Protein AF-A0A1V4XDL4-F1 (afdb_monomer_lite)

Structure (mmCIF, N/CA/C/O backbone):
data_AF-A0A1V4XDL4-F1
#
_entry.id   AF-A0A1V4XDL4-F1
#
loop_
_atom_site.group_PDB
_atom_site.id
_atom_site.type_symbol
_atom_site.label_atom_id
_atom_site.label_alt_id
_atom_site.label_comp_id
_atom_site.label_asym_id
_atom_site.label_entity_id
_atom_site.label_seq_id
_atom_site.pdbx_PDB_ins_code
_atom_site.Cartn_x
_atom_site.Cartn_y
_atom_site.Cartn_z
_atom_site.occupancy
_atom_site.B_iso_or_equiv
_atom_site.auth_seq_id
_atom_site.auth_comp_id
_atom_site.auth_asym_id
_atom_site.auth_atom_id
_atom_site.pdbx_PDB_model_num
ATOM 1 N N . MET A 1 1 ? 11.531 -84.860 -44.698 1.00 33.31 1 MET A N 1
ATOM 2 C CA . MET A 1 1 ? 12.242 -84.828 -43.404 1.00 33.31 1 MET A CA 1
ATOM 3 C C . MET A 1 1 ? 13.537 -84.057 -43.594 1.00 33.31 1 MET A C 1
ATOM 5 O O . MET A 1 1 ? 14.287 -84.420 -44.482 1.00 33.31 1 MET A O 1
ATOM 9 N N . VAL A 1 2 ? 13.725 -83.021 -42.770 1.00 31.23 2 VAL A N 1
ATOM 10 C CA . VAL A 1 2 ? 15.000 -82.432 -42.309 1.00 31.23 2 VAL A CA 1
ATOM 11 C C . VAL A 1 2 ? 15.976 -81.858 -43.359 1.00 31.23 2 VAL A C 1
ATOM 13 O O . VAL A 1 2 ? 16.592 -82.572 -44.140 1.00 31.23 2 VAL A O 1
ATOM 16 N N . SER A 1 3 ? 16.135 -80.530 -43.284 1.00 32.66 3 SER A N 1
ATOM 17 C CA . SER A 1 3 ? 17.204 -79.698 -43.859 1.00 32.66 3 SER A CA 1
ATOM 18 C C . SER A 1 3 ? 18.615 -80.163 -43.499 1.00 32.66 3 SER A C 1
ATOM 20 O O . SER A 1 3 ? 18.816 -80.630 -42.383 1.00 32.66 3 SER A O 1
ATOM 22 N N . LEU A 1 4 ? 19.603 -79.851 -44.353 1.00 27.89 4 LEU A N 1
ATOM 23 C CA . LEU A 1 4 ? 20.768 -79.003 -44.016 1.00 27.89 4 LEU A CA 1
ATOM 24 C C . LEU A 1 4 ? 21.809 -78.940 -45.159 1.00 27.89 4 LEU A C 1
ATOM 26 O O . LEU A 1 4 ? 22.032 -79.922 -45.858 1.00 27.89 4 LEU A O 1
ATOM 30 N N . ASN A 1 5 ? 22.500 -77.790 -45.206 1.00 27.03 5 ASN A N 1
ATOM 31 C CA . ASN A 1 5 ? 23.826 -77.496 -45.789 1.00 27.03 5 ASN A CA 1
ATOM 32 C C . ASN A 1 5 ? 23.939 -76.946 -47.237 1.00 27.03 5 ASN A C 1
ATOM 34 O O . ASN A 1 5 ? 23.921 -77.685 -48.212 1.00 27.03 5 ASN A O 1
ATOM 38 N N . LEU A 1 6 ? 24.094 -75.605 -47.311 1.00 32.69 6 LEU A N 1
ATOM 39 C CA . LEU A 1 6 ? 25.212 -74.785 -47.870 1.00 32.69 6 LEU A CA 1
ATOM 40 C C . LEU A 1 6 ? 26.323 -75.494 -48.701 1.00 32.69 6 LEU A C 1
ATOM 42 O O . LEU A 1 6 ? 26.555 -76.678 -48.479 1.00 32.69 6 LEU A O 1
ATOM 46 N N . PRO A 1 7 ? 27.248 -74.784 -49.408 1.00 57.12 7 PRO A N 1
ATOM 47 C CA . PRO A 1 7 ? 27.273 -73.467 -50.094 1.00 57.12 7 PRO A CA 1
ATOM 48 C C . PRO A 1 7 ? 28.009 -73.551 -51.482 1.00 57.12 7 PRO A C 1
ATOM 50 O O . PRO A 1 7 ? 28.159 -74.650 -52.007 1.00 57.12 7 PRO A O 1
ATOM 53 N N . LYS A 1 8 ? 28.559 -72.415 -51.986 1.00 36.19 8 LYS A N 1
ATOM 54 C CA . LYS A 1 8 ? 29.616 -72.190 -53.035 1.00 36.19 8 LYS A CA 1
ATOM 55 C C . LYS A 1 8 ? 29.071 -71.502 -54.305 1.00 36.19 8 LYS A C 1
ATOM 57 O O . LYS A 1 8 ? 28.004 -71.866 -54.767 1.00 36.19 8 LYS A O 1
ATOM 62 N N . THR A 1 9 ? 29.692 -70.511 -54.956 1.00 37.84 9 THR A N 1
ATOM 63 C CA . THR A 1 9 ? 31.011 -69.828 -54.891 1.00 37.84 9 THR A CA 1
ATOM 64 C C . THR A 1 9 ? 30.872 -68.562 -55.769 1.00 37.84 9 THR A C 1
ATOM 66 O O . THR A 1 9 ? 30.202 -68.621 -56.792 1.00 37.84 9 THR A O 1
ATOM 69 N N . VAL A 1 10 ? 31.290 -67.364 -55.347 1.00 35.09 10 VAL A N 1
ATOM 70 C CA . VAL A 1 10 ? 32.602 -66.722 -55.610 1.00 35.09 10 VAL A CA 1
ATOM 71 C C . VAL A 1 10 ? 33.059 -66.763 -57.075 1.00 35.09 10 VAL A C 1
ATOM 73 O O . VAL A 1 10 ? 33.589 -67.782 -57.495 1.00 35.09 10 VAL A O 1
ATOM 76 N N . ILE A 1 11 ? 33.003 -65.615 -57.767 1.00 37.56 11 ILE A N 1
ATOM 77 C CA . ILE A 1 11 ? 34.144 -65.063 -58.524 1.00 37.56 11 ILE A CA 1
ATOM 78 C C . ILE A 1 11 ? 34.195 -63.548 -58.265 1.00 37.56 11 ILE A C 1
ATOM 80 O O . ILE A 1 11 ? 33.290 -62.802 -58.630 1.00 37.56 11 ILE A O 1
ATOM 84 N N . MET A 1 12 ? 35.269 -63.122 -57.599 1.00 30.83 12 MET A N 1
ATOM 85 C CA . MET A 1 12 ? 35.726 -61.736 -57.506 1.00 30.83 12 MET A CA 1
ATOM 86 C C . MET A 1 12 ? 36.348 -61.319 -58.842 1.00 30.83 12 MET A C 1
ATOM 88 O O . MET A 1 12 ? 37.096 -62.096 -59.431 1.00 30.83 12 MET A O 1
ATOM 92 N N . ASN A 1 13 ? 36.165 -60.063 -59.248 1.00 34.91 13 ASN A N 1
ATOM 93 C CA . ASN A 1 13 ? 37.232 -59.364 -59.953 1.00 34.91 13 ASN A CA 1
ATOM 94 C C . ASN A 1 13 ? 37.398 -57.952 -59.387 1.00 34.91 13 ASN A C 1
ATOM 96 O O . ASN A 1 13 ? 36.445 -57.203 -59.184 1.00 34.91 13 ASN A O 1
ATOM 100 N N . THR A 1 14 ? 38.644 -57.666 -59.053 1.00 40.19 14 THR A N 1
ATOM 101 C CA . THR A 1 14 ? 39.163 -56.532 -58.300 1.00 40.19 14 THR A CA 1
ATOM 102 C C . THR A 1 14 ? 39.630 -55.438 -59.249 1.00 40.19 14 THR A C 1
ATOM 104 O O . THR A 1 14 ? 40.398 -55.737 -60.157 1.00 40.19 14 THR A O 1
ATOM 107 N N . ASN A 1 15 ? 39.277 -54.176 -58.984 1.00 38.12 15 ASN A N 1
ATOM 108 C CA . ASN A 1 15 ? 40.262 -53.095 -58.839 1.00 38.12 15 ASN A CA 1
ATOM 109 C C . ASN A 1 15 ? 39.618 -51.755 -58.429 1.00 38.12 15 ASN A C 1
ATOM 111 O O . ASN A 1 15 ? 38.888 -51.140 -59.192 1.00 38.12 15 ASN A O 1
ATOM 115 N N . LYS A 1 16 ? 39.992 -51.318 -57.217 1.00 36.84 16 LYS A N 1
ATOM 116 C CA . LYS A 1 16 ? 40.425 -49.957 -56.843 1.00 36.84 16 LYS A CA 1
ATOM 117 C C . LYS A 1 16 ? 39.535 -48.770 -57.257 1.00 36.84 16 LYS A C 1
ATOM 119 O O . LYS A 1 16 ? 39.666 -48.259 -58.357 1.00 36.84 16 LYS A O 1
ATOM 124 N N . LEU A 1 17 ? 38.832 -48.166 -56.298 1.00 39.69 17 LEU A N 1
ATOM 125 C CA . LEU A 1 17 ? 39.356 -47.052 -55.489 1.00 39.69 17 LEU A CA 1
ATOM 126 C C . LEU A 1 17 ? 38.284 -46.550 -54.515 1.00 39.69 17 LEU A C 1
ATOM 128 O O . LEU A 1 17 ? 37.101 -46.459 -54.817 1.00 39.69 17 LEU A O 1
ATOM 132 N N . ILE A 1 18 ? 38.760 -46.281 -53.310 1.00 47.50 18 ILE A N 1
ATOM 133 C CA . ILE A 1 18 ? 38.035 -45.868 -52.118 1.00 47.50 18 ILE A CA 1
ATOM 134 C C . ILE A 1 18 ? 37.453 -44.470 -52.335 1.00 47.50 18 ILE A C 1
ATOM 136 O O . ILE A 1 18 ? 38.203 -43.541 -52.616 1.00 47.50 18 ILE A O 1
ATOM 140 N N . SER A 1 19 ? 36.147 -44.304 -52.133 1.00 40.00 19 SER A N 1
ATOM 141 C CA . SER A 1 19 ? 35.595 -43.012 -51.725 1.00 40.00 19 SER A CA 1
ATOM 142 C C . SER A 1 19 ? 34.327 -43.237 -50.906 1.00 40.00 19 SER A C 1
ATOM 144 O O . SER A 1 19 ? 33.230 -43.464 -51.413 1.00 40.00 19 SER A O 1
ATOM 146 N N . LEU A 1 20 ? 34.550 -43.279 -49.596 1.00 39.25 20 LEU A N 1
ATOM 147 C CA . LEU A 1 20 ? 33.575 -43.458 -48.535 1.00 39.25 20 LEU A CA 1
ATOM 148 C C . LEU A 1 20 ? 32.815 -42.131 -48.354 1.00 39.25 20 LEU A C 1
ATOM 150 O O . LEU A 1 20 ? 33.232 -41.275 -47.578 1.00 39.25 20 LEU A O 1
ATOM 154 N N . ALA A 1 21 ? 31.719 -41.927 -49.086 1.00 41.03 21 ALA A N 1
ATOM 155 C CA . ALA A 1 21 ? 30.802 -40.825 -48.806 1.00 41.03 21 ALA A CA 1
ATOM 156 C C . ALA A 1 21 ? 29.902 -41.223 -47.627 1.00 41.03 21 ALA A C 1
ATOM 158 O O . ALA A 1 21 ? 28.907 -41.931 -47.779 1.00 41.03 21 ALA A O 1
ATOM 159 N N . PHE A 1 22 ? 30.316 -40.790 -46.436 1.00 42.81 22 PHE A N 1
ATOM 160 C CA . PHE A 1 22 ? 29.545 -40.798 -45.197 1.00 42.81 22 PHE A CA 1
ATOM 161 C C . PHE A 1 22 ? 28.177 -40.136 -45.430 1.00 42.81 22 PHE A C 1
ATOM 163 O O . PHE A 1 22 ? 28.062 -38.913 -45.507 1.00 42.81 22 PHE A O 1
ATOM 170 N N . VAL A 1 23 ? 27.124 -40.946 -45.523 1.00 39.72 23 VAL A N 1
ATOM 171 C CA . VAL A 1 23 ? 25.739 -40.483 -45.409 1.00 39.72 23 VAL A CA 1
ATOM 172 C C . VAL A 1 23 ? 25.494 -40.180 -43.928 1.00 39.72 23 VAL A C 1
ATOM 174 O O . VAL A 1 23 ? 25.114 -41.045 -43.142 1.00 39.72 23 VAL A O 1
ATOM 177 N N . LEU A 1 24 ? 25.795 -38.943 -43.530 1.00 40.78 24 LEU A N 1
ATOM 178 C CA . LEU A 1 24 ? 25.447 -38.381 -42.226 1.00 40.78 24 LEU A CA 1
ATOM 179 C C . LEU A 1 24 ? 23.951 -38.050 -42.234 1.00 40.78 24 LEU A C 1
ATOM 181 O O . LEU A 1 24 ? 23.519 -36.968 -42.627 1.00 40.78 24 LEU A O 1
ATOM 185 N N . ILE A 1 25 ? 23.154 -39.026 -41.810 1.00 41.09 25 ILE A N 1
ATOM 186 C CA . ILE A 1 25 ? 21.761 -38.831 -41.419 1.00 41.09 25 ILE A CA 1
ATOM 187 C C . ILE A 1 25 ? 21.772 -37.928 -40.176 1.00 41.09 25 ILE A C 1
ATOM 189 O O . ILE A 1 25 ? 22.016 -38.392 -39.064 1.00 41.09 25 ILE A O 1
ATOM 193 N N . PHE A 1 26 ? 21.522 -36.627 -40.353 1.00 40.66 26 PHE A N 1
ATOM 194 C CA . PHE A 1 26 ? 21.165 -35.726 -39.254 1.00 40.66 26 PHE A CA 1
ATOM 195 C C . PHE A 1 26 ? 19.740 -36.067 -38.792 1.00 40.66 26 PHE A C 1
ATOM 197 O O . PHE A 1 26 ? 18.762 -35.424 -39.166 1.00 40.66 26 PHE A O 1
ATOM 204 N N . LEU A 1 27 ? 19.625 -37.119 -37.980 1.00 35.03 27 LEU A N 1
ATOM 205 C CA . LEU A 1 27 ? 18.463 -37.342 -37.129 1.00 35.03 27 LEU A CA 1
ATOM 206 C C . LEU A 1 27 ? 18.519 -36.278 -36.020 1.00 35.03 27 LEU A C 1
ATOM 208 O O . LEU A 1 27 ? 19.210 -36.442 -35.014 1.00 35.03 27 LEU A O 1
ATOM 212 N N . SER A 1 28 ? 17.829 -35.154 -36.204 1.00 38.06 28 SER A N 1
ATOM 213 C CA . SER A 1 28 ? 17.546 -34.222 -35.114 1.00 38.06 28 SER A CA 1
ATOM 214 C C . SER A 1 28 ? 16.561 -34.892 -34.156 1.00 38.06 28 SER A C 1
ATOM 216 O O . SER A 1 28 ? 15.345 -34.816 -34.314 1.00 38.06 28 SER A O 1
ATOM 218 N N . ALA A 1 29 ? 17.092 -35.601 -33.159 1.00 38.88 29 ALA A N 1
ATOM 219 C CA . ALA A 1 29 ? 16.285 -36.094 -32.056 1.00 38.88 29 ALA A CA 1
ATOM 220 C C . ALA A 1 29 ? 15.593 -34.893 -31.381 1.00 38.88 29 ALA A C 1
ATOM 222 O O . ALA A 1 29 ? 16.283 -33.940 -30.999 1.00 38.88 29 ALA A O 1
ATOM 223 N N . PRO A 1 30 ? 14.258 -34.899 -31.212 1.00 41.09 30 PRO A N 1
ATOM 224 C CA . PRO A 1 30 ? 13.620 -33.924 -30.349 1.00 41.09 30 PRO A CA 1
ATOM 225 C C . PRO A 1 30 ? 14.167 -34.167 -28.944 1.00 41.09 30 PRO A C 1
ATOM 227 O O . PRO A 1 30 ? 14.003 -35.248 -28.376 1.00 41.09 30 PRO A O 1
ATOM 230 N N . ALA A 1 31 ? 14.890 -33.181 -28.412 1.00 42.78 31 ALA A N 1
ATOM 231 C CA . ALA A 1 31 ? 15.343 -33.212 -27.031 1.00 42.78 31 ALA A CA 1
ATOM 232 C C . ALA A 1 31 ? 14.129 -33.530 -26.148 1.00 42.78 31 ALA A C 1
ATOM 234 O O . ALA A 1 31 ? 13.087 -32.905 -26.302 1.00 42.78 31 ALA A O 1
ATOM 235 N N . ALA A 1 32 ? 14.227 -34.526 -25.272 1.00 44.53 32 ALA A N 1
ATOM 236 C CA . ALA A 1 32 ? 13.179 -34.801 -24.300 1.00 44.53 32 ALA A CA 1
ATOM 237 C C . ALA A 1 32 ? 13.262 -33.735 -23.193 1.00 44.53 32 ALA A C 1
ATOM 239 O O . ALA A 1 32 ? 14.214 -33.719 -22.405 1.00 44.53 32 ALA A O 1
ATOM 240 N N . TRP A 1 33 ? 12.292 -32.820 -23.167 1.00 43.47 33 TRP A N 1
ATOM 241 C CA . TRP A 1 33 ? 12.186 -31.744 -22.176 1.00 43.47 33 TRP A CA 1
ATOM 242 C C . TRP A 1 33 ? 11.747 -32.363 -20.840 1.00 43.47 33 TRP A C 1
ATOM 244 O O . TRP A 1 33 ? 10.904 -33.263 -20.809 1.00 43.47 33 TRP A O 1
ATOM 254 N N . GLY A 1 34 ? 12.442 -31.999 -19.762 1.00 43.72 34 GLY A N 1
ATOM 255 C CA . GLY A 1 34 ? 12.326 -32.595 -18.434 1.00 43.72 34 GLY A CA 1
ATOM 256 C C . GLY A 1 34 ? 11.681 -31.641 -17.434 1.00 43.72 34 GLY A C 1
ATOM 257 O O . GLY A 1 34 ? 11.886 -30.436 -17.510 1.00 43.72 34 GLY A O 1
ATOM 258 N N . ASP A 1 35 ? 10.950 -32.229 -16.486 1.00 47.84 35 ASP A N 1
ATOM 259 C CA . ASP A 1 35 ? 10.093 -31.608 -15.468 1.00 47.84 35 ASP A CA 1
ATOM 260 C C . ASP A 1 35 ? 8.951 -30.726 -15.993 1.00 47.84 35 ASP A C 1
ATOM 262 O O . ASP A 1 35 ? 9.140 -29.780 -16.754 1.00 47.84 35 ASP A O 1
ATOM 266 N N . SER A 1 36 ? 7.724 -31.021 -15.546 1.00 56.47 36 SER A N 1
ATOM 267 C CA . SER A 1 36 ? 6.475 -30.545 -16.164 1.00 56.47 36 SER A CA 1
ATOM 268 C C . SER A 1 36 ? 6.242 -29.028 -16.105 1.00 56.47 36 SER A C 1
ATOM 270 O O . SER A 1 36 ? 5.204 -28.561 -16.576 1.00 56.47 36 SER A O 1
ATOM 272 N N . ASN A 1 37 ? 7.158 -28.261 -15.513 1.00 81.12 37 ASN A N 1
ATOM 273 C CA . ASN A 1 37 ? 7.026 -26.827 -15.262 1.00 81.12 37 ASN A CA 1
ATOM 274 C C . ASN A 1 37 ? 8.205 -25.995 -15.799 1.00 81.12 37 ASN A C 1
ATOM 276 O O . ASN A 1 37 ? 8.260 -24.800 -15.519 1.00 81.12 37 ASN A O 1
ATOM 280 N N . SER A 1 38 ? 9.132 -26.583 -16.566 1.00 89.69 38 SER A N 1
ATOM 281 C CA . SER A 1 38 ? 10.281 -25.856 -17.120 1.00 89.69 38 SER A CA 1
ATOM 282 C C . SER A 1 38 ? 10.490 -26.118 -18.610 1.00 89.69 38 SER A C 1
ATOM 284 O O . SER A 1 38 ? 10.014 -27.102 -19.171 1.00 89.69 38 SER A O 1
ATOM 286 N N . LEU A 1 39 ? 11.242 -25.223 -19.245 1.00 92.69 39 LEU A N 1
ATOM 287 C CA . LEU A 1 39 ? 11.792 -25.391 -20.586 1.00 92.69 39 LEU A CA 1
ATOM 288 C C . LEU A 1 39 ? 13.223 -25.970 -20.544 1.00 92.69 39 LEU A C 1
ATOM 290 O O . LEU A 1 39 ? 13.990 -25.834 -21.497 1.00 92.69 39 LEU A O 1
ATOM 294 N N . CYS A 1 40 ? 13.634 -26.592 -19.442 1.00 92.12 40 CYS A N 1
ATOM 295 C CA . CYS A 1 40 ? 14.937 -27.239 -19.342 1.00 92.12 40 CYS A CA 1
ATOM 296 C C . CYS A 1 40 ? 14.851 -28.709 -19.775 1.00 92.12 40 CYS A C 1
ATOM 298 O O . CYS A 1 40 ? 13.826 -29.376 -19.661 1.00 92.12 40 CYS A O 1
ATOM 300 N N . SER A 1 41 ? 15.936 -29.231 -20.333 1.00 90.94 41 SER A N 1
ATOM 301 C CA . SER A 1 41 ? 16.064 -30.658 -20.625 1.00 90.94 41 SER A CA 1
ATOM 302 C C . SER A 1 41 ? 16.400 -31.434 -19.351 1.00 90.94 41 SER A C 1
ATOM 304 O O . SER A 1 41 ? 16.889 -30.871 -18.374 1.00 90.94 41 SER A O 1
ATOM 306 N N . LYS A 1 42 ? 16.209 -32.756 -19.372 1.00 89.00 42 LYS A N 1
ATOM 307 C CA . LYS A 1 42 ? 16.545 -33.6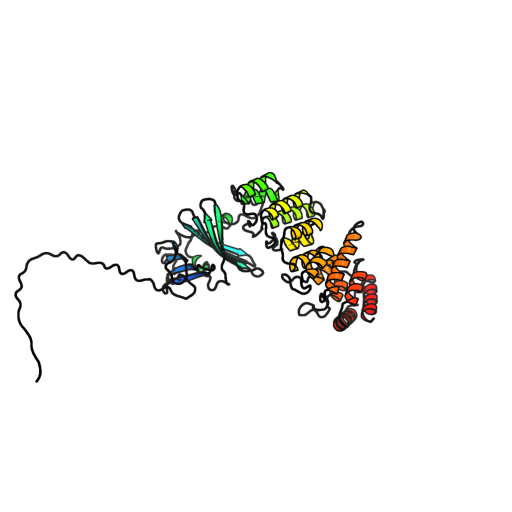45 -18.239 1.00 89.00 42 LYS A CA 1
ATOM 308 C C . LYS A 1 42 ? 18.036 -33.640 -17.854 1.00 89.00 42 LYS A C 1
ATOM 310 O O . LYS A 1 42 ? 18.407 -34.067 -16.759 1.00 89.00 42 LYS A O 1
ATOM 315 N N . GLU A 1 43 ? 18.898 -33.170 -18.754 1.00 89.31 43 GLU A N 1
ATOM 316 C CA . GLU A 1 43 ? 20.344 -33.049 -18.534 1.00 89.31 43 GLU A CA 1
ATOM 317 C C . GLU A 1 43 ? 20.779 -31.661 -18.048 1.00 89.31 43 GLU A C 1
ATOM 319 O O . GLU A 1 43 ? 21.973 -31.389 -17.897 1.00 89.31 43 GLU A O 1
ATOM 324 N N . GLU A 1 44 ? 19.817 -30.786 -17.774 1.00 93.69 44 GLU A N 1
ATOM 325 C CA . GLU A 1 44 ? 20.034 -29.431 -17.290 1.00 93.69 44 GLU A CA 1
ATOM 326 C C . GLU A 1 44 ? 19.493 -29.266 -15.868 1.00 93.69 44 GLU A C 1
ATOM 328 O O . GLU A 1 44 ? 18.612 -29.989 -15.407 1.00 93.69 44 GLU A O 1
ATOM 333 N N . ARG A 1 45 ? 20.054 -28.293 -15.159 1.00 92.50 45 ARG A N 1
ATOM 334 C CA . ARG A 1 45 ? 19.542 -27.773 -13.897 1.00 92.50 45 ARG A CA 1
ATOM 335 C C . ARG A 1 45 ? 18.660 -26.570 -14.199 1.00 92.50 45 ARG A C 1
ATOM 337 O O . ARG A 1 45 ? 19.057 -25.693 -14.967 1.00 92.50 45 ARG A O 1
ATOM 344 N N . VAL A 1 46 ? 17.500 -26.507 -13.560 1.00 92.25 46 VAL A N 1
ATOM 345 C CA . VAL A 1 46 ? 16.635 -25.326 -13.594 1.00 92.25 46 VAL A CA 1
ATOM 346 C C . VAL A 1 46 ? 17.204 -24.292 -12.622 1.00 92.25 46 VAL A C 1
ATOM 348 O O . VAL A 1 46 ? 17.356 -24.586 -11.439 1.00 92.25 46 VAL A O 1
ATOM 351 N N . LEU A 1 47 ? 17.554 -23.103 -13.114 1.00 91.75 47 LEU A N 1
ATOM 352 C CA . LEU A 1 47 ? 17.951 -21.960 -12.277 1.00 91.75 47 LEU A CA 1
ATOM 353 C C . LEU A 1 47 ? 16.795 -20.982 -12.054 1.00 91.75 47 LEU A C 1
ATOM 355 O O . LEU A 1 47 ? 16.736 -20.313 -11.030 1.00 91.75 47 LEU A O 1
ATOM 359 N N . PHE A 1 48 ? 15.880 -20.905 -13.016 1.00 91.38 48 PHE A N 1
ATOM 360 C CA . PHE A 1 48 ? 14.655 -20.118 -12.945 1.00 91.38 48 PHE A CA 1
ATOM 361 C C . PHE A 1 48 ? 13.603 -20.809 -13.805 1.00 91.38 48 PHE A C 1
ATOM 363 O O . PHE A 1 48 ? 13.923 -21.219 -14.925 1.00 91.38 48 PHE A O 1
ATOM 370 N N . ALA A 1 49 ? 12.363 -20.917 -13.331 1.00 91.25 49 ALA A N 1
ATOM 371 C CA . ALA A 1 49 ? 11.233 -21.321 -14.159 1.00 91.25 49 ALA A CA 1
ATOM 372 C C . ALA A 1 49 ? 9.934 -20.673 -13.679 1.00 91.25 49 ALA A C 1
ATOM 374 O O . ALA A 1 49 ? 9.605 -20.714 -12.498 1.00 91.25 49 ALA A O 1
ATOM 375 N N . CYS A 1 50 ? 9.169 -20.097 -14.605 1.00 88.31 50 CYS A N 1
ATOM 376 C CA . CYS A 1 50 ? 7.884 -19.500 -14.270 1.00 88.31 50 CYS A CA 1
ATOM 377 C C . CYS A 1 50 ? 6.922 -19.476 -15.463 1.00 88.31 50 CYS A C 1
ATOM 379 O O . CYS A 1 50 ? 7.330 -19.348 -16.620 1.00 88.31 50 CYS A O 1
ATOM 381 N N . SER A 1 51 ? 5.622 -19.577 -15.167 1.00 89.81 51 SER A N 1
ATOM 382 C CA . SER A 1 51 ? 4.550 -19.382 -16.145 1.00 89.81 51 SER A CA 1
ATOM 383 C C . SER A 1 51 ? 4.064 -17.935 -16.148 1.00 89.81 51 SER A C 1
ATOM 385 O O . SER A 1 51 ? 3.654 -17.408 -15.114 1.00 89.81 51 SER A O 1
ATOM 387 N N . THR A 1 52 ? 4.010 -17.334 -17.334 1.00 87.31 52 THR A N 1
ATOM 388 C CA . THR A 1 52 ? 3.439 -15.998 -17.584 1.00 87.31 52 THR A CA 1
ATOM 389 C C . THR A 1 52 ? 1.997 -16.091 -18.106 1.00 87.31 52 THR A C 1
ATOM 391 O O . THR A 1 52 ? 1.441 -15.163 -18.694 1.00 87.31 52 THR A O 1
ATOM 394 N N . GLY A 1 53 ? 1.354 -17.250 -17.916 1.00 85.75 53 GLY A N 1
ATOM 395 C CA . GLY A 1 53 ? 0.033 -17.584 -18.439 1.00 85.75 53 GLY A CA 1
ATOM 396 C C . GLY A 1 53 ? 0.124 -18.616 -19.557 1.00 85.75 53 GLY A C 1
ATOM 397 O O . GLY A 1 53 ? 0.072 -19.811 -19.293 1.00 85.75 53 GLY A O 1
ATOM 398 N N . LYS A 1 54 ? 0.237 -18.164 -20.813 1.00 84.88 54 LYS A N 1
ATOM 399 C CA . LYS A 1 54 ? 0.306 -19.061 -21.988 1.00 84.88 54 LYS A CA 1
ATOM 400 C C . LYS A 1 54 ? 1.726 -19.536 -22.319 1.00 84.88 54 LYS A C 1
ATOM 402 O O . LYS A 1 54 ? 1.887 -20.410 -23.169 1.00 84.88 54 LYS A O 1
ATOM 407 N N . LYS A 1 55 ? 2.742 -18.929 -21.705 1.00 92.06 55 LYS A N 1
ATOM 408 C CA . LYS A 1 55 ? 4.159 -19.176 -21.983 1.00 92.06 55 LYS A CA 1
ATOM 409 C C . LYS A 1 55 ? 4.890 -19.503 -20.688 1.00 92.06 55 LYS A C 1
ATOM 411 O O . LYS A 1 55 ? 4.459 -19.112 -19.604 1.00 92.06 55 LYS A O 1
ATOM 416 N N . ILE A 1 56 ? 5.989 -20.225 -20.833 1.00 92.06 56 ILE A N 1
ATOM 417 C CA . ILE A 1 56 ? 6.944 -20.540 -19.784 1.00 92.06 56 ILE A CA 1
ATOM 418 C C . ILE A 1 56 ? 8.241 -19.822 -20.113 1.00 92.06 56 ILE A C 1
ATOM 420 O O . ILE A 1 56 ? 8.648 -19.722 -21.273 1.00 92.06 56 ILE A O 1
ATOM 424 N N . VAL A 1 57 ? 8.877 -19.332 -19.062 1.00 93.06 57 VAL A N 1
ATOM 425 C CA . VAL A 1 57 ? 10.224 -18.784 -19.097 1.00 93.06 57 VAL A CA 1
ATOM 426 C C . VAL A 1 57 ? 11.103 -19.683 -18.265 1.00 93.06 57 VAL A C 1
ATOM 428 O O . VAL A 1 57 ? 10.694 -20.120 -17.189 1.00 93.06 57 VAL A O 1
ATOM 431 N N . SER A 1 58 ? 12.302 -19.986 -18.749 1.00 94.25 58 SER A N 1
ATOM 432 C CA . SER A 1 58 ? 13.273 -20.738 -17.967 1.00 94.25 58 SER A CA 1
ATOM 433 C C . SER A 1 58 ? 14.696 -20.261 -18.194 1.00 94.25 58 SER A C 1
ATOM 435 O O . SER A 1 58 ? 15.067 -19.893 -19.306 1.00 94.25 58 SER A O 1
ATOM 437 N N . VAL A 1 59 ? 15.499 -20.320 -17.137 1.00 95.44 59 VAL A N 1
ATOM 438 C CA . VAL A 1 59 ? 16.957 -20.226 -17.203 1.00 95.44 59 VAL A CA 1
ATOM 439 C C . VAL A 1 59 ? 17.505 -21.600 -16.847 1.00 95.44 59 VAL A C 1
ATOM 441 O O . VAL A 1 59 ? 17.283 -22.104 -15.747 1.00 95.44 59 VAL A O 1
ATOM 444 N N . CYS A 1 60 ? 18.189 -22.219 -17.801 1.00 94.69 60 CYS A N 1
ATOM 445 C CA . CYS A 1 60 ? 18.675 -23.589 -17.723 1.00 94.69 60 CYS A CA 1
ATOM 446 C C . CYS A 1 60 ? 20.197 -23.597 -17.711 1.00 94.69 60 CYS A C 1
ATOM 448 O O . CYS A 1 60 ? 20.818 -22.936 -18.540 1.00 94.69 60 CYS A O 1
ATOM 450 N N . ALA A 1 61 ? 20.795 -24.375 -16.818 1.00 95.44 61 ALA A N 1
ATOM 451 C CA . ALA A 1 61 ? 22.238 -24.555 -16.733 1.00 95.44 61 ALA A CA 1
ATOM 452 C C . ALA A 1 61 ? 22.647 -26.002 -17.001 1.00 95.44 61 ALA A C 1
ATOM 454 O O . ALA A 1 61 ? 21.920 -26.937 -16.674 1.00 95.44 61 ALA A O 1
ATOM 455 N N . SER A 1 62 ? 23.850 -26.224 -17.525 1.00 95.94 62 SER A N 1
ATOM 456 C CA . SER A 1 62 ? 24.449 -27.564 -17.534 1.00 95.94 62 SER A CA 1
ATOM 457 C C . SER A 1 62 ? 24.574 -28.137 -16.118 1.00 95.94 62 SER A C 1
ATOM 459 O O . SER A 1 62 ? 24.929 -27.410 -15.190 1.00 95.94 62 SER A O 1
ATOM 461 N N . LYS A 1 63 ? 24.401 -29.457 -15.948 1.00 92.19 63 LYS A N 1
ATOM 462 C CA . LYS A 1 63 ? 24.642 -30.145 -14.659 1.00 92.19 63 LYS A CA 1
ATOM 463 C C . LYS A 1 63 ? 26.012 -29.823 -14.046 1.00 92.19 63 LYS A C 1
ATOM 465 O O . LYS A 1 63 ? 26.099 -29.579 -12.845 1.00 92.19 63 LYS A O 1
ATOM 470 N N . LYS A 1 64 ? 27.058 -29.790 -14.879 1.00 90.12 64 LYS A N 1
ATOM 471 C CA . LYS A 1 64 ? 28.428 -29.409 -14.507 1.00 90.12 64 LYS A CA 1
ATOM 472 C C . LYS A 1 64 ? 28.703 -27.969 -14.948 1.00 90.12 64 LYS A C 1
ATOM 474 O O . LYS A 1 64 ? 29.235 -27.756 -16.030 1.00 90.12 64 LYS A O 1
ATOM 479 N N . LEU A 1 65 ? 28.274 -27.006 -14.138 1.00 90.38 65 LEU A N 1
ATOM 480 C CA . LEU A 1 65 ? 28.598 -25.589 -14.311 1.00 90.38 65 LEU A CA 1
ATOM 481 C C . LEU A 1 65 ? 29.703 -25.216 -13.315 1.00 90.38 65 LEU A C 1
ATOM 483 O O . LEU A 1 65 ? 29.536 -25.421 -12.114 1.00 90.38 65 LEU A O 1
ATOM 487 N N . THR A 1 66 ? 30.830 -24.722 -13.819 1.00 87.25 66 THR A N 1
ATOM 488 C CA . THR A 1 66 ? 32.002 -24.278 -13.049 1.00 87.25 66 THR A CA 1
ATOM 489 C C . THR A 1 66 ? 32.481 -22.931 -13.581 1.00 87.25 66 THR A C 1
ATOM 491 O O . THR A 1 66 ? 32.041 -22.504 -14.641 1.00 87.25 66 THR A O 1
ATOM 494 N N . THR A 1 67 ? 33.429 -22.288 -12.901 1.00 83.69 67 THR A N 1
ATOM 495 C CA . THR A 1 67 ? 34.032 -21.005 -13.320 1.00 83.69 67 THR A CA 1
ATOM 496 C C . THR A 1 67 ? 34.683 -21.020 -14.707 1.00 83.69 67 THR A C 1
ATOM 498 O O . THR A 1 67 ? 34.908 -19.962 -15.285 1.00 83.69 67 THR A O 1
ATOM 501 N N . ALA A 1 68 ? 35.010 -22.203 -15.237 1.00 82.44 68 ALA A N 1
ATOM 502 C CA . ALA A 1 68 ? 35.702 -22.368 -16.515 1.00 82.44 68 ALA A CA 1
ATOM 503 C C . ALA A 1 68 ? 34.895 -23.157 -17.560 1.00 82.44 68 ALA A C 1
ATOM 505 O O . ALA A 1 68 ? 35.316 -23.253 -18.712 1.00 82.44 68 ALA A O 1
ATOM 506 N N . SER A 1 69 ? 33.777 -23.786 -17.183 1.00 89.50 69 SER A N 1
ATOM 507 C CA . SER A 1 69 ? 33.080 -24.729 -18.064 1.00 89.50 69 SER A CA 1
ATOM 508 C C . SER A 1 69 ? 31.592 -24.852 -17.755 1.00 89.50 69 SER A C 1
ATOM 510 O O . SER A 1 69 ? 31.143 -24.596 -16.641 1.00 89.50 69 SER A O 1
ATOM 512 N N . GLY A 1 70 ? 30.827 -25.287 -18.752 1.00 93.50 70 GLY A N 1
ATOM 513 C CA . GLY A 1 70 ? 29.373 -25.377 -18.678 1.00 93.50 70 GLY A CA 1
ATOM 514 C C . GLY A 1 70 ? 28.692 -24.263 -19.464 1.00 93.50 70 GLY A C 1
ATOM 515 O O . GLY A 1 70 ? 29.344 -23.450 -20.119 1.00 93.50 70 GLY A O 1
ATOM 516 N N . TYR A 1 71 ? 27.363 -24.260 -19.438 1.00 95.75 71 TYR A N 1
ATOM 517 C CA . TYR A 1 71 ? 26.561 -23.275 -20.156 1.00 95.75 71 TYR A CA 1
ATOM 518 C C . TYR A 1 71 ? 25.315 -22.877 -19.381 1.00 95.75 71 TYR A C 1
ATOM 520 O O . TYR A 1 71 ? 24.826 -23.633 -18.538 1.00 95.75 71 TYR A O 1
ATOM 528 N N . VAL A 1 72 ? 24.790 -21.703 -19.729 1.00 96.56 72 VAL A N 1
ATOM 529 C CA . VAL A 1 72 ? 23.489 -21.198 -19.283 1.00 96.56 72 VAL A CA 1
ATOM 530 C C . VAL A 1 72 ? 22.701 -20.740 -20.505 1.00 96.56 72 VAL A C 1
ATOM 532 O O . VAL A 1 72 ? 23.263 -20.113 -21.401 1.00 96.56 72 VAL A O 1
ATOM 535 N N . GLN A 1 73 ? 21.408 -21.056 -20.552 1.00 97.56 73 GLN A N 1
ATOM 536 C CA . GLN A 1 73 ? 20.493 -20.602 -21.595 1.00 97.56 73 GLN A CA 1
ATOM 537 C C . GLN A 1 73 ? 19.179 -20.098 -20.997 1.00 97.56 73 GLN A C 1
ATOM 539 O O . GLN A 1 73 ? 18.528 -20.789 -20.217 1.00 97.56 73 GLN A O 1
ATOM 544 N N . TYR A 1 74 ? 18.763 -18.918 -21.433 1.00 97.00 74 TYR A N 1
ATOM 545 C CA . TYR A 1 74 ? 17.403 -18.422 -21.342 1.00 97.00 74 TYR A CA 1
ATOM 546 C C . TYR A 1 74 ? 16.531 -19.072 -22.423 1.00 97.00 74 TYR A C 1
ATOM 548 O O . TYR A 1 74 ? 16.943 -19.188 -23.582 1.00 97.00 74 TYR A O 1
ATOM 556 N N . ARG A 1 75 ? 15.313 -19.474 -22.057 1.00 96.69 75 ARG A N 1
ATOM 557 C CA . ARG A 1 75 ? 14.314 -20.055 -22.959 1.00 96.69 75 ARG A CA 1
ATOM 558 C C . ARG A 1 75 ? 12.935 -19.472 -22.689 1.00 96.69 75 ARG A C 1
ATOM 560 O O . ARG A 1 75 ? 12.520 -19.359 -21.538 1.00 96.69 75 ARG A O 1
ATOM 567 N N . PHE A 1 76 ? 12.214 -19.158 -23.758 1.00 95.69 76 PHE A N 1
ATOM 568 C CA . PHE A 1 76 ? 10.842 -18.658 -23.720 1.00 95.69 76 PHE A CA 1
ATOM 569 C C . PHE A 1 76 ? 9.983 -19.389 -24.747 1.00 95.69 76 PHE A C 1
ATOM 571 O O . PHE A 1 76 ? 10.383 -19.517 -25.903 1.00 95.69 76 PHE A O 1
ATOM 578 N N . GLY A 1 77 ? 8.796 -19.846 -24.358 1.00 95.12 77 GLY A N 1
ATOM 579 C CA . GLY A 1 77 ? 7.880 -20.503 -25.288 1.00 95.12 77 GLY A CA 1
ATOM 580 C C . GLY A 1 77 ? 6.698 -21.183 -24.615 1.00 95.12 77 GLY A C 1
ATOM 581 O O . GLY A 1 77 ? 6.517 -21.107 -23.402 1.00 95.12 77 GLY A O 1
ATOM 582 N N . ALA A 1 78 ? 5.858 -21.840 -25.409 1.00 91.19 78 ALA A N 1
ATOM 583 C CA . ALA A 1 78 ? 4.793 -22.687 -24.881 1.00 91.19 78 ALA A CA 1
ATOM 584 C C . ALA A 1 78 ? 5.348 -23.965 -24.223 1.00 91.19 78 ALA A C 1
ATOM 586 O O . ALA A 1 78 ? 6.377 -24.498 -24.635 1.00 91.19 78 ALA A O 1
ATOM 587 N N . LYS A 1 79 ? 4.624 -24.475 -23.222 1.00 83.75 79 LYS A N 1
ATOM 588 C CA . LYS A 1 79 ? 4.937 -25.743 -22.555 1.00 83.75 79 LYS A CA 1
ATOM 589 C C . LYS A 1 79 ? 4.982 -26.902 -23.562 1.00 83.75 79 LYS A C 1
ATOM 591 O O . LYS A 1 79 ? 4.160 -26.940 -24.477 1.00 83.75 79 LYS A O 1
ATOM 596 N N . ASP A 1 80 ? 5.923 -27.826 -23.367 1.00 80.62 80 ASP A N 1
ATOM 597 C CA . ASP A 1 80 ? 6.103 -29.049 -24.168 1.00 80.62 80 ASP A CA 1
ATOM 598 C C . ASP A 1 80 ? 6.268 -28.799 -25.682 1.00 80.62 80 ASP A C 1
ATOM 600 O O . ASP A 1 80 ? 6.013 -29.675 -26.509 1.00 80.62 80 ASP A O 1
ATOM 604 N N . ARG A 1 81 ? 6.699 -27.591 -26.066 1.00 82.81 81 ARG A N 1
ATOM 605 C CA . ARG A 1 81 ? 7.025 -27.218 -27.445 1.00 82.81 81 ARG A CA 1
ATOM 606 C C . ARG A 1 81 ? 8.456 -26.713 -27.534 1.00 82.81 81 ARG A C 1
ATOM 608 O O . ARG A 1 81 ? 9.044 -26.283 -26.544 1.00 82.81 81 ARG A O 1
ATOM 615 N N . THR A 1 82 ? 8.995 -26.720 -28.750 1.00 87.75 82 THR A N 1
ATOM 616 C CA . THR A 1 82 ? 10.247 -26.023 -29.053 1.00 87.75 82 THR A CA 1
ATOM 617 C C . THR A 1 82 ? 10.121 -24.553 -28.630 1.00 87.75 82 THR A C 1
ATOM 619 O O . THR A 1 82 ? 9.122 -23.922 -28.991 1.00 87.75 82 THR A O 1
ATOM 622 N N . PRO A 1 83 ? 11.085 -23.994 -27.875 1.00 94.38 83 PRO A N 1
ATOM 623 C CA . PRO A 1 83 ? 11.026 -22.604 -27.465 1.00 94.38 83 PRO A CA 1
ATOM 624 C C . PRO A 1 83 ? 10.999 -21.672 -28.663 1.00 94.38 83 PRO A C 1
ATOM 626 O O . PRO A 1 83 ? 11.659 -21.900 -29.674 1.00 94.38 83 PRO A O 1
ATOM 629 N N . GLU A 1 84 ? 10.264 -20.586 -28.493 1.00 94.81 84 GLU A N 1
ATOM 630 C CA . GLU A 1 84 ? 10.167 -19.493 -29.454 1.00 94.81 84 GLU A CA 1
ATOM 631 C C . GLU A 1 84 ? 11.413 -18.608 -29.412 1.00 94.81 84 GLU A C 1
ATOM 633 O O . GLU A 1 84 ? 11.780 -18.006 -30.417 1.00 94.81 84 GLU A O 1
ATOM 638 N N . LEU A 1 85 ? 12.084 -18.553 -28.259 1.00 95.31 85 LEU A N 1
ATOM 639 C CA . LEU A 1 85 ? 13.351 -17.858 -28.089 1.00 95.31 85 LEU A CA 1
ATOM 640 C C . LEU A 1 85 ? 14.286 -18.693 -27.214 1.00 95.31 85 LEU A C 1
ATOM 642 O O . LEU A 1 85 ? 13.905 -19.143 -26.132 1.00 95.31 85 LEU A O 1
ATOM 646 N N . VAL A 1 86 ? 15.519 -18.863 -27.686 1.00 97.38 86 VAL A N 1
ATOM 647 C CA . VAL A 1 86 ? 16.631 -19.477 -26.954 1.00 97.38 86 VAL A CA 1
ATOM 648 C C . VAL A 1 86 ? 17.813 -18.521 -27.020 1.00 97.38 86 VAL A C 1
ATOM 650 O O . VAL A 1 86 ? 18.208 -18.108 -28.110 1.00 97.38 86 VAL A O 1
ATOM 653 N N . TYR A 1 87 ? 18.381 -18.173 -25.868 1.00 97.12 87 TYR A N 1
ATOM 654 C CA . TYR A 1 87 ? 19.557 -17.314 -25.800 1.00 97.12 87 TYR A CA 1
ATOM 655 C C . TYR A 1 87 ? 20.556 -17.787 -24.735 1.00 97.12 87 TYR A C 1
ATOM 657 O O . TYR A 1 87 ? 20.148 -18.041 -23.607 1.00 97.12 87 TYR A O 1
ATOM 665 N N . PRO A 1 88 ? 21.862 -17.837 -25.043 1.00 96.44 88 PRO A N 1
ATOM 666 C CA . PRO A 1 88 ? 22.430 -17.805 -26.388 1.00 96.44 88 PRO A CA 1
ATOM 667 C C . PRO A 1 88 ? 21.965 -19.032 -27.179 1.00 96.44 88 PRO A C 1
ATOM 669 O O . PRO A 1 88 ? 21.628 -20.057 -26.587 1.00 96.44 88 PRO A O 1
ATOM 672 N N . ALA A 1 89 ? 21.938 -18.952 -28.510 1.00 93.44 89 ALA A N 1
ATOM 673 C CA . ALA A 1 89 ? 21.610 -20.117 -29.337 1.00 93.44 89 ALA A CA 1
ATOM 674 C C . ALA A 1 89 ? 22.629 -21.256 -29.129 1.00 93.44 89 ALA A C 1
ATOM 676 O O . ALA A 1 89 ? 22.268 -22.430 -29.052 1.00 93.44 89 ALA A O 1
ATOM 677 N N . GLU A 1 90 ? 23.900 -20.892 -28.967 1.00 93.00 90 GLU A N 1
ATOM 678 C CA . GLU A 1 90 ? 24.995 -21.806 -28.660 1.00 93.00 90 GLU A CA 1
ATOM 679 C C . GLU A 1 90 ? 25.071 -22.116 -27.159 1.00 93.00 90 GLU A C 1
ATOM 681 O O . GLU A 1 90 ? 24.798 -21.271 -26.304 1.00 93.00 90 GLU A O 1
ATOM 686 N N . LYS A 1 91 ? 25.505 -23.333 -26.821 1.00 94.31 91 LYS A N 1
ATOM 687 C CA . LYS A 1 91 ? 25.741 -23.749 -25.434 1.00 94.31 91 LYS A CA 1
ATOM 688 C C . LYS A 1 91 ? 27.115 -23.271 -24.970 1.00 94.31 91 LYS A C 1
ATOM 690 O O . LYS A 1 91 ? 28.091 -24.011 -25.042 1.00 94.31 91 LYS A O 1
ATOM 695 N N . VAL A 1 92 ? 27.172 -22.024 -24.513 1.00 92.75 92 VAL A N 1
ATOM 696 C CA . VAL A 1 92 ? 28.408 -21.338 -24.105 1.00 92.75 92 VAL A CA 1
ATOM 697 C C . VAL A 1 92 ? 28.383 -20.916 -22.639 1.00 92.75 92 VAL A C 1
ATOM 699 O O . VAL A 1 92 ? 27.318 -20.778 -22.033 1.00 92.75 92 VAL A O 1
ATOM 702 N N . HIS A 1 93 ? 29.573 -20.681 -22.083 1.00 92.62 93 HIS A N 1
ATOM 703 C CA . HIS A 1 93 ? 29.741 -20.177 -20.723 1.00 92.62 93 HIS A CA 1
ATOM 704 C C . HIS A 1 93 ? 29.051 -18.804 -20.546 1.00 92.62 93 HIS A C 1
ATOM 706 O O . HIS A 1 93 ? 29.146 -17.960 -21.443 1.00 92.62 93 HIS A O 1
ATOM 712 N N . PRO A 1 94 ? 28.366 -18.542 -19.412 1.00 91.44 94 PRO A N 1
ATOM 713 C CA . PRO A 1 94 ? 27.531 -17.349 -19.242 1.00 91.44 94 PRO A CA 1
ATOM 714 C C . PRO A 1 94 ? 28.286 -16.017 -19.177 1.00 91.44 94 PRO A C 1
ATOM 716 O O . PRO A 1 94 ? 27.703 -14.994 -19.529 1.00 91.44 94 PRO A O 1
ATOM 719 N N . ALA A 1 95 ? 29.552 -16.014 -18.747 1.00 83.44 95 ALA A N 1
ATOM 720 C CA . ALA A 1 95 ? 30.290 -14.794 -18.394 1.00 83.44 95 ALA A CA 1
ATOM 721 C C . ALA A 1 95 ? 30.341 -13.715 -19.497 1.00 83.44 95 ALA A C 1
ATOM 723 O O . ALA A 1 95 ? 30.357 -12.527 -19.192 1.00 83.44 95 ALA A O 1
ATOM 724 N N . SER A 1 96 ? 30.335 -14.110 -20.775 1.00 80.25 96 SER A N 1
ATOM 725 C CA . SER A 1 96 ? 30.365 -13.181 -21.917 1.00 80.25 96 SER A CA 1
ATOM 726 C C . SER A 1 96 ? 28.989 -12.863 -22.507 1.00 80.25 96 SER A C 1
ATOM 728 O O . SER A 1 96 ? 28.889 -12.103 -23.470 1.00 80.25 96 SER A O 1
ATOM 730 N N . ARG A 1 97 ? 27.924 -13.479 -21.987 1.00 87.81 97 ARG A N 1
ATOM 731 C CA . ARG A 1 97 ? 26.583 -13.453 -22.592 1.00 87.81 97 ARG A CA 1
ATOM 732 C C . ARG A 1 97 ? 25.511 -12.894 -21.679 1.00 87.81 97 ARG A C 1
ATOM 734 O O . ARG A 1 97 ? 24.504 -12.405 -22.192 1.00 87.81 97 ARG A O 1
ATOM 741 N N . PHE A 1 98 ? 25.733 -12.978 -20.374 1.00 89.94 98 PHE A N 1
ATOM 742 C CA . PHE A 1 98 ? 24.825 -12.503 -19.350 1.00 89.94 98 PHE A CA 1
ATOM 743 C C . PHE A 1 98 ? 25.545 -11.595 -18.365 1.00 89.94 98 PHE A C 1
ATOM 745 O O . PHE A 1 98 ? 26.731 -11.762 -18.078 1.00 89.94 98 PHE A O 1
ATOM 752 N N . SER A 1 99 ? 24.768 -10.687 -17.800 1.00 83.81 99 SER A N 1
ATOM 753 C CA . SER A 1 99 ? 25.123 -9.917 -16.623 1.00 83.81 99 SER A CA 1
ATOM 754 C C . SER A 1 99 ? 24.228 -10.325 -15.467 1.00 83.81 99 SER A C 1
ATOM 756 O O . SER A 1 99 ? 23.038 -10.558 -15.669 1.00 83.81 99 SER A O 1
ATOM 758 N N . LEU A 1 100 ? 24.799 -10.414 -14.272 1.00 82.25 100 LEU A N 1
ATOM 759 C CA . LEU A 1 100 ? 24.063 -10.711 -13.049 1.00 82.25 100 LEU A CA 1
ATOM 760 C C . LEU A 1 100 ? 24.047 -9.457 -12.175 1.00 82.25 100 LEU A C 1
ATOM 762 O O . LEU A 1 100 ? 25.065 -8.773 -12.064 1.00 82.25 100 LEU A O 1
ATOM 766 N N . GLY A 1 101 ? 22.896 -9.164 -11.582 1.00 76.50 101 GLY A N 1
ATOM 767 C CA . GLY A 1 101 ? 22.741 -8.147 -10.551 1.00 76.50 101 GLY A CA 1
ATOM 768 C C . GLY A 1 101 ? 22.120 -8.766 -9.306 1.00 76.50 101 GLY A C 1
ATOM 769 O O . GLY A 1 101 ? 21.198 -9.581 -9.404 1.00 76.50 101 GLY A O 1
ATOM 770 N N . PHE A 1 102 ? 22.639 -8.383 -8.148 1.00 70.31 102 PHE A N 1
ATOM 771 C CA . PHE A 1 102 ? 22.114 -8.771 -6.848 1.00 70.31 102 PHE A CA 1
ATOM 772 C C . PHE A 1 102 ? 22.144 -7.546 -5.943 1.00 70.31 102 PHE A C 1
ATOM 774 O O . PHE A 1 102 ? 23.174 -6.879 -5.855 1.00 70.31 102 PHE A O 1
ATOM 781 N N . THR A 1 103 ? 21.019 -7.261 -5.304 1.00 65.06 103 THR A N 1
ATOM 782 C CA . THR A 1 103 ? 20.883 -6.180 -4.334 1.00 65.06 103 THR A CA 1
ATOM 783 C C . THR A 1 103 ? 20.049 -6.703 -3.185 1.00 65.06 103 THR A C 1
ATOM 785 O O . THR A 1 103 ? 18.959 -7.228 -3.398 1.00 65.06 103 THR A O 1
ATOM 788 N N . ASP A 1 104 ? 20.554 -6.591 -1.971 1.00 61.59 104 ASP A N 1
ATOM 789 C CA . ASP A 1 104 ? 19.855 -6.986 -0.764 1.00 61.59 104 ASP A CA 1
ATOM 790 C C . ASP A 1 104 ? 19.798 -5.832 0.236 1.00 61.59 104 ASP A C 1
ATOM 792 O O . ASP A 1 104 ? 20.668 -4.971 0.324 1.00 61.59 104 ASP A O 1
ATOM 796 N N . GLY A 1 105 ? 18.710 -5.809 0.993 1.00 62.34 105 GLY A N 1
ATOM 797 C CA . GLY A 1 105 ? 18.536 -4.954 2.152 1.00 62.34 105 GLY A CA 1
ATOM 798 C C . GLY A 1 105 ? 18.187 -5.803 3.366 1.00 62.34 105 GLY A C 1
ATOM 799 O O . GLY A 1 105 ? 17.927 -7.000 3.264 1.00 62.34 105 GLY A O 1
ATOM 800 N N . ALA A 1 106 ? 18.083 -5.172 4.536 1.00 63.19 106 ALA A N 1
ATOM 801 C CA . ALA A 1 106 ? 17.772 -5.872 5.788 1.00 63.19 106 ALA A CA 1
ATOM 802 C C . ALA A 1 106 ? 16.462 -6.696 5.756 1.00 63.19 106 ALA A C 1
ATOM 804 O O . ALA A 1 106 ? 16.238 -7.525 6.636 1.00 63.19 106 ALA A O 1
ATOM 805 N N . LYS A 1 107 ? 15.569 -6.432 4.790 1.00 63.50 107 LYS A N 1
ATOM 806 C CA . LYS A 1 107 ? 14.223 -7.017 4.695 1.00 63.50 107 LYS A CA 1
ATOM 807 C C . LYS A 1 107 ? 13.794 -7.387 3.271 1.00 63.50 107 LYS A C 1
ATOM 809 O O . LYS A 1 107 ? 12.646 -7.778 3.092 1.00 63.50 107 LYS A O 1
ATOM 814 N N . TRP A 1 108 ? 14.664 -7.247 2.273 1.00 69.81 108 TRP A N 1
ATOM 815 C CA . TRP A 1 108 ? 14.324 -7.535 0.880 1.00 69.81 108 TRP A CA 1
ATOM 816 C C . TRP A 1 108 ? 15.550 -7.981 0.086 1.00 69.81 108 TRP A C 1
ATOM 818 O O . TRP A 1 108 ? 16.690 -7.757 0.486 1.00 69.81 108 TRP A O 1
ATOM 828 N N . THR A 1 109 ? 15.315 -8.631 -1.043 1.00 68.62 109 THR A N 1
ATOM 829 C CA . THR A 1 109 ? 16.348 -9.098 -1.961 1.00 68.62 109 THR A CA 1
ATOM 830 C C . THR A 1 109 ? 15.843 -8.978 -3.388 1.00 68.62 109 THR A C 1
ATOM 832 O O . THR A 1 109 ? 14.721 -9.367 -3.700 1.00 68.62 109 THR A O 1
ATOM 835 N N . PHE A 1 110 ? 16.689 -8.468 -4.269 1.00 75.31 110 PHE A N 1
ATOM 836 C CA . PHE A 1 110 ? 16.462 -8.372 -5.695 1.00 75.31 110 PHE A CA 1
ATOM 837 C C . PHE A 1 110 ? 17.600 -9.060 -6.439 1.00 75.31 110 PHE A C 1
ATOM 839 O O . PHE A 1 110 ? 18.774 -8.760 -6.235 1.00 75.31 110 PHE A O 1
ATOM 846 N N . CYS A 1 111 ? 17.262 -9.974 -7.338 1.00 79.81 111 CYS A N 1
ATOM 847 C CA . CYS A 1 111 ? 18.234 -10.649 -8.182 1.00 79.81 111 CYS A CA 1
ATOM 848 C C . CYS A 1 111 ? 17.766 -10.620 -9.630 1.00 79.81 111 CYS A C 1
ATOM 850 O O . CYS A 1 111 ? 16.596 -10.869 -9.931 1.00 79.81 111 CYS A O 1
ATOM 852 N N . ASN A 1 112 ? 18.682 -10.309 -10.543 1.00 85.50 112 ASN A N 1
ATOM 853 C CA . ASN A 1 112 ? 18.369 -10.213 -11.954 1.00 85.50 112 ASN A CA 1
ATOM 854 C C . ASN A 1 112 ? 19.466 -10.780 -12.855 1.00 85.50 112 ASN A C 1
ATOM 856 O O . ASN A 1 112 ? 20.655 -10.681 -12.565 1.00 85.50 112 ASN A O 1
ATOM 860 N N . LEU A 1 113 ? 19.038 -11.360 -13.975 1.00 89.50 113 LEU A N 1
ATOM 861 C CA . LEU A 1 113 ? 19.892 -11.833 -15.056 1.00 89.50 113 LEU A CA 1
ATOM 862 C C . LEU A 1 113 ? 19.548 -11.057 -16.327 1.00 89.50 113 LEU A C 1
ATOM 864 O O . LEU A 1 113 ? 18.436 -11.160 -16.856 1.00 89.50 113 LEU A O 1
ATOM 868 N N . HIS A 1 114 ? 20.514 -10.294 -16.821 1.00 89.94 114 HIS A N 1
ATOM 869 C CA . HIS A 1 114 ? 20.366 -9.390 -17.949 1.00 89.94 114 HIS A CA 1
ATOM 870 C C . HIS A 1 114 ? 21.117 -9.884 -19.191 1.00 89.94 114 HIS A C 1
ATOM 872 O O . HIS A 1 114 ? 22.221 -10.421 -19.098 1.00 89.94 114 HIS A O 1
ATOM 878 N N . PHE A 1 115 ? 20.526 -9.682 -20.368 1.00 90.31 115 PHE A N 1
ATOM 879 C CA . PHE A 1 115 ? 21.156 -9.928 -21.665 1.00 90.31 115 PHE A CA 1
ATOM 880 C C . PHE A 1 115 ? 20.467 -9.136 -22.782 1.00 90.31 115 PHE A C 1
ATOM 882 O O . PHE A 1 115 ? 19.394 -8.560 -22.594 1.00 90.31 115 PHE A O 1
ATOM 889 N N . THR A 1 116 ? 21.068 -9.125 -23.974 1.00 86.94 116 THR A N 1
ATOM 890 C CA . THR A 1 116 ? 20.502 -8.456 -25.151 1.00 86.94 116 THR A CA 1
ATOM 891 C C . THR A 1 116 ? 20.390 -9.398 -26.345 1.00 86.94 116 THR A C 1
ATOM 893 O O . THR A 1 116 ? 21.251 -10.246 -26.576 1.00 86.94 116 THR A O 1
ATOM 896 N N . VAL A 1 117 ? 19.314 -9.249 -27.119 1.00 90.31 117 VAL A N 1
ATOM 897 C CA . VAL A 1 117 ? 19.082 -9.988 -28.368 1.00 90.31 117 VAL A CA 1
ATOM 898 C C . VAL A 1 117 ? 18.544 -9.018 -29.407 1.00 90.31 117 VAL A C 1
ATOM 900 O O . VAL A 1 117 ? 17.486 -8.428 -29.205 1.00 90.31 117 VAL A O 1
ATOM 903 N N . SER A 1 118 ? 19.258 -8.840 -30.520 1.00 89.00 118 SER A N 1
ATOM 904 C CA . SER A 1 118 ? 18.826 -7.989 -31.644 1.00 89.00 118 SER A CA 1
ATOM 905 C C . SER A 1 118 ? 18.383 -6.574 -31.225 1.00 89.00 118 SER A C 1
ATOM 907 O O . SER A 1 118 ? 17.373 -6.063 -31.702 1.00 89.00 118 SER A O 1
ATOM 909 N N . GLY A 1 119 ? 19.109 -5.959 -30.284 1.00 79.88 119 GLY A N 1
ATOM 910 C CA . GLY A 1 119 ? 18.811 -4.624 -29.744 1.00 79.88 119 GLY A CA 1
ATOM 911 C C . GLY A 1 119 ? 17.721 -4.577 -28.664 1.00 79.88 119 GLY A C 1
ATOM 912 O O . GLY A 1 119 ? 17.523 -3.530 -28.055 1.00 79.88 119 GLY A O 1
ATOM 913 N N . TYR A 1 120 ? 17.036 -5.687 -28.387 1.00 86.88 120 TYR A N 1
ATOM 914 C CA . TYR A 1 120 ? 16.131 -5.804 -27.247 1.00 86.88 120 TYR A CA 1
ATOM 915 C C . TYR A 1 120 ? 16.924 -6.174 -25.997 1.00 86.88 120 TYR A C 1
ATOM 917 O O . TYR A 1 120 ? 17.781 -7.058 -26.038 1.00 86.88 120 TYR A O 1
ATOM 925 N N . SER A 1 121 ? 16.615 -5.520 -24.886 1.00 84.62 121 SER A N 1
ATOM 926 C CA . SER A 1 121 ? 17.174 -5.802 -23.567 1.00 84.62 121 SER A CA 1
ATOM 927 C C . SER A 1 121 ? 16.194 -6.668 -22.780 1.00 84.62 121 SER A C 1
ATOM 929 O O . SER A 1 121 ? 15.008 -6.359 -22.700 1.00 84.62 121 SER A O 1
ATOM 931 N N . TYR A 1 122 ? 16.681 -7.779 -22.239 1.00 90.75 122 TYR A N 1
ATOM 932 C CA . TYR A 1 122 ? 15.903 -8.727 -21.452 1.00 90.75 122 TYR A CA 1
ATOM 933 C C . TYR A 1 122 ? 16.471 -8.769 -20.043 1.00 90.75 122 TYR A C 1
ATOM 935 O O . TYR A 1 122 ? 17.681 -8.900 -19.864 1.00 90.75 122 TYR A O 1
ATOM 943 N N . THR A 1 123 ? 15.593 -8.701 -19.053 1.00 89.75 123 THR A N 1
ATOM 944 C CA . THR A 1 123 ? 15.956 -8.833 -17.645 1.00 89.75 123 THR A CA 1
ATOM 945 C C . THR A 1 123 ? 15.004 -9.822 -17.001 1.00 89.75 123 THR A C 1
ATOM 947 O O . THR A 1 123 ? 13.825 -9.521 -16.821 1.00 89.75 123 THR A O 1
ATOM 950 N N . VAL A 1 124 ? 15.513 -11.008 -16.675 1.00 91.88 124 VAL A N 1
ATOM 951 C CA . VAL A 1 124 ? 14.824 -11.945 -15.782 1.00 91.88 124 VAL A CA 1
ATOM 952 C C . VAL A 1 124 ? 15.059 -11.446 -14.370 1.00 91.88 124 VAL A C 1
ATOM 954 O O . VAL A 1 124 ? 16.212 -11.229 -14.012 1.00 91.88 124 VAL A O 1
ATOM 957 N N . TYR A 1 125 ? 14.003 -11.235 -13.595 1.00 86.44 125 TYR A N 1
ATOM 958 C CA . TYR A 1 125 ? 14.112 -10.656 -12.263 1.00 86.44 125 TYR A CA 1
ATOM 959 C C . TYR A 1 125 ? 13.324 -11.452 -11.228 1.00 86.44 125 TYR A C 1
ATOM 961 O O . TYR A 1 125 ? 12.321 -12.104 -11.541 1.00 86.44 125 TYR A O 1
ATOM 969 N N . GLN A 1 126 ? 13.784 -11.353 -9.989 1.00 80.19 126 GLN A N 1
ATOM 970 C CA . GLN A 1 126 ? 13.054 -11.743 -8.800 1.00 80.19 126 GLN A CA 1
ATOM 971 C C . GLN A 1 126 ? 13.261 -10.690 -7.720 1.00 80.19 126 GLN A C 1
ATOM 973 O O . GLN A 1 126 ? 14.376 -10.215 -7.511 1.00 80.19 126 GLN A O 1
ATOM 978 N N . TYR A 1 127 ? 12.174 -10.384 -7.034 1.00 77.31 127 TYR A N 1
ATOM 979 C CA . TYR A 1 127 ? 12.097 -9.569 -5.846 1.00 77.31 127 TYR A CA 1
ATOM 980 C C . TYR A 1 127 ? 11.457 -10.399 -4.731 1.00 77.31 127 TYR A C 1
ATOM 982 O O . TYR A 1 127 ? 10.390 -10.983 -4.924 1.00 77.31 127 TYR A O 1
ATOM 990 N N . ALA A 1 128 ? 12.119 -10.463 -3.584 1.00 72.44 128 ALA A N 1
ATOM 991 C CA . ALA A 1 128 ? 11.613 -11.084 -2.372 1.00 72.44 128 ALA A CA 1
ATOM 992 C C . ALA A 1 128 ? 11.662 -10.063 -1.236 1.00 72.44 128 ALA A C 1
ATOM 994 O O . ALA A 1 128 ? 12.644 -9.334 -1.106 1.00 72.44 128 ALA A O 1
ATOM 995 N N . ALA A 1 129 ? 10.629 -10.020 -0.402 1.00 69.38 129 ALA A N 1
ATOM 996 C CA . ALA A 1 129 ? 10.535 -9.083 0.708 1.00 69.38 129 ALA A CA 1
ATOM 997 C C . ALA A 1 129 ? 9.863 -9.737 1.916 1.00 69.38 129 ALA A C 1
ATOM 999 O O . ALA A 1 129 ? 8.980 -10.575 1.778 1.00 69.38 129 ALA A O 1
ATOM 1000 N N . ALA A 1 130 ? 10.288 -9.349 3.117 1.00 57.94 130 ALA A N 1
ATOM 1001 C CA . ALA A 1 130 ? 9.774 -9.905 4.367 1.00 57.94 130 ALA A CA 1
ATOM 1002 C C . ALA A 1 130 ? 8.351 -9.427 4.710 1.00 57.94 130 ALA A C 1
ATOM 1004 O O . ALA A 1 130 ? 7.683 -10.058 5.526 1.00 57.94 130 ALA A O 1
ATOM 1005 N N . PHE A 1 131 ? 7.911 -8.308 4.126 1.00 54.53 131 PHE A N 1
ATOM 1006 C CA . PHE A 1 131 ? 6.637 -7.653 4.445 1.00 54.53 131 PHE A CA 1
ATOM 1007 C C . PHE A 1 131 ? 5.803 -7.293 3.204 1.00 54.53 131 PHE A C 1
ATOM 1009 O O . PHE A 1 131 ? 4.712 -6.760 3.367 1.00 54.53 131 PHE A O 1
ATOM 1016 N N . ASP A 1 132 ? 6.282 -7.613 1.996 1.00 55.81 132 ASP A N 1
ATOM 1017 C CA . ASP A 1 132 ? 5.618 -7.293 0.725 1.00 55.81 132 ASP A CA 1
ATOM 1018 C C . ASP A 1 132 ? 5.413 -8.549 -0.134 1.00 55.81 132 ASP A C 1
ATOM 1020 O O . ASP A 1 132 ? 5.973 -9.614 0.137 1.00 55.81 132 ASP A O 1
ATOM 1024 N N . GLU A 1 133 ? 4.597 -8.429 -1.184 1.00 61.25 133 GLU A N 1
ATOM 1025 C CA . GLU A 1 133 ? 4.409 -9.504 -2.159 1.00 61.25 133 GLU A CA 1
ATOM 1026 C C . GLU A 1 133 ? 5.703 -9.745 -2.952 1.00 61.25 133 GLU A C 1
ATOM 1028 O O . GLU A 1 133 ? 6.286 -8.828 -3.531 1.00 61.25 133 GLU A O 1
ATOM 1033 N N . GLU A 1 134 ? 6.140 -11.003 -3.012 1.00 72.25 134 GLU A N 1
ATOM 1034 C CA . GLU A 1 134 ? 7.232 -11.403 -3.896 1.00 72.25 134 GLU A CA 1
ATOM 1035 C C . GLU A 1 134 ? 6.816 -11.203 -5.364 1.00 72.25 134 GLU A C 1
ATOM 1037 O O . GLU A 1 134 ? 5.741 -11.647 -5.780 1.00 72.25 134 GLU A O 1
ATOM 1042 N N . ASP A 1 135 ? 7.683 -10.595 -6.177 1.00 76.81 135 ASP A N 1
ATOM 1043 C CA . ASP A 1 135 ? 7.466 -10.461 -7.621 1.00 76.81 135 ASP A CA 1
ATOM 1044 C C . ASP A 1 135 ? 8.574 -11.163 -8.399 1.00 76.81 135 ASP A C 1
ATOM 1046 O O . ASP A 1 135 ? 9.739 -11.223 -8.011 1.00 76.81 135 ASP A O 1
ATOM 1050 N N . SER A 1 136 ? 8.216 -11.721 -9.545 1.00 84.06 136 SER A N 1
ATOM 1051 C CA . SER A 1 136 ? 9.182 -12.304 -10.464 1.00 84.06 136 SER A CA 1
ATOM 1052 C C . SER A 1 136 ? 8.653 -12.270 -11.884 1.00 84.06 136 SER A C 1
ATOM 1054 O O . SER A 1 136 ? 7.445 -12.316 -12.143 1.00 84.06 136 SER A O 1
ATOM 1056 N N . GLY A 1 137 ? 9.573 -12.203 -12.840 1.00 87.12 137 GLY A N 1
ATOM 1057 C CA . GLY A 1 137 ? 9.187 -12.159 -14.237 1.00 87.12 137 GLY A CA 1
ATOM 1058 C C . GLY A 1 137 ? 10.305 -11.743 -15.167 1.00 87.12 137 GLY A C 1
ATOM 1059 O O . GLY A 1 137 ? 11.492 -11.929 -14.899 1.00 87.12 137 GLY A O 1
ATOM 1060 N N . ILE A 1 138 ? 9.890 -11.206 -16.309 1.00 89.56 138 ILE A N 1
ATOM 1061 C CA . ILE A 1 138 ? 10.780 -10.740 -17.364 1.00 89.56 138 ILE A CA 1
ATOM 1062 C C . ILE A 1 138 ? 10.367 -9.339 -17.742 1.00 89.56 138 ILE A C 1
ATOM 1064 O O . ILE A 1 138 ? 9.216 -9.094 -18.109 1.00 89.56 138 ILE A O 1
ATOM 1068 N N . ARG A 1 139 ? 11.337 -8.439 -17.715 1.00 85.75 139 ARG A N 1
ATOM 1069 C CA . ARG A 1 139 ? 11.246 -7.140 -18.358 1.00 85.75 139 ARG A CA 1
ATOM 1070 C C . ARG A 1 139 ? 11.910 -7.230 -19.724 1.00 85.75 139 ARG A C 1
ATOM 1072 O O . ARG A 1 139 ? 13.050 -7.676 -19.832 1.00 85.75 139 ARG A O 1
ATOM 1079 N N . VAL A 1 140 ? 11.206 -6.788 -20.758 1.00 84.81 140 VAL A N 1
ATOM 1080 C CA . VAL A 1 140 ? 11.737 -6.658 -22.118 1.00 84.81 140 VAL A CA 1
ATOM 1081 C C . VAL A 1 140 ? 11.712 -5.189 -22.503 1.00 84.81 140 VAL A C 1
ATOM 1083 O O . VAL A 1 140 ? 10.649 -4.575 -22.492 1.00 84.81 140 VAL A O 1
ATOM 1086 N N . LYS A 1 141 ? 12.867 -4.620 -22.840 1.00 75.12 141 LYS A N 1
ATOM 1087 C CA . LYS A 1 141 ? 13.027 -3.251 -23.331 1.00 75.12 141 LYS A CA 1
ATOM 1088 C C . LYS A 1 141 ? 13.336 -3.284 -24.827 1.00 75.12 141 LYS A C 1
ATOM 1090 O O . LYS A 1 141 ? 14.281 -3.947 -25.249 1.00 75.12 141 LYS A O 1
ATOM 1095 N N . THR A 1 142 ? 12.534 -2.597 -25.632 1.00 78.12 142 THR A N 1
ATOM 1096 C CA . THR A 1 142 ? 12.759 -2.452 -27.076 1.00 78.12 142 THR A CA 1
ATOM 1097 C C . THR A 1 142 ? 13.973 -1.556 -27.354 1.00 78.12 142 THR A C 1
ATOM 1099 O O . THR A 1 142 ? 14.357 -0.766 -26.486 1.00 78.12 142 THR A O 1
ATOM 1102 N N . PRO A 1 143 ? 14.539 -1.585 -28.578 1.00 70.44 143 PRO A N 1
ATOM 1103 C CA . PRO A 1 143 ? 15.575 -0.630 -28.983 1.00 70.44 143 PRO A CA 1
ATOM 1104 C C . PRO A 1 143 ? 15.142 0.839 -28.842 1.00 70.44 143 PRO A C 1
ATOM 1106 O O . PRO A 1 143 ? 15.965 1.706 -28.585 1.00 70.44 143 PRO A O 1
ATOM 1109 N N . THR A 1 144 ? 13.838 1.112 -28.967 1.00 71.00 144 THR A N 1
ATOM 1110 C CA . THR A 1 144 ? 13.235 2.445 -28.792 1.00 71.00 144 THR A CA 1
ATOM 1111 C C . THR A 1 144 ? 13.008 2.827 -27.326 1.00 71.00 144 THR A C 1
ATOM 1113 O O . THR A 1 144 ? 12.472 3.890 -27.043 1.00 71.00 144 THR A O 1
ATOM 1116 N N . GLY A 1 145 ? 13.370 1.955 -26.382 1.00 65.44 145 GLY A N 1
ATOM 1117 C CA . GLY A 1 145 ? 13.285 2.210 -24.947 1.00 65.44 145 GLY A CA 1
ATOM 1118 C C . GLY A 1 145 ? 11.982 1.779 -24.266 1.00 65.44 145 GLY A C 1
ATOM 1119 O O . GLY A 1 145 ? 11.943 1.738 -23.033 1.00 65.44 145 GLY A O 1
ATOM 1120 N N . LYS A 1 146 ? 10.951 1.376 -25.020 1.00 65.19 146 LYS A N 1
ATOM 1121 C CA . LYS A 1 146 ? 9.667 0.905 -24.474 1.00 65.19 146 LYS A CA 1
ATOM 1122 C C . LYS A 1 146 ? 9.860 -0.394 -23.694 1.00 65.19 146 LYS A C 1
ATOM 1124 O O . LYS A 1 146 ? 10.460 -1.334 -24.204 1.00 65.19 146 LYS A O 1
ATOM 1129 N N . SER A 1 147 ? 9.337 -0.462 -22.471 1.00 71.69 147 SER A N 1
ATOM 1130 C CA . SER A 1 147 ? 9.401 -1.669 -21.637 1.00 71.69 147 SER A CA 1
ATOM 1131 C C . SER A 1 147 ? 8.082 -2.450 -21.667 1.00 71.69 147 SER A C 1
ATOM 1133 O O . SER A 1 147 ? 7.006 -1.887 -21.847 1.00 71.69 147 SER A O 1
ATOM 1135 N N . SER A 1 148 ? 8.155 -3.765 -21.506 1.00 74.25 148 SER A N 1
ATOM 1136 C CA . SER A 1 148 ? 7.010 -4.656 -21.312 1.00 74.25 148 SER A CA 1
ATOM 1137 C C . SER A 1 148 ? 7.347 -5.680 -20.240 1.00 74.25 148 SER A C 1
ATOM 1139 O O . SER A 1 148 ? 8.469 -6.186 -20.202 1.00 74.25 148 SER A O 1
ATOM 1141 N N . TYR A 1 149 ? 6.376 -5.976 -19.380 1.00 79.00 149 TYR A N 1
ATOM 1142 C CA . TYR A 1 149 ? 6.552 -6.868 -18.239 1.00 79.00 149 TYR A CA 1
ATOM 1143 C C . TYR A 1 149 ? 5.714 -8.126 -18.414 1.00 79.00 149 TYR A C 1
ATOM 1145 O O . TYR A 1 149 ? 4.509 -8.069 -18.658 1.00 79.00 149 TYR A O 1
ATOM 1153 N N . LEU A 1 150 ? 6.366 -9.272 -18.269 1.00 85.31 150 LEU A N 1
ATOM 1154 C CA . LEU A 1 150 ? 5.736 -10.581 -18.261 1.00 85.31 150 LEU A CA 1
ATOM 1155 C C . LEU A 1 150 ? 5.877 -11.155 -16.851 1.00 85.31 150 LEU A C 1
ATOM 1157 O O . LEU A 1 150 ? 6.892 -11.775 -16.534 1.00 85.31 150 LEU A O 1
ATOM 1161 N N . ARG A 1 151 ? 4.871 -10.901 -16.007 1.00 86.06 151 ARG A N 1
ATOM 1162 C CA . ARG A 1 151 ? 4.848 -11.341 -14.604 1.00 86.06 151 ARG A CA 1
ATOM 1163 C C . ARG A 1 151 ? 4.514 -12.822 -14.462 1.00 86.06 151 ARG A C 1
ATOM 1165 O O . ARG A 1 151 ? 3.761 -13.389 -15.264 1.00 86.06 151 ARG A O 1
ATOM 1172 N N . CYS A 1 152 ? 5.044 -13.427 -13.410 1.00 86.88 152 CYS A N 1
ATOM 1173 C CA . CYS A 1 152 ? 4.750 -14.797 -13.023 1.00 86.88 152 CYS A CA 1
ATOM 1174 C C . CYS A 1 152 ? 3.344 -14.925 -12.424 1.00 86.88 152 CYS A C 1
ATOM 1176 O O . CYS A 1 152 ? 2.921 -14.113 -11.613 1.00 86.88 152 CYS A O 1
ATOM 1178 N N . LYS A 1 153 ? 2.587 -15.951 -12.838 1.00 81.25 153 LYS A N 1
ATOM 1179 C CA . LYS A 1 153 ? 1.188 -16.144 -12.402 1.00 81.25 153 LYS A CA 1
ATOM 1180 C C . LYS A 1 153 ? 1.005 -16.944 -11.104 1.00 81.25 153 LYS A C 1
ATOM 1182 O O . LYS A 1 153 ? -0.122 -17.039 -10.629 1.00 81.25 153 LYS A O 1
ATOM 1187 N N . LYS A 1 154 ? 2.053 -17.577 -10.570 1.00 66.25 154 LYS A N 1
ATOM 1188 C CA . LYS A 1 154 ? 2.050 -18.347 -9.309 1.00 66.25 154 LYS A CA 1
ATOM 1189 C C . LYS A 1 154 ? 3.431 -18.235 -8.652 1.00 66.25 154 LYS A C 1
ATOM 1191 O O . LYS A 1 154 ? 4.402 -18.178 -9.409 1.00 66.25 154 LYS A O 1
ATOM 1196 N N . ASN A 1 155 ? 3.494 -18.250 -7.309 1.00 54.44 155 ASN A N 1
ATOM 1197 C CA . ASN A 1 155 ? 4.745 -18.208 -6.525 1.00 54.44 155 ASN A CA 1
ATOM 1198 C C . ASN A 1 155 ? 5.813 -19.103 -7.164 1.00 54.44 155 ASN A C 1
ATOM 1200 O O . ASN A 1 155 ? 5.505 -20.265 -7.453 1.00 54.44 155 ASN A O 1
ATOM 1204 N N . PRO A 1 156 ? 7.027 -18.591 -7.421 1.00 52.34 156 PRO A N 1
ATOM 1205 C CA . PRO A 1 156 ? 8.014 -19.303 -8.217 1.00 52.34 156 PRO A CA 1
ATOM 1206 C C . PRO A 1 156 ? 8.543 -20.525 -7.447 1.00 52.34 156 PRO A C 1
ATOM 1208 O O . PRO A 1 156 ? 9.223 -20.364 -6.433 1.00 52.34 156 PRO A O 1
ATOM 1211 N N . PRO A 1 157 ? 8.292 -21.767 -7.906 1.00 52.28 157 PRO A N 1
ATOM 1212 C CA . PRO A 1 157 ? 9.033 -22.903 -7.404 1.00 52.28 157 PRO A CA 1
ATOM 1213 C C . PRO A 1 157 ? 10.386 -22.904 -8.123 1.00 52.28 157 PRO A C 1
ATOM 1215 O O . PRO A 1 157 ? 10.447 -22.991 -9.348 1.00 52.28 157 PRO A O 1
ATOM 1218 N N . TYR A 1 158 ? 11.467 -22.861 -7.347 1.00 58.22 158 TYR A N 1
ATOM 1219 C CA . TYR A 1 158 ? 12.852 -23.016 -7.804 1.00 58.22 158 TYR A CA 1
ATOM 1220 C C . TYR A 1 158 ? 13.490 -21.759 -8.424 1.00 58.22 158 TYR A C 1
ATOM 1222 O O . TYR A 1 158 ? 13.499 -21.543 -9.638 1.00 58.22 158 TYR A O 1
ATOM 1230 N N . PHE A 1 159 ? 14.101 -20.956 -7.551 1.00 71.69 159 PHE A N 1
ATOM 1231 C CA . PHE A 1 159 ? 14.942 -19.824 -7.916 1.00 71.69 159 PHE A CA 1
ATOM 1232 C C . PHE A 1 159 ? 16.356 -20.045 -7.397 1.00 71.69 159 PHE A C 1
ATOM 1234 O O . PHE A 1 159 ? 16.539 -20.198 -6.192 1.00 71.69 159 PHE A O 1
ATOM 1241 N N . ARG A 1 160 ? 17.337 -20.092 -8.301 1.00 80.44 160 ARG A N 1
ATOM 1242 C CA . ARG A 1 160 ? 18.760 -20.242 -7.980 1.00 80.44 160 ARG A CA 1
ATOM 1243 C C . ARG A 1 160 ? 19.669 -19.434 -8.916 1.00 80.44 160 ARG A C 1
ATOM 1245 O O . ARG A 1 160 ? 20.672 -19.954 -9.410 1.00 80.44 160 ARG A O 1
ATOM 1252 N N . LEU A 1 161 ? 19.299 -18.188 -9.234 1.00 82.25 161 LEU A N 1
ATOM 1253 C CA . LEU A 1 161 ? 20.187 -17.303 -10.009 1.00 82.25 161 LEU A CA 1
ATOM 1254 C C . LEU A 1 161 ? 21.429 -16.886 -9.203 1.00 82.25 161 LEU A C 1
ATOM 1256 O O . LEU A 1 161 ? 22.476 -16.661 -9.805 1.00 82.25 161 LEU A O 1
ATOM 1260 N N . ASP A 1 162 ? 21.348 -16.907 -7.867 1.00 77.38 162 ASP A N 1
ATOM 1261 C CA . ASP A 1 162 ? 22.485 -16.809 -6.934 1.00 77.38 162 ASP A CA 1
ATOM 1262 C C . ASP A 1 162 ? 23.616 -17.793 -7.280 1.00 77.38 162 ASP A C 1
ATOM 1264 O O . ASP A 1 162 ? 24.793 -17.476 -7.149 1.00 77.38 162 ASP A O 1
ATOM 1268 N N . ALA A 1 163 ? 23.283 -18.976 -7.811 1.00 82.31 163 ALA A N 1
ATOM 1269 C CA . ALA A 1 163 ? 24.270 -19.983 -8.196 1.00 82.31 163 ALA A CA 1
ATOM 1270 C C . ALA A 1 163 ? 25.199 -19.542 -9.347 1.00 82.31 163 ALA A C 1
ATOM 1272 O O . ALA A 1 163 ? 26.148 -20.261 -9.668 1.00 82.31 163 ALA A O 1
ATOM 1273 N N . LEU A 1 164 ? 24.918 -18.405 -9.993 1.00 85.25 164 LEU A N 1
ATOM 1274 C CA . LEU A 1 164 ? 25.744 -17.818 -11.047 1.00 85.25 164 LEU A CA 1
ATOM 1275 C C . LEU A 1 164 ? 26.778 -16.812 -10.523 1.00 85.25 164 LEU A C 1
ATOM 1277 O O . LEU A 1 164 ? 27.691 -16.470 -11.274 1.00 85.25 164 LEU A O 1
ATOM 1281 N N . ASP A 1 165 ? 26.662 -16.365 -9.271 1.00 80.69 165 ASP A N 1
ATOM 1282 C CA . ASP A 1 165 ? 27.460 -15.269 -8.704 1.00 80.69 165 ASP A CA 1
ATOM 1283 C C . ASP A 1 165 ? 28.975 -15.525 -8.799 1.00 80.69 165 ASP A C 1
ATOM 1285 O O . ASP A 1 165 ? 29.753 -14.701 -9.275 1.00 80.69 165 ASP A O 1
ATOM 1289 N N . HI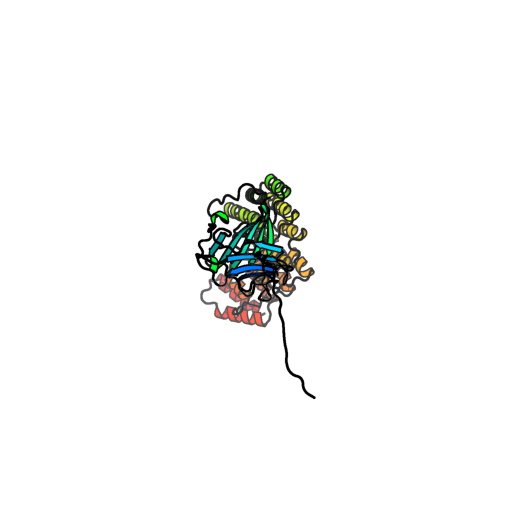S A 1 166 ? 29.403 -16.751 -8.496 1.00 77.19 166 HIS A N 1
ATOM 1290 C CA . HIS A 1 166 ? 30.820 -17.120 -8.502 1.00 77.19 166 HIS A CA 1
ATOM 1291 C C . HIS A 1 166 ? 31.433 -17.323 -9.898 1.00 77.19 166 HIS A C 1
ATOM 1293 O O . HIS A 1 166 ? 32.617 -17.636 -9.997 1.00 77.19 166 HIS A O 1
ATOM 1299 N N . LEU A 1 167 ? 30.667 -17.190 -10.987 1.00 80.06 167 LEU A N 1
ATOM 1300 C CA . LEU A 1 167 ? 31.120 -17.531 -12.345 1.00 80.06 167 LEU A CA 1
ATOM 1301 C C . LEU A 1 167 ? 31.782 -16.364 -13.095 1.00 80.06 167 LEU A C 1
ATOM 1303 O O . LEU A 1 167 ? 32.033 -16.477 -14.297 1.00 80.06 167 LEU A O 1
ATOM 1307 N N . GLY A 1 168 ? 32.050 -15.248 -12.410 1.00 68.31 168 GLY A N 1
ATOM 1308 C CA . GLY A 1 168 ? 32.717 -14.086 -13.000 1.00 68.31 168 GLY A CA 1
ATOM 1309 C C . GLY A 1 168 ? 31.895 -13.419 -14.105 1.00 68.31 168 GLY A C 1
ATOM 1310 O O . GLY A 1 168 ? 32.459 -12.918 -15.077 1.00 68.31 168 GLY A O 1
ATOM 1311 N N . LEU A 1 169 ? 30.560 -13.456 -13.997 1.00 79.50 169 LEU A N 1
ATOM 1312 C CA . LEU A 1 169 ? 29.692 -12.677 -14.879 1.00 79.50 169 LEU A CA 1
ATOM 1313 C C . LEU A 1 169 ? 29.973 -11.192 -14.663 1.00 79.50 169 LEU A C 1
ATOM 1315 O O . LEU A 1 169 ? 30.326 -10.764 -13.564 1.00 79.50 169 LEU A O 1
ATOM 1319 N N . ARG A 1 170 ? 29.781 -10.392 -15.716 1.00 69.31 170 ARG A N 1
ATOM 1320 C CA . ARG A 1 170 ? 29.846 -8.938 -15.589 1.00 69.31 170 ARG A CA 1
ATOM 1321 C C . ARG A 1 170 ? 28.775 -8.489 -14.595 1.00 69.31 170 ARG A C 1
ATOM 1323 O O . ARG A 1 170 ? 27.591 -8.504 -14.940 1.00 69.31 170 ARG A O 1
ATOM 1330 N N . TRP A 1 171 ? 29.214 -8.107 -13.399 1.00 48.31 171 TRP A N 1
ATOM 1331 C CA . TRP A 1 171 ? 28.365 -7.522 -12.373 1.00 48.31 171 TRP A CA 1
ATOM 1332 C C . TRP A 1 171 ? 27.866 -6.174 -12.883 1.00 48.31 171 TRP A C 1
ATOM 1334 O O . TRP A 1 171 ? 28.661 -5.344 -13.334 1.00 48.31 171 TRP A O 1
ATOM 1344 N N . LEU A 1 172 ? 26.549 -5.994 -12.899 1.00 51.16 172 LEU A N 1
ATOM 1345 C CA . LEU A 1 172 ? 25.971 -4.673 -13.097 1.00 51.16 172 LEU A CA 1
ATOM 1346 C C . LEU A 1 172 ? 25.902 -4.037 -11.709 1.00 51.16 172 LEU A C 1
ATOM 1348 O O . LEU A 1 172 ? 25.099 -4.518 -10.907 1.00 51.16 172 LEU A O 1
ATOM 1352 N N . PRO A 1 173 ? 26.742 -3.029 -11.397 1.00 36.28 173 PRO A N 1
ATOM 1353 C CA . PRO A 1 173 ? 26.607 -2.312 -10.143 1.00 36.28 173 PRO A CA 1
ATOM 1354 C C . PRO A 1 173 ? 25.223 -1.701 -10.043 1.00 36.28 173 PRO A C 1
ATOM 1356 O O . PRO A 1 173 ? 24.594 -1.410 -11.066 1.00 36.28 173 PRO A O 1
ATOM 1359 N N . GLU A 1 174 ? 24.782 -1.510 -8.801 1.00 35.19 174 GLU A N 1
ATOM 1360 C CA . GLU A 1 174 ? 23.549 -0.816 -8.457 1.00 35.19 174 GLU A CA 1
ATOM 1361 C C . GLU A 1 174 ? 23.396 0.431 -9.331 1.00 35.19 174 GLU A C 1
ATOM 1363 O O . GLU A 1 174 ? 22.396 0.531 -10.000 1.00 35.19 174 GLU A O 1
ATOM 1368 N N . GLU A 1 175 ? 24.443 1.223 -9.570 1.00 32.38 175 GLU A N 1
ATOM 1369 C CA . GLU A 1 175 ? 24.488 2.403 -10.461 1.00 32.38 175 GLU A CA 1
ATOM 1370 C C . GLU A 1 175 ? 23.998 2.204 -11.917 1.00 32.38 175 GLU A C 1
ATOM 1372 O O . GLU A 1 175 ? 23.557 3.157 -12.559 1.00 32.38 175 GLU A O 1
ATOM 1377 N N . ALA A 1 176 ? 24.034 0.982 -12.463 1.00 35.69 176 ALA A N 1
ATOM 1378 C CA . ALA A 1 176 ? 23.467 0.656 -13.779 1.00 35.69 176 ALA A CA 1
ATOM 1379 C C . ALA A 1 176 ? 21.943 0.379 -13.733 1.00 35.69 176 ALA A C 1
ATOM 1381 O O . ALA A 1 176 ? 21.300 0.261 -14.782 1.00 35.69 176 ALA A O 1
ATOM 1382 N N . LEU A 1 177 ? 21.368 0.273 -12.530 1.00 37.69 177 LEU A N 1
ATOM 1383 C CA . LEU A 1 177 ? 19.954 0.007 -12.226 1.00 37.69 177 LEU A CA 1
ATOM 1384 C C . LEU A 1 177 ? 19.338 0.934 -11.137 1.00 37.69 177 LEU A C 1
ATOM 1386 O O . LEU A 1 177 ? 18.118 0.982 -11.023 1.00 37.69 177 LEU A O 1
ATOM 1390 N N . ALA A 1 178 ? 20.143 1.689 -10.393 1.00 30.03 178 ALA A N 1
ATOM 1391 C CA . ALA A 1 178 ? 19.872 2.435 -9.166 1.00 30.03 178 ALA A CA 1
ATOM 1392 C C . ALA A 1 178 ? 21.076 3.355 -8.846 1.00 30.03 178 ALA A C 1
ATOM 1394 O O . ALA A 1 178 ? 22.094 2.949 -8.297 1.00 30.03 178 ALA A O 1
ATOM 1395 N N . SER A 1 179 ? 20.964 4.635 -9.189 1.00 25.19 179 SER A N 1
ATOM 1396 C CA . SER A 1 179 ? 21.712 5.696 -8.511 1.00 25.19 179 SER A CA 1
ATOM 1397 C C . SER A 1 179 ? 20.735 6.473 -7.622 1.00 25.19 179 SER A C 1
ATOM 1399 O O . SER A 1 179 ? 20.054 7.390 -8.084 1.00 25.19 179 SER A O 1
ATOM 1401 N N . SER A 1 180 ? 20.649 6.067 -6.359 1.00 38.88 180 SER A N 1
ATOM 1402 C CA . SER A 1 180 ? 20.055 6.770 -5.209 1.00 38.88 180 SER A CA 1
ATOM 1403 C C . SER A 1 180 ? 21.028 6.499 -4.055 1.00 38.88 180 SER A C 1
ATOM 1405 O O . SER A 1 180 ? 21.358 5.345 -3.829 1.00 38.88 180 SER A O 1
ATOM 1407 N N . ASP A 1 181 ? 21.689 7.451 -3.405 1.00 28.19 181 ASP A N 1
ATOM 1408 C CA . ASP A 1 181 ? 21.187 8.667 -2.772 1.00 28.19 181 ASP A CA 1
ATOM 1409 C C . ASP A 1 181 ? 22.270 9.756 -2.841 1.00 28.19 181 ASP A C 1
ATOM 1411 O O . ASP A 1 181 ? 23.409 9.584 -2.419 1.00 28.19 181 ASP A O 1
ATOM 1415 N N . SER A 1 182 ? 22.035 10.885 -3.485 1.00 33.88 182 SER A N 1
ATOM 1416 C CA . SER A 1 182 ? 21.481 12.111 -2.911 1.00 33.88 182 SER A CA 1
ATOM 1417 C C . SER A 1 182 ? 21.395 13.048 -4.116 1.00 33.88 182 SER A C 1
ATOM 1419 O O . SER A 1 182 ? 22.346 13.130 -4.887 1.00 33.88 182 SER A O 1
ATOM 1421 N N . ASP A 1 183 ? 20.232 13.639 -4.376 1.00 31.84 183 ASP A N 1
ATOM 1422 C CA . ASP A 1 183 ? 19.948 14.323 -5.650 1.00 31.84 183 ASP A CA 1
ATOM 1423 C C . ASP A 1 183 ? 20.022 13.407 -6.890 1.00 31.84 183 ASP A C 1
ATOM 1425 O O . ASP A 1 183 ? 20.623 13.746 -7.907 1.00 31.84 183 ASP A O 1
ATOM 1429 N N . GLY A 1 184 ? 19.367 12.239 -6.810 1.00 33.00 184 GLY A N 1
ATOM 1430 C CA . GLY A 1 184 ? 19.258 11.258 -7.895 1.00 33.00 184 GLY A CA 1
ATOM 1431 C C . GLY A 1 184 ? 18.834 11.881 -9.229 1.00 33.00 184 GLY A C 1
ATOM 1432 O O . GLY A 1 184 ? 17.659 12.175 -9.458 1.00 33.00 184 GLY A O 1
ATOM 1433 N N . ALA A 1 185 ? 19.809 12.070 -10.115 1.00 33.19 185 ALA A N 1
ATOM 1434 C CA . ALA A 1 185 ? 19.586 12.429 -11.501 1.00 33.19 185 ALA A CA 1
ATOM 1435 C C . ALA A 1 185 ? 18.997 11.216 -12.232 1.00 33.19 185 ALA A C 1
ATOM 1437 O O . ALA A 1 185 ? 19.642 10.182 -12.405 1.00 33.19 185 ALA A O 1
ATOM 1438 N N . TRP A 1 186 ? 17.735 11.359 -12.621 1.00 41.03 186 TRP A N 1
ATOM 1439 C CA . TRP A 1 186 ? 16.958 10.414 -13.416 1.00 41.03 186 TRP A CA 1
ATOM 1440 C C . TRP A 1 186 ? 17.662 10.075 -14.741 1.00 41.03 186 TRP A C 1
ATOM 1442 O O . TRP A 1 186 ? 18.385 10.927 -15.261 1.00 41.03 186 TRP A O 1
ATOM 1452 N N . PRO A 1 187 ? 17.445 8.884 -15.338 1.00 39.38 187 PRO A N 1
ATOM 1453 C CA . PRO A 1 187 ? 18.025 8.556 -16.637 1.00 39.38 187 PRO A CA 1
ATOM 1454 C C . PRO A 1 187 ? 17.650 9.642 -17.648 1.00 39.38 187 PRO A C 1
ATOM 1456 O O . PRO A 1 187 ? 16.471 9.810 -17.971 1.00 39.38 187 PRO A O 1
ATOM 1459 N N . ALA A 1 188 ? 18.655 10.400 -18.089 1.00 43.41 188 ALA A N 1
ATOM 1460 C CA . ALA A 1 188 ? 18.484 11.453 -19.072 1.00 43.41 188 ALA A CA 1
ATOM 1461 C C . ALA A 1 188 ? 17.873 10.839 -20.340 1.00 43.41 188 ALA A C 1
ATOM 1463 O O . ALA A 1 188 ? 18.298 9.773 -20.787 1.00 43.41 188 ALA A O 1
ATOM 1464 N N . ASP A 1 189 ? 16.850 11.504 -20.873 1.00 51.38 189 ASP A N 1
ATOM 1465 C CA . ASP A 1 189 ? 16.225 11.213 -22.168 1.00 51.38 189 ASP A CA 1
ATOM 1466 C C . ASP A 1 189 ? 15.225 10.040 -22.194 1.00 51.38 189 ASP A C 1
ATOM 1468 O O . ASP A 1 189 ? 15.285 9.138 -23.034 1.00 51.38 189 ASP A O 1
ATOM 1472 N N . SER A 1 190 ? 14.231 10.068 -21.301 1.00 66.88 190 SER A N 1
ATOM 1473 C CA . SER A 1 190 ? 13.027 9.232 -21.411 1.00 66.88 190 SER A CA 1
ATOM 1474 C C . SER A 1 190 ? 11.769 10.060 -21.135 1.00 66.88 190 SER A C 1
ATOM 1476 O O . SER A 1 190 ? 11.766 10.817 -20.165 1.00 66.88 190 SER A O 1
ATOM 1478 N N . PRO A 1 191 ? 10.665 9.870 -21.887 1.00 70.62 191 PRO A N 1
ATOM 1479 C CA . PRO A 1 191 ? 9.370 10.470 -21.560 1.00 70.62 191 PRO A CA 1
ATOM 1480 C C . PRO A 1 191 ? 8.940 10.220 -20.105 1.00 70.62 191 PRO A C 1
ATOM 1482 O O . PRO A 1 191 ? 8.337 11.083 -19.487 1.00 70.62 191 PRO A O 1
ATOM 1485 N N . ASN A 1 192 ? 9.311 9.084 -19.502 1.00 75.88 192 ASN A N 1
ATOM 1486 C CA . ASN A 1 192 ? 9.009 8.810 -18.090 1.00 75.88 192 ASN A CA 1
ATOM 1487 C C . ASN A 1 192 ? 9.820 9.682 -17.119 1.00 75.88 192 ASN A C 1
ATOM 1489 O O . ASN A 1 192 ? 9.335 10.017 -16.043 1.00 75.88 192 ASN A O 1
ATOM 1493 N N . THR A 1 193 ? 11.045 10.050 -17.497 1.00 73.31 193 THR A N 1
ATOM 1494 C CA . THR A 1 193 ? 11.890 10.969 -16.727 1.00 73.31 193 THR A CA 1
ATOM 1495 C C . THR A 1 193 ? 11.317 12.381 -16.777 1.00 73.31 193 THR A C 1
ATOM 1497 O O . THR A 1 193 ? 11.186 13.011 -15.732 1.00 73.31 193 THR A O 1
ATOM 1500 N N . ASP A 1 194 ? 10.903 12.841 -17.961 1.00 80.62 194 ASP A N 1
ATOM 1501 C CA . ASP A 1 194 ? 10.216 14.128 -18.130 1.00 80.62 194 ASP A CA 1
ATOM 1502 C C . ASP A 1 194 ? 8.895 14.152 -17.353 1.00 80.62 194 ASP A C 1
ATOM 1504 O O . ASP A 1 194 ? 8.588 15.139 -16.689 1.00 80.62 194 ASP A O 1
ATOM 1508 N N . LEU A 1 195 ? 8.140 13.046 -17.370 1.00 85.06 195 LEU A N 1
ATOM 1509 C CA . LEU A 1 195 ? 6.900 12.915 -16.609 1.00 85.06 195 LEU A CA 1
ATOM 1510 C C . LEU A 1 195 ? 7.153 13.058 -15.106 1.00 85.06 195 LEU A C 1
ATOM 1512 O O . LEU A 1 195 ? 6.509 13.872 -14.451 1.00 85.06 195 LEU A O 1
ATOM 1516 N N . LEU A 1 196 ? 8.106 12.301 -14.559 1.00 76.94 196 LEU A N 1
ATOM 1517 C CA . LEU A 1 196 ? 8.444 12.364 -13.137 1.00 76.94 196 LEU A CA 1
ATOM 1518 C C . LEU A 1 196 ? 9.009 13.723 -12.732 1.00 76.94 196 LEU A C 1
ATOM 1520 O O . LEU A 1 196 ? 8.636 14.252 -11.687 1.00 76.94 196 LEU A O 1
ATOM 1524 N N . GLN A 1 197 ? 9.886 14.299 -13.553 1.00 82.00 197 GLN A N 1
ATOM 1525 C CA . GLN A 1 197 ? 10.463 15.610 -13.295 1.00 82.00 197 GLN A CA 1
ATOM 1526 C C . GLN A 1 197 ? 9.381 16.690 -13.325 1.00 82.00 197 GLN A C 1
ATOM 1528 O O . GLN A 1 197 ? 9.316 17.498 -12.404 1.00 82.00 197 GLN A O 1
ATOM 1533 N N . GLY A 1 198 ? 8.502 16.663 -14.329 1.00 86.62 198 GLY A N 1
ATOM 1534 C CA . GLY A 1 198 ? 7.375 17.582 -14.439 1.00 86.62 198 GLY A CA 1
ATOM 1535 C C . GLY A 1 198 ? 6.408 17.454 -13.267 1.00 86.62 198 GLY A C 1
ATOM 1536 O O . GLY A 1 198 ? 5.963 18.465 -12.739 1.00 86.62 198 GLY A O 1
ATOM 1537 N N . VAL A 1 199 ? 6.140 16.233 -12.799 1.00 87.31 199 VAL A N 1
ATOM 1538 C CA . VAL A 1 199 ? 5.328 15.995 -11.598 1.00 87.31 199 VAL A CA 1
ATOM 1539 C C . VAL A 1 199 ? 6.014 16.533 -10.339 1.00 87.31 199 VAL A C 1
ATOM 1541 O O . VAL A 1 199 ? 5.368 17.196 -9.535 1.00 87.31 199 VAL A O 1
ATOM 1544 N N . LYS A 1 200 ? 7.323 16.308 -10.182 1.00 81.69 200 LYS A N 1
ATOM 1545 C CA . LYS A 1 200 ? 8.114 16.784 -9.036 1.00 81.69 200 LYS A CA 1
ATOM 1546 C C . LYS A 1 200 ? 8.221 18.310 -8.970 1.00 81.69 200 LYS A C 1
ATOM 1548 O O . LYS A 1 200 ? 8.282 18.865 -7.878 1.00 81.69 200 LYS A O 1
ATOM 1553 N N . THR A 1 201 ? 8.285 18.985 -10.116 1.00 82.12 201 THR A N 1
ATOM 1554 C CA . THR A 1 201 ? 8.400 20.453 -10.196 1.00 82.12 201 THR A CA 1
ATOM 1555 C C . THR A 1 201 ? 7.079 21.156 -10.470 1.00 82.12 201 THR A C 1
ATOM 1557 O O . THR A 1 201 ? 7.086 22.355 -10.740 1.00 82.12 201 THR A O 1
ATOM 1560 N N . HIS A 1 202 ? 5.967 20.420 -10.469 1.00 84.62 202 HIS A N 1
ATOM 1561 C CA . HIS A 1 202 ? 4.643 20.905 -10.853 1.00 84.62 202 HIS A CA 1
ATOM 1562 C C . HIS A 1 202 ? 4.591 21.591 -12.242 1.00 84.62 202 HIS A C 1
ATOM 1564 O O . HIS A 1 202 ? 3.765 22.468 -12.495 1.00 84.62 202 HIS A O 1
ATOM 1570 N N . ASP A 1 203 ? 5.453 21.184 -13.183 1.00 88.19 203 ASP A N 1
ATOM 1571 C CA . ASP A 1 203 ? 5.496 21.721 -14.549 1.00 88.19 203 ASP A CA 1
ATOM 1572 C C . ASP A 1 203 ? 4.500 20.992 -15.464 1.00 88.19 203 ASP A C 1
ATOM 1574 O O . ASP A 1 203 ? 4.808 19.990 -16.115 1.00 88.19 203 ASP A O 1
ATOM 1578 N N . PHE A 1 204 ? 3.292 21.546 -15.564 1.00 87.94 204 PHE A N 1
ATOM 1579 C CA . PHE A 1 204 ? 2.227 21.040 -16.433 1.00 87.94 204 PHE A CA 1
ATOM 1580 C C . PHE A 1 204 ? 2.619 20.883 -17.901 1.00 87.94 204 PHE A C 1
ATOM 1582 O O . PHE A 1 204 ? 2.110 19.985 -18.574 1.00 87.94 204 PHE A O 1
ATOM 1589 N N . LYS A 1 205 ? 3.466 21.768 -18.440 1.00 89.44 205 LYS A N 1
ATOM 1590 C CA . LYS A 1 205 ? 3.852 21.689 -19.854 1.00 89.44 205 LYS A CA 1
ATOM 1591 C C . LYS A 1 205 ? 4.751 20.486 -20.073 1.00 89.44 205 LYS A C 1
ATOM 1593 O O . LYS A 1 205 ? 4.580 19.778 -21.063 1.00 89.44 205 LYS A O 1
ATOM 1598 N N . LEU A 1 206 ? 5.667 20.246 -19.138 1.00 87.31 206 LEU A N 1
ATOM 1599 C CA . LEU A 1 206 ? 6.545 19.088 -19.173 1.00 87.31 206 LEU A CA 1
ATOM 1600 C C . LEU A 1 206 ? 5.763 17.783 -18.976 1.00 87.31 206 LEU A C 1
ATOM 1602 O O . LEU A 1 206 ? 5.973 16.847 -19.742 1.00 87.31 206 LEU A O 1
ATOM 1606 N N . VAL A 1 207 ? 4.802 17.750 -18.046 1.00 90.38 207 VAL A N 1
ATOM 1607 C CA . VAL A 1 207 ? 3.921 16.588 -17.829 1.00 90.38 207 VAL A CA 1
ATOM 1608 C C . VAL A 1 207 ? 3.106 16.254 -19.079 1.00 90.38 207 VAL A C 1
ATOM 1610 O O . VAL A 1 207 ? 3.141 15.114 -19.531 1.00 90.38 207 VAL A O 1
ATOM 1613 N N . ASN A 1 208 ? 2.420 17.231 -19.683 1.00 90.75 208 ASN A N 1
ATOM 1614 C CA . ASN A 1 208 ? 1.642 16.989 -20.905 1.00 90.75 208 ASN A CA 1
ATOM 1615 C C . ASN A 1 208 ? 2.536 16.521 -22.056 1.00 90.75 208 ASN A C 1
ATOM 1617 O O . ASN A 1 208 ? 2.257 15.500 -22.673 1.00 90.75 208 ASN A O 1
ATOM 1621 N N . LYS A 1 209 ? 3.665 17.203 -22.285 1.00 87.56 209 LYS A N 1
ATOM 1622 C CA . LYS A 1 209 ? 4.635 16.809 -23.313 1.00 87.56 209 LYS A CA 1
ATOM 1623 C C . LYS A 1 209 ? 5.144 15.381 -23.097 1.00 87.56 209 LYS A C 1
ATOM 1625 O O . LYS A 1 209 ? 5.332 14.643 -24.059 1.00 87.56 209 LYS A O 1
ATOM 1630 N N . ALA A 1 210 ? 5.393 14.991 -21.851 1.00 85.06 210 ALA A N 1
ATOM 1631 C CA . ALA A 1 210 ? 5.837 13.650 -21.513 1.00 85.06 210 ALA A CA 1
ATOM 1632 C C . ALA A 1 210 ? 4.762 12.596 -21.818 1.00 85.06 210 ALA A C 1
ATOM 1634 O O . ALA A 1 210 ? 5.059 11.591 -22.466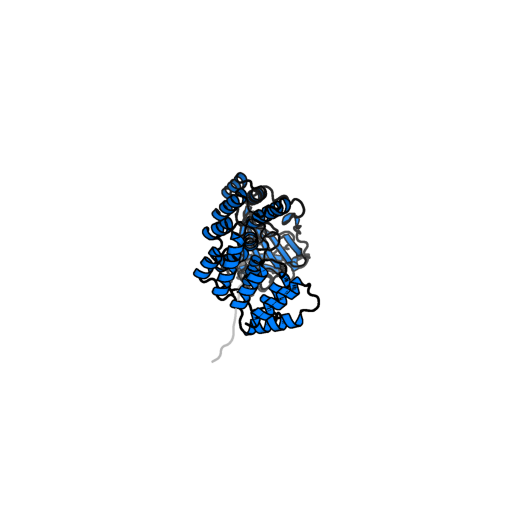 1.00 85.06 210 ALA A O 1
ATOM 1635 N N . LEU A 1 211 ? 3.514 12.847 -21.410 1.00 85.94 211 LEU A N 1
ATOM 1636 C CA . LEU A 1 211 ? 2.369 11.975 -21.689 1.00 85.94 211 LEU A CA 1
ATOM 1637 C C . LEU A 1 211 ? 2.109 11.847 -23.199 1.00 85.94 211 LEU A C 1
ATOM 1639 O O . LEU A 1 211 ? 1.986 10.728 -23.697 1.00 85.94 211 LEU A O 1
ATOM 1643 N N . ASP A 1 212 ? 2.147 12.958 -23.942 1.00 85.62 212 ASP A N 1
ATOM 1644 C CA . ASP A 1 212 ? 2.019 12.991 -25.408 1.00 85.62 212 ASP A CA 1
ATOM 1645 C C . ASP A 1 212 ? 3.123 12.177 -26.103 1.00 85.62 212 ASP A C 1
ATOM 1647 O O . ASP A 1 212 ? 2.892 11.512 -27.114 1.00 85.62 212 ASP A O 1
ATOM 1651 N N . ASN A 1 213 ? 4.327 12.172 -25.524 1.00 80.75 213 ASN A N 1
ATOM 1652 C CA . ASN A 1 213 ? 5.462 11.379 -25.995 1.00 80.75 213 ASN A CA 1
ATOM 1653 C C . ASN A 1 213 ? 5.415 9.909 -25.532 1.00 80.75 213 ASN A C 1
ATOM 1655 O O . ASN A 1 213 ? 6.388 9.171 -25.709 1.00 80.75 213 ASN A O 1
ATOM 1659 N N . GLY A 1 214 ? 4.291 9.461 -24.966 1.00 78.06 214 GLY A N 1
ATOM 1660 C CA . GLY A 1 214 ? 4.053 8.073 -24.586 1.00 78.06 214 GLY A CA 1
ATOM 1661 C C . GLY A 1 214 ? 4.677 7.674 -23.253 1.00 78.06 214 GLY A C 1
ATOM 1662 O O . GLY A 1 214 ? 5.000 6.495 -23.074 1.00 78.06 214 GLY A O 1
ATOM 1663 N N . ALA A 1 215 ? 4.869 8.627 -22.335 1.00 80.69 215 ALA A N 1
ATOM 1664 C CA . ALA A 1 215 ? 5.229 8.302 -20.964 1.00 80.69 215 ALA A CA 1
ATOM 1665 C C . ALA A 1 215 ? 4.177 7.375 -20.335 1.00 80.69 215 ALA A C 1
ATOM 1667 O O . ALA A 1 215 ? 2.970 7.580 -20.466 1.00 80.69 215 ALA A O 1
ATOM 1668 N N . ASP A 1 216 ? 4.645 6.340 -19.648 1.00 75.81 216 ASP A N 1
ATOM 1669 C CA . ASP A 1 216 ? 3.800 5.458 -18.860 1.00 75.81 216 ASP A CA 1
ATOM 1670 C C . ASP A 1 216 ? 3.415 6.187 -17.572 1.00 75.81 216 ASP A C 1
ATOM 1672 O O . ASP A 1 216 ? 4.245 6.409 -16.692 1.00 75.81 216 ASP A O 1
ATOM 1676 N N . VAL A 1 217 ? 2.144 6.565 -17.451 1.00 79.19 217 VAL A N 1
ATOM 1677 C CA . VAL A 1 217 ? 1.631 7.240 -16.253 1.00 79.19 217 VAL A CA 1
ATOM 1678 C C . VAL A 1 217 ? 1.684 6.352 -15.000 1.00 79.19 217 VAL A C 1
ATOM 1680 O O . VAL A 1 217 ? 1.642 6.845 -13.877 1.00 79.19 217 VAL A O 1
ATOM 1683 N N . ASN A 1 218 ? 1.823 5.037 -15.187 1.00 73.00 218 ASN A N 1
ATOM 1684 C CA . ASN A 1 218 ? 2.061 4.057 -14.134 1.00 73.00 218 ASN A CA 1
ATOM 1685 C C . ASN A 1 218 ? 3.535 3.639 -14.074 1.00 73.00 218 ASN A C 1
ATOM 1687 O O . ASN A 1 218 ? 3.854 2.561 -13.572 1.00 73.00 218 ASN A O 1
ATOM 1691 N N . PHE A 1 219 ? 4.446 4.464 -14.596 1.00 72.12 219 PHE A N 1
ATOM 1692 C CA . PHE A 1 219 ? 5.875 4.246 -14.449 1.00 72.12 219 PHE A CA 1
ATOM 1693 C C . PHE A 1 219 ? 6.270 4.228 -12.970 1.00 72.12 219 PHE A C 1
ATOM 1695 O O . PHE A 1 219 ? 5.774 5.024 -12.172 1.00 72.12 219 PHE A O 1
ATOM 1702 N N . HIS A 1 220 ? 7.189 3.324 -12.637 1.00 63.22 220 HIS A N 1
ATOM 1703 C CA . HIS A 1 220 ? 7.778 3.198 -11.310 1.00 63.22 220 HIS A CA 1
ATOM 1704 C C . HIS A 1 220 ? 9.266 3.501 -11.390 1.00 63.22 220 HIS A C 1
ATOM 1706 O O . HIS A 1 220 ? 9.955 3.054 -12.317 1.00 63.22 220 HIS A O 1
ATOM 1712 N N . SER A 1 221 ? 9.761 4.240 -10.401 1.00 54.47 221 SER A N 1
ATOM 1713 C CA . SER A 1 221 ? 11.193 4.321 -10.149 1.00 54.47 221 SER A CA 1
ATOM 1714 C C . SER A 1 221 ? 11.751 2.939 -9.760 1.00 54.47 221 SER A C 1
ATOM 1716 O O . SER A 1 221 ? 10.998 2.041 -9.381 1.00 54.47 221 SER A O 1
ATOM 1718 N N . PRO A 1 222 ? 13.082 2.752 -9.796 1.00 45.69 222 PRO A N 1
ATOM 1719 C CA . PRO A 1 222 ? 13.731 1.564 -9.232 1.00 45.69 222 PRO A CA 1
ATOM 1720 C C . PRO A 1 222 ? 13.424 1.326 -7.744 1.00 45.69 222 PRO A C 1
ATOM 1722 O O . PRO A 1 222 ? 13.480 0.191 -7.289 1.00 45.69 222 PRO A O 1
ATOM 1725 N N . SER A 1 223 ? 13.058 2.380 -7.008 1.00 49.44 223 SER A N 1
ATOM 1726 C CA . SER A 1 223 ? 12.582 2.336 -5.618 1.00 49.44 223 SER A CA 1
ATOM 1727 C C . SER A 1 223 ? 11.076 2.053 -5.480 1.00 49.44 223 SER A C 1
ATOM 1729 O O . SER A 1 223 ? 10.503 2.292 -4.423 1.00 49.44 223 SER A O 1
ATOM 1731 N N . ASP A 1 224 ? 10.435 1.580 -6.552 1.00 51.06 224 ASP A N 1
ATOM 1732 C CA . ASP A 1 224 ? 9.006 1.251 -6.643 1.00 51.06 224 ASP A CA 1
ATOM 1733 C C . ASP A 1 224 ? 8.057 2.417 -6.313 1.00 51.06 224 ASP A C 1
ATOM 1735 O O . ASP A 1 224 ? 6.932 2.248 -5.835 1.00 51.06 224 ASP A O 1
ATOM 1739 N N . VAL A 1 225 ? 8.512 3.639 -6.596 1.00 58.50 225 VAL A N 1
ATOM 1740 C CA . VAL A 1 225 ? 7.717 4.855 -6.431 1.00 58.50 225 VAL A CA 1
ATOM 1741 C C . VAL A 1 225 ? 7.030 5.156 -7.749 1.00 58.50 225 VAL A C 1
ATOM 1743 O O . VAL A 1 225 ? 7.676 5.497 -8.745 1.00 58.50 225 VAL A O 1
ATOM 1746 N N . GLY A 1 226 ? 5.706 5.028 -7.760 1.00 68.56 226 GLY A N 1
ATOM 1747 C CA . GLY A 1 226 ? 4.889 5.402 -8.909 1.00 68.56 226 GLY A CA 1
ATOM 1748 C C . GLY A 1 226 ? 4.847 6.919 -9.127 1.00 68.56 226 GLY A C 1
ATOM 1749 O O . GLY A 1 226 ? 5.044 7.696 -8.192 1.00 68.56 226 GLY A O 1
ATOM 1750 N N . VAL A 1 227 ? 4.499 7.359 -10.340 1.00 78.00 227 VAL A N 1
ATOM 1751 C CA . VAL A 1 227 ? 4.294 8.787 -10.680 1.00 78.00 227 VAL A CA 1
ATOM 1752 C C . VAL A 1 227 ? 3.363 9.496 -9.682 1.00 78.00 227 VAL A C 1
ATOM 1754 O O . VAL A 1 227 ? 3.643 10.609 -9.240 1.00 78.00 227 VAL A O 1
ATOM 1757 N N . LEU A 1 228 ? 2.287 8.824 -9.263 1.00 75.19 228 LEU A N 1
ATOM 1758 C CA . LEU A 1 228 ? 1.373 9.332 -8.235 1.00 75.19 228 LEU A CA 1
ATOM 1759 C C . LEU A 1 228 ? 2.001 9.382 -6.837 1.00 75.19 228 LEU A C 1
ATOM 1761 O O . LEU A 1 228 ? 1.733 10.315 -6.087 1.00 75.19 228 LEU A O 1
ATOM 1765 N N . GLY A 1 229 ? 2.854 8.414 -6.495 1.00 70.62 229 GLY A N 1
ATOM 1766 C CA . GLY A 1 229 ? 3.619 8.427 -5.248 1.00 70.62 229 GLY A CA 1
ATOM 1767 C C . GLY A 1 229 ? 4.537 9.644 -5.168 1.00 70.62 229 GLY A C 1
ATOM 1768 O O . GLY A 1 229 ? 4.550 10.326 -4.149 1.00 70.62 229 GLY A O 1
ATOM 1769 N N . VAL A 1 230 ? 5.214 9.987 -6.271 1.00 76.75 230 VAL A N 1
ATOM 1770 C CA . VAL A 1 230 ? 6.066 11.186 -6.356 1.00 76.75 230 VAL A CA 1
ATOM 1771 C C . VAL A 1 230 ? 5.264 12.473 -6.166 1.00 76.75 230 VAL A C 1
ATOM 1773 O O . VAL A 1 230 ? 5.673 13.314 -5.368 1.00 76.75 230 VAL A O 1
ATOM 1776 N N . LEU A 1 231 ? 4.116 12.623 -6.840 1.00 79.50 231 LEU A N 1
ATOM 1777 C CA . LEU A 1 231 ? 3.254 13.805 -6.681 1.00 79.50 231 LEU A CA 1
ATOM 1778 C C . LEU A 1 231 ? 2.867 14.019 -5.209 1.00 79.50 231 LEU A C 1
ATOM 1780 O O . LEU A 1 231 ? 2.922 15.133 -4.686 1.00 79.50 231 LEU A O 1
ATOM 1784 N N . VAL A 1 232 ? 2.494 12.929 -4.540 1.00 72.06 232 VAL A N 1
ATOM 1785 C CA . VAL A 1 232 ? 2.034 12.947 -3.153 1.00 72.06 232 VAL A CA 1
ATOM 1786 C C . VAL A 1 232 ? 3.188 13.186 -2.169 1.00 72.06 232 VAL A C 1
ATOM 1788 O O . VAL A 1 232 ? 3.045 13.987 -1.242 1.00 72.06 232 VAL A O 1
ATOM 1791 N N . ASP A 1 233 ? 4.348 12.560 -2.375 1.00 69.94 233 ASP A N 1
ATOM 1792 C CA . ASP A 1 233 ? 5.514 12.706 -1.495 1.00 69.94 233 ASP A CA 1
ATOM 1793 C C . ASP A 1 233 ? 6.160 14.095 -1.587 1.00 69.94 233 ASP A C 1
ATOM 1795 O O . ASP A 1 233 ? 6.554 14.672 -0.570 1.00 69.94 233 ASP A O 1
ATOM 1799 N N . GLU A 1 234 ? 6.255 14.675 -2.784 1.00 70.38 234 GLU A N 1
ATOM 1800 C CA . GLU A 1 234 ? 6.790 16.031 -2.958 1.00 70.38 234 GLU A CA 1
ATOM 1801 C C . GLU A 1 234 ? 5.867 17.074 -2.325 1.00 70.38 234 GLU A C 1
ATOM 1803 O O . GLU A 1 234 ? 6.333 18.007 -1.657 1.00 70.38 234 GLU A O 1
ATOM 1808 N N . ARG A 1 235 ? 4.545 16.866 -2.407 1.00 68.38 235 ARG A N 1
ATOM 1809 C CA . ARG A 1 235 ? 3.606 17.704 -1.663 1.00 68.38 235 ARG A CA 1
ATOM 1810 C C . ARG A 1 235 ? 3.787 17.542 -0.160 1.00 68.38 235 ARG A C 1
ATOM 1812 O O . ARG A 1 235 ? 3.802 18.548 0.546 1.00 68.38 235 ARG A O 1
ATOM 1819 N N . TRP A 1 236 ? 3.983 16.323 0.338 1.00 62.56 236 TRP A N 1
ATOM 1820 C CA . TRP A 1 236 ? 4.224 16.094 1.763 1.00 62.56 236 TRP A CA 1
ATOM 1821 C C . TRP A 1 236 ? 5.448 16.861 2.283 1.00 62.56 236 TRP A C 1
ATOM 1823 O O . TRP A 1 236 ? 5.385 17.486 3.347 1.00 62.56 236 TRP A O 1
ATOM 1833 N N . LYS A 1 237 ? 6.543 16.893 1.514 1.00 65.56 237 LYS A N 1
ATOM 1834 C CA . LYS A 1 237 ? 7.726 17.705 1.846 1.00 65.56 237 LYS A CA 1
ATOM 1835 C C . LYS A 1 237 ? 7.382 19.197 1.933 1.00 65.56 237 LYS A C 1
ATOM 1837 O O . LYS A 1 237 ? 7.791 19.859 2.888 1.00 65.56 237 LYS A O 1
ATOM 1842 N N . ALA A 1 238 ? 6.590 19.715 0.993 1.00 61.88 238 ALA A N 1
ATOM 1843 C CA . ALA A 1 238 ? 6.161 21.116 0.974 1.00 61.88 238 ALA A CA 1
ATOM 1844 C C . ALA A 1 238 ? 5.200 21.473 2.128 1.00 61.88 238 ALA A C 1
ATOM 1846 O O . ALA A 1 238 ? 5.365 22.512 2.769 1.00 61.88 238 ALA A O 1
ATOM 1847 N N . VAL A 1 239 ? 4.241 20.594 2.430 1.00 58.34 239 VAL A N 1
ATOM 1848 C CA . VAL A 1 239 ? 3.290 20.693 3.552 1.00 58.34 239 VAL A CA 1
ATOM 1849 C C . VAL A 1 239 ? 4.034 20.754 4.882 1.00 58.34 239 VAL A C 1
ATOM 1851 O O . VAL A 1 239 ? 3.822 21.678 5.668 1.00 58.34 239 VAL A O 1
ATOM 1854 N N . ARG A 1 240 ? 4.977 19.830 5.115 1.00 56.00 240 ARG A N 1
ATOM 1855 C CA . ARG A 1 240 ? 5.788 19.795 6.342 1.00 56.00 240 ARG A CA 1
ATOM 1856 C C . ARG A 1 240 ? 6.641 21.053 6.506 1.00 56.00 240 ARG A C 1
ATOM 1858 O O . ARG A 1 240 ? 6.802 21.532 7.626 1.00 56.00 240 ARG A O 1
ATOM 1865 N N . ALA A 1 241 ? 7.166 21.592 5.406 1.00 59.44 241 ALA A N 1
ATOM 1866 C CA . ALA A 1 241 ? 7.963 22.815 5.418 1.00 59.44 241 ALA A CA 1
ATOM 1867 C C . ALA A 1 241 ? 7.125 24.079 5.683 1.00 59.44 241 ALA A C 1
ATOM 1869 O O . ALA A 1 241 ? 7.617 25.006 6.323 1.00 59.44 241 ALA A O 1
ATOM 1870 N N . LYS A 1 242 ? 5.872 24.126 5.210 1.00 56.59 242 LYS A N 1
ATOM 1871 C CA . LYS A 1 242 ? 5.006 25.318 5.290 1.00 56.59 242 LYS A CA 1
ATOM 1872 C C . LYS A 1 242 ? 3.889 25.242 6.340 1.00 56.59 242 LYS A C 1
ATOM 1874 O O . LYS A 1 242 ? 3.185 26.229 6.506 1.00 56.59 242 LYS A O 1
ATOM 1879 N N . ARG A 1 243 ? 3.723 24.111 7.042 1.00 51.25 243 ARG A N 1
ATOM 1880 C CA . ARG A 1 243 ? 2.586 23.828 7.949 1.00 51.25 243 ARG A CA 1
ATOM 1881 C C . ARG A 1 243 ? 1.209 24.044 7.293 1.00 51.25 243 ARG A C 1
ATOM 1883 O O . ARG A 1 243 ? 0.277 24.486 7.948 1.00 51.25 243 ARG A O 1
ATOM 1890 N N . VAL A 1 244 ? 1.081 23.752 6.001 1.00 49.38 244 VAL A N 1
ATOM 1891 C CA . VAL A 1 244 ? -0.196 23.861 5.270 1.00 49.38 244 VAL A CA 1
ATOM 1892 C C . VAL A 1 244 ? -0.805 22.472 5.154 1.00 49.38 244 VAL A C 1
ATOM 1894 O O . VAL A 1 244 ? -0.101 21.564 4.737 1.00 49.38 244 VAL A O 1
ATOM 1897 N N . ILE A 1 245 ? -2.075 22.295 5.517 1.00 48.84 245 ILE A N 1
ATOM 1898 C CA . ILE A 1 245 ? -2.707 20.968 5.654 1.00 48.84 245 ILE A CA 1
ATOM 1899 C C . ILE A 1 245 ? -3.307 20.460 4.322 1.00 48.84 245 ILE A C 1
ATOM 1901 O O . ILE A 1 245 ? -3.530 19.265 4.164 1.00 48.84 245 ILE A O 1
ATOM 1905 N N . GLU A 1 246 ? -3.479 21.328 3.318 1.00 55.12 246 GLU A N 1
ATOM 1906 C CA . GLU A 1 246 ? -4.267 21.030 2.110 1.00 55.12 246 GLU A CA 1
ATOM 1907 C C . GLU A 1 246 ? -3.434 20.824 0.828 1.00 55.12 246 GLU A C 1
ATOM 1909 O O . GLU A 1 246 ? -2.331 21.367 0.664 1.00 55.12 246 GLU A O 1
ATOM 1914 N N . PHE A 1 247 ? -3.984 20.066 -0.131 1.00 59.16 247 PHE A N 1
ATOM 1915 C CA . PHE A 1 247 ? -3.522 20.095 -1.524 1.00 59.16 247 PHE A CA 1
ATOM 1916 C C . PHE A 1 247 ? -3.897 21.448 -2.131 1.00 59.16 247 PHE A C 1
ATOM 1918 O O . PHE A 1 247 ? -4.999 21.944 -1.919 1.00 59.16 247 PHE A O 1
ATOM 1925 N N . ASP A 1 248 ? -2.975 22.062 -2.869 1.00 67.25 248 ASP A N 1
ATOM 1926 C CA . ASP A 1 248 ? -3.298 23.276 -3.613 1.00 67.25 248 ASP A CA 1
ATOM 1927 C C . ASP A 1 248 ? -3.960 22.945 -4.956 1.00 67.25 248 ASP A C 1
ATOM 1929 O O . ASP A 1 248 ? -3.905 21.822 -5.466 1.00 67.25 248 ASP A O 1
ATOM 1933 N N . THR A 1 249 ? -4.564 23.967 -5.557 1.00 71.25 249 THR A N 1
ATOM 1934 C CA . THR A 1 249 ? -5.233 23.892 -6.861 1.00 71.25 249 THR A CA 1
ATOM 1935 C C . THR A 1 249 ? -4.325 23.400 -7.993 1.00 71.25 249 THR A C 1
ATOM 1937 O O . THR A 1 249 ? -4.826 22.898 -8.999 1.00 71.25 249 THR A O 1
ATOM 1940 N N . GLU A 1 250 ? -3.003 23.526 -7.860 1.00 74.81 250 GLU A N 1
ATOM 1941 C CA . GLU A 1 250 ? -2.032 23.018 -8.834 1.00 74.81 250 GLU A CA 1
ATOM 1942 C C . GLU A 1 250 ? -1.810 21.509 -8.683 1.00 74.81 250 GLU A C 1
ATOM 1944 O O . GLU A 1 250 ? -1.823 20.783 -9.679 1.00 74.81 250 GLU A O 1
ATOM 1949 N N . THR A 1 251 ? -1.680 21.010 -7.453 1.00 74.94 251 THR A N 1
ATOM 1950 C CA . THR A 1 251 ? -1.544 19.571 -7.189 1.00 74.94 251 THR A CA 1
ATOM 1951 C C . THR A 1 251 ? -2.823 18.820 -7.580 1.00 74.94 251 THR A C 1
ATOM 1953 O O . THR A 1 251 ? -2.736 17.760 -8.200 1.00 74.94 251 THR A O 1
ATOM 1956 N N . ASP A 1 252 ? -4.001 19.400 -7.322 1.00 74.12 252 ASP A N 1
ATOM 1957 C CA . ASP A 1 252 ? -5.296 18.851 -7.754 1.00 74.12 252 ASP A CA 1
ATOM 1958 C C . ASP A 1 252 ? -5.377 18.692 -9.277 1.00 74.12 252 ASP A C 1
ATOM 1960 O O . ASP A 1 252 ? -5.760 17.642 -9.790 1.00 74.12 252 ASP A O 1
ATOM 1964 N N . ARG A 1 253 ? -4.963 19.719 -10.024 1.00 79.81 253 ARG A N 1
ATOM 1965 C CA . ARG A 1 253 ? -4.971 19.691 -11.492 1.00 79.81 253 ARG A CA 1
ATOM 1966 C C . ARG A 1 253 ? -3.993 18.666 -12.071 1.00 79.81 253 ARG A C 1
ATOM 1968 O O . ARG A 1 253 ? -4.299 18.053 -13.092 1.00 79.81 253 ARG A O 1
ATOM 1975 N N . LEU A 1 254 ? -2.823 18.471 -11.455 1.00 84.12 254 LEU A N 1
ATOM 1976 C CA . LEU A 1 254 ? -1.886 17.416 -11.869 1.00 84.12 254 LEU A CA 1
ATOM 1977 C C . LEU A 1 254 ? -2.455 16.032 -11.591 1.00 84.12 254 LEU A C 1
ATOM 1979 O O . LEU A 1 254 ? -2.350 15.147 -12.436 1.00 84.12 254 LEU A O 1
ATOM 1983 N N . LEU A 1 255 ? -3.081 15.854 -10.432 1.00 79.75 255 LEU A N 1
ATOM 1984 C CA . LEU A 1 255 ? -3.726 14.605 -10.064 1.00 79.75 255 LEU A CA 1
ATOM 1985 C C . LEU A 1 255 ? -4.840 14.244 -11.061 1.00 79.75 255 LEU A C 1
ATOM 1987 O O . LEU A 1 255 ? -4.857 13.128 -11.580 1.00 79.75 255 LEU A O 1
ATOM 1991 N N . GLU A 1 256 ? -5.703 15.206 -11.404 1.00 77.81 256 GLU A N 1
ATOM 1992 C CA . GLU A 1 256 ? -6.741 15.061 -12.436 1.00 77.81 256 GLU A CA 1
ATOM 1993 C C . GLU A 1 256 ? -6.139 14.674 -13.798 1.00 77.81 256 GLU A C 1
ATOM 1995 O O . GLU A 1 256 ? -6.600 13.729 -14.447 1.00 77.81 256 GLU A O 1
ATOM 2000 N N . LEU A 1 257 ? -5.070 15.360 -14.215 1.00 84.81 257 LEU A N 1
ATOM 2001 C CA . LEU A 1 257 ? -4.389 15.088 -15.477 1.00 84.81 257 LEU A CA 1
ATOM 2002 C C . LEU A 1 257 ? -3.827 13.661 -15.526 1.00 84.81 257 LEU A C 1
ATOM 2004 O O . LEU A 1 257 ? -4.092 12.934 -16.485 1.00 84.81 257 LEU A O 1
ATOM 2008 N N . LEU A 1 258 ? -3.091 13.237 -14.499 1.00 84.94 258 LEU A N 1
ATOM 2009 C CA . LEU A 1 258 ? -2.491 11.903 -14.440 1.00 84.94 258 LEU A CA 1
ATOM 2010 C C . LEU A 1 258 ? -3.563 10.808 -14.463 1.00 84.94 258 LEU A C 1
ATOM 2012 O O . LEU A 1 258 ? -3.427 9.806 -15.165 1.00 84.94 258 LEU A O 1
ATOM 2016 N N . ILE A 1 259 ? -4.668 10.999 -13.746 1.00 76.31 259 ILE A N 1
ATOM 2017 C CA . ILE A 1 259 ? -5.715 9.977 -13.684 1.00 76.31 259 ILE A CA 1
ATOM 2018 C C . ILE A 1 259 ? -6.520 9.913 -14.977 1.00 76.31 259 ILE A C 1
ATOM 2020 O O . ILE A 1 259 ? -6.837 8.811 -15.420 1.00 76.31 259 ILE A O 1
ATOM 2024 N N . SER A 1 260 ? -6.752 11.044 -15.654 1.00 78.81 260 SER A N 1
ATOM 2025 C CA . SER A 1 260 ? -7.347 11.037 -17.001 1.00 78.81 260 SER A CA 1
ATOM 2026 C C . SER A 1 260 ? -6.519 10.228 -18.015 1.00 78.81 260 SER A C 1
ATOM 2028 O O . SER A 1 260 ? -7.068 9.699 -18.979 1.00 78.81 260 SER A O 1
ATOM 2030 N N . HIS A 1 261 ? -5.218 10.057 -17.751 1.00 77.88 261 HIS A N 1
ATOM 2031 C CA . HIS A 1 261 ? -4.299 9.227 -18.531 1.00 77.88 261 HIS A CA 1
ATOM 2032 C C . HIS A 1 261 ? -4.139 7.791 -17.991 1.00 77.88 261 HIS A C 1
ATOM 2034 O O . HIS A 1 261 ? -3.365 7.013 -18.547 1.00 77.88 261 HIS A O 1
ATOM 2040 N N . GLY A 1 262 ? -4.882 7.400 -16.947 1.00 74.81 262 GLY A N 1
ATOM 2041 C CA . GLY A 1 262 ? -4.937 6.026 -16.435 1.00 74.81 262 GLY A CA 1
ATOM 2042 C C . GLY A 1 262 ? -4.011 5.713 -15.254 1.00 74.81 262 GLY A C 1
ATOM 2043 O O . GLY A 1 262 ? -3.638 4.551 -15.072 1.00 74.81 262 GLY A O 1
ATOM 2044 N N . ALA A 1 263 ? -3.614 6.712 -14.461 1.00 76.56 263 ALA A N 1
ATOM 2045 C CA . ALA A 1 263 ? -2.788 6.500 -13.269 1.00 76.56 263 ALA A CA 1
ATOM 2046 C C . ALA A 1 263 ? -3.501 5.650 -12.191 1.00 76.56 263 ALA A C 1
ATOM 2048 O O . ALA A 1 263 ? -4.657 5.893 -11.853 1.00 76.56 263 ALA A O 1
ATOM 2049 N N . SER A 1 264 ? -2.813 4.655 -11.626 1.00 67.69 264 SER A N 1
ATOM 2050 C CA . SER A 1 264 ? -3.359 3.634 -10.717 1.00 67.69 264 SER A CA 1
ATOM 2051 C C . SER A 1 264 ? -3.155 3.975 -9.227 1.00 67.69 264 SER A C 1
ATOM 2053 O O . SER A 1 264 ? -2.063 4.395 -8.852 1.00 67.69 264 SER A O 1
ATOM 2055 N N . PRO A 1 265 ? -4.141 3.716 -8.339 1.00 59.41 265 PRO A N 1
ATOM 2056 C CA . PRO A 1 265 ? -4.020 3.920 -6.885 1.00 59.41 265 PRO A CA 1
ATOM 2057 C C . PRO A 1 265 ? -3.226 2.836 -6.170 1.00 59.41 265 PRO A C 1
ATOM 2059 O O . PRO A 1 265 ? -2.834 3.011 -5.020 1.00 59.41 265 PRO A O 1
ATOM 2062 N N . LYS A 1 266 ? -3.030 1.683 -6.818 1.00 54.09 266 LYS A N 1
ATOM 2063 C CA . LYS A 1 266 ? -2.457 0.484 -6.187 1.00 54.09 266 LYS A CA 1
ATOM 2064 C C . LYS A 1 266 ? -0.962 0.606 -5.883 1.00 54.09 266 LYS A C 1
ATOM 2066 O O . LYS A 1 266 ? -0.369 -0.364 -5.425 1.00 54.09 266 LYS A O 1
ATOM 2071 N N . LEU A 1 267 ? -0.372 1.753 -6.193 1.00 54.47 267 LEU A N 1
ATOM 2072 C CA . LEU A 1 267 ? 1.063 1.975 -6.163 1.00 54.47 267 LEU A CA 1
ATOM 2073 C C . LEU A 1 267 ? 1.500 2.417 -4.761 1.00 54.47 267 LEU A C 1
ATOM 2075 O O . LEU A 1 267 ? 0.732 3.045 -4.022 1.00 54.47 267 LEU A O 1
ATOM 2079 N N . SER A 1 268 ? 2.725 2.056 -4.398 1.00 50.28 268 SER A N 1
ATOM 2080 C CA . SER A 1 268 ? 3.393 2.441 -3.157 1.00 50.28 268 SER A CA 1
ATOM 2081 C C . SER A 1 268 ? 3.977 3.855 -3.245 1.00 50.28 268 SER A C 1
ATOM 2083 O O . SER A 1 268 ? 4.423 4.311 -4.301 1.00 50.28 268 SER A O 1
ATOM 2085 N N . THR A 1 269 ? 3.963 4.569 -2.122 1.00 52.16 269 THR A N 1
ATOM 2086 C CA . THR A 1 269 ? 4.758 5.782 -1.888 1.00 52.16 269 THR A CA 1
ATOM 2087 C C . THR A 1 269 ? 6.201 5.404 -1.545 1.00 52.16 269 THR A C 1
ATOM 2089 O O . THR A 1 269 ? 6.490 4.238 -1.274 1.00 52.16 269 THR A O 1
ATOM 2092 N N . THR A 1 270 ? 7.114 6.383 -1.490 1.00 45.94 270 THR A N 1
ATOM 2093 C CA . THR A 1 270 ? 8.532 6.160 -1.111 1.00 45.94 270 THR A CA 1
ATOM 2094 C C . THR A 1 270 ? 8.714 5.484 0.253 1.00 45.94 270 THR A C 1
ATOM 2096 O O . THR A 1 270 ? 9.778 4.939 0.527 1.00 45.94 270 THR A O 1
ATOM 2099 N N . ASN A 1 271 ? 7.679 5.484 1.099 1.00 44.94 271 ASN A N 1
ATOM 2100 C CA . ASN A 1 271 ? 7.692 4.899 2.439 1.00 44.94 271 ASN A CA 1
ATOM 2101 C C . ASN A 1 271 ? 6.971 3.540 2.526 1.00 44.94 271 ASN A C 1
ATOM 2103 O O . ASN A 1 271 ? 6.650 3.103 3.630 1.00 44.94 271 ASN A O 1
ATOM 2107 N N . GLY A 1 272 ? 6.645 2.903 1.395 1.00 45.50 272 GLY A N 1
ATOM 2108 C CA . GLY A 1 272 ? 5.905 1.632 1.361 1.00 45.50 272 GLY A CA 1
ATOM 2109 C C . GLY A 1 272 ? 4.419 1.745 1.739 1.00 45.50 272 GLY A C 1
ATOM 2110 O O . GLY A 1 272 ? 3.722 0.739 1.816 1.00 45.50 272 GLY A O 1
ATOM 2111 N N . GLY A 1 273 ? 3.905 2.961 1.964 1.00 50.88 273 GLY A N 1
ATOM 2112 C CA . GLY A 1 273 ? 2.474 3.201 2.179 1.00 50.88 273 GLY A CA 1
ATOM 2113 C C . GLY A 1 273 ? 1.711 3.222 0.855 1.00 50.88 273 GLY A C 1
ATOM 2114 O O . GLY A 1 273 ? 2.298 3.503 -0.186 1.00 50.88 273 GLY A O 1
ATOM 2115 N N . SER A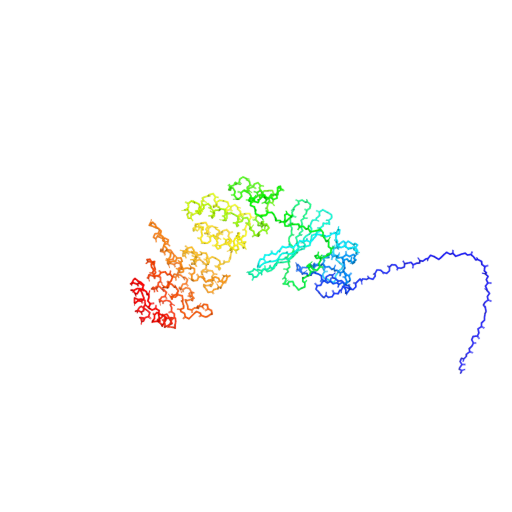 1 274 ? 0.399 2.971 0.847 1.00 58.34 274 SER A N 1
ATOM 2116 C CA . SER A 1 274 ? -0.364 3.157 -0.390 1.00 58.34 274 SER A CA 1
ATOM 2117 C C . SER A 1 274 ? -0.531 4.647 -0.703 1.00 58.34 274 SER A C 1
ATOM 2119 O O . SER A 1 274 ? -0.743 5.477 0.190 1.00 58.34 274 SER A O 1
ATOM 2121 N N . VAL A 1 275 ? -0.502 4.998 -1.992 1.00 63.12 275 VAL A N 1
ATOM 2122 C CA . VAL A 1 275 ? -0.938 6.323 -2.463 1.00 63.12 275 VAL A CA 1
ATOM 2123 C C . VAL A 1 275 ? -2.347 6.631 -1.938 1.00 63.12 275 VAL A C 1
ATOM 2125 O O . VAL A 1 275 ? -2.613 7.767 -1.553 1.00 63.12 275 VAL A O 1
ATOM 2128 N N . ILE A 1 276 ? -3.223 5.623 -1.823 1.00 59.94 276 ILE A N 1
ATOM 2129 C CA . ILE A 1 276 ? -4.576 5.818 -1.295 1.00 59.94 276 ILE A CA 1
ATOM 2130 C C . ILE A 1 276 ? -4.594 6.129 0.200 1.00 59.94 276 ILE A C 1
ATOM 2132 O O . ILE A 1 276 ? -5.330 7.018 0.604 1.00 59.94 276 ILE A O 1
ATOM 2136 N N . ASP A 1 277 ? -3.752 5.479 1.011 1.00 57.25 277 ASP A N 1
ATOM 2137 C CA . ASP A 1 277 ? -3.626 5.798 2.440 1.00 57.25 277 ASP A CA 1
ATOM 2138 C C . ASP A 1 277 ? -3.140 7.234 2.614 1.00 57.25 277 ASP A C 1
ATOM 2140 O O . ASP A 1 277 ? -3.565 7.965 3.506 1.00 57.25 277 ASP A O 1
ATOM 2144 N N . THR A 1 278 ? -2.228 7.650 1.742 1.00 60.88 278 THR A N 1
ATOM 2145 C CA . THR A 1 278 ? -1.592 8.957 1.838 1.00 60.88 278 THR A CA 1
ATOM 2146 C C . THR A 1 278 ? -2.541 10.067 1.396 1.00 60.88 278 THR A C 1
ATOM 2148 O O . THR A 1 278 ? -2.601 11.095 2.066 1.00 60.88 278 THR A O 1
ATOM 2151 N N . LEU A 1 279 ? -3.331 9.840 0.342 1.00 63.03 279 LEU A N 1
ATOM 2152 C CA . LEU A 1 279 ? -4.392 10.751 -0.088 1.00 63.03 279 LEU A CA 1
ATOM 2153 C C . LEU A 1 279 ? -5.572 10.755 0.889 1.00 63.03 279 LEU A C 1
ATOM 2155 O O . LEU A 1 279 ? -6.042 11.824 1.246 1.00 63.03 279 LEU A O 1
ATOM 2159 N N . ALA A 1 280 ? -6.012 9.604 1.398 1.00 58.47 280 ALA A N 1
ATOM 2160 C CA . ALA A 1 280 ? -7.092 9.542 2.383 1.00 58.47 280 ALA A CA 1
ATOM 2161 C C . ALA A 1 280 ? -6.731 10.258 3.691 1.00 58.47 280 ALA A C 1
ATOM 2163 O O . ALA A 1 280 ? -7.592 10.857 4.313 1.00 58.47 280 ALA A O 1
ATOM 2164 N N . ASN A 1 281 ? -5.466 10.239 4.112 1.00 55.56 281 ASN A N 1
ATOM 2165 C CA . ASN A 1 281 ? -5.047 10.951 5.321 1.00 55.56 281 ASN A CA 1
ATOM 2166 C C . ASN A 1 281 ? -4.797 12.454 5.109 1.00 55.56 281 ASN A C 1
ATOM 2168 O O . ASN A 1 281 ? -4.683 13.177 6.096 1.00 55.56 281 ASN A O 1
ATOM 2172 N N . ARG A 1 282 ? -4.575 12.917 3.869 1.00 57.84 282 ARG A N 1
ATOM 2173 C CA . ARG A 1 282 ? -3.934 14.229 3.629 1.00 57.84 282 ARG A CA 1
ATOM 2174 C C . ARG A 1 282 ? -4.504 15.044 2.468 1.00 57.84 282 ARG A C 1
ATOM 2176 O O . ARG A 1 282 ? -4.073 16.178 2.283 1.00 57.84 282 ARG A O 1
ATOM 2183 N N . ALA A 1 283 ? -5.394 14.483 1.654 1.00 57.31 283 ALA A N 1
ATOM 2184 C CA . ALA A 1 283 ? -6.015 15.194 0.544 1.00 57.31 283 ALA A CA 1
ATOM 2185 C C . ALA A 1 283 ? -7.320 15.874 0.977 1.00 57.31 283 ALA A C 1
ATOM 2187 O O . ALA A 1 283 ? -8.058 15.303 1.781 1.00 57.31 283 ALA A O 1
ATOM 2188 N N . PRO A 1 284 ? -7.637 17.061 0.427 1.00 59.38 284 PRO A N 1
ATOM 2189 C CA . PRO A 1 284 ? -8.925 17.694 0.625 1.00 59.38 284 PRO A CA 1
ATOM 2190 C C . PRO A 1 284 ? -10.071 16.763 0.244 1.00 59.38 284 PRO A C 1
ATOM 2192 O O . PRO A 1 284 ? -9.997 15.996 -0.724 1.00 59.38 284 PRO A O 1
ATOM 2195 N N . THR A 1 285 ? -11.173 16.883 0.974 1.00 58.72 285 THR A N 1
ATOM 2196 C CA . THR A 1 285 ? -12.374 16.067 0.786 1.00 58.72 285 THR A CA 1
ATOM 2197 C C . THR A 1 285 ? -12.896 16.110 -0.655 1.00 58.72 285 THR A C 1
ATOM 2199 O O . THR A 1 285 ? -13.305 15.078 -1.190 1.00 58.72 285 THR A O 1
ATOM 2202 N N . HIS A 1 286 ? -12.839 17.270 -1.324 1.00 63.78 286 HIS A N 1
ATOM 2203 C CA . HIS A 1 286 ? -13.268 17.404 -2.724 1.00 63.78 286 HIS A CA 1
ATOM 2204 C C . HIS A 1 286 ? -12.338 16.678 -3.700 1.00 63.78 286 HIS A C 1
ATOM 2206 O O . HIS A 1 286 ? -12.811 16.145 -4.702 1.00 63.78 286 HIS A O 1
ATOM 2212 N N . THR A 1 287 ? -11.035 16.636 -3.415 1.00 66.19 287 THR A N 1
ATOM 2213 C CA . THR A 1 287 ? -10.045 15.916 -4.220 1.00 66.19 287 THR A CA 1
ATOM 2214 C C . THR A 1 287 ? -10.332 14.426 -4.142 1.00 66.19 287 THR A C 1
ATOM 2216 O O . THR A 1 287 ? -10.456 13.775 -5.175 1.00 66.19 287 THR A O 1
ATOM 2219 N N . VAL A 1 288 ? -10.551 13.891 -2.938 1.00 65.31 288 VAL A N 1
ATOM 2220 C CA . VAL A 1 288 ? -10.899 12.473 -2.770 1.00 65.31 288 VAL A CA 1
ATOM 2221 C C . VAL A 1 288 ? -12.237 12.136 -3.420 1.00 65.31 288 VAL A C 1
ATOM 2223 O O . VAL A 1 288 ? -12.325 11.123 -4.104 1.00 65.31 288 VAL A O 1
ATOM 2226 N N . GLN A 1 289 ? -13.252 12.996 -3.312 1.00 63.69 289 GLN A N 1
ATOM 2227 C CA . GLN A 1 289 ? -14.520 12.778 -4.015 1.00 63.69 289 GLN A CA 1
ATOM 2228 C C . GLN A 1 289 ? -14.325 12.701 -5.536 1.00 63.69 289 GLN A C 1
ATOM 2230 O O . GLN A 1 289 ? -14.792 11.759 -6.167 1.00 63.69 289 GLN A O 1
ATOM 2235 N N . LYS A 1 290 ? -13.562 13.626 -6.126 1.00 64.25 290 LYS A N 1
ATOM 2236 C CA . LYS A 1 290 ? -13.264 13.607 -7.565 1.00 64.25 290 LYS A CA 1
ATOM 2237 C C . LYS A 1 290 ? -12.485 12.366 -7.996 1.00 64.25 290 LYS A C 1
ATOM 2239 O O . LYS A 1 290 ? -12.772 11.824 -9.058 1.00 64.25 290 LYS A O 1
ATOM 2244 N N . LEU A 1 291 ? -11.521 11.911 -7.188 1.00 66.81 291 LEU A N 1
ATOM 2245 C CA . LEU A 1 291 ? -10.792 10.655 -7.417 1.00 66.81 291 LEU A CA 1
ATOM 2246 C C . LEU A 1 291 ? -11.760 9.475 -7.503 1.00 66.81 291 LEU A C 1
ATOM 2248 O O . LEU A 1 291 ? -11.700 8.642 -8.407 1.00 66.81 291 LEU A O 1
ATOM 2252 N N . LEU A 1 292 ? -12.708 9.434 -6.584 1.00 64.88 292 LEU A N 1
ATOM 2253 C CA . LEU A 1 292 ? -13.730 8.413 -6.585 1.00 64.88 292 LEU A CA 1
ATOM 2254 C C . LEU A 1 292 ? -14.635 8.543 -7.827 1.00 64.88 292 LEU A C 1
ATOM 2256 O O . LEU A 1 292 ? -14.874 7.546 -8.508 1.00 64.88 292 LEU A O 1
ATOM 2260 N N . ASP A 1 293 ? -15.058 9.747 -8.206 1.00 62.81 293 ASP A N 1
ATOM 2261 C CA . ASP A 1 293 ? -15.928 9.987 -9.370 1.00 62.81 293 ASP A CA 1
ATOM 2262 C C . ASP A 1 293 ? -15.292 9.565 -10.712 1.00 62.81 293 ASP A C 1
ATOM 2264 O O . ASP A 1 293 ? -15.989 9.086 -11.607 1.00 62.81 293 ASP A O 1
ATOM 2268 N N . ILE A 1 294 ? -13.964 9.662 -10.847 1.00 58.31 294 ILE A N 1
ATOM 2269 C CA . ILE A 1 294 ? -13.214 9.202 -12.034 1.00 58.31 294 ILE A CA 1
ATOM 2270 C C . ILE A 1 294 ? -12.892 7.692 -12.016 1.00 58.31 294 ILE A C 1
ATOM 2272 O O . ILE A 1 294 ? -12.168 7.199 -12.881 1.00 58.31 294 ILE A O 1
ATOM 2276 N N . GLY A 1 295 ? -13.461 6.933 -11.069 1.00 53.00 295 GLY A N 1
ATOM 2277 C CA . GLY A 1 295 ? -13.391 5.465 -11.013 1.00 53.00 295 GLY A CA 1
ATOM 2278 C C . GLY A 1 295 ? -12.190 4.904 -10.244 1.00 53.00 295 GLY A C 1
ATOM 2279 O O . GLY A 1 295 ? -11.817 3.740 -10.430 1.00 53.00 295 GLY A O 1
ATOM 2280 N N . TRP A 1 296 ? -11.569 5.717 -9.386 1.00 55.97 296 TRP A N 1
ATOM 2281 C CA . TRP A 1 296 ? -10.272 5.446 -8.772 1.00 55.97 296 TRP A CA 1
ATOM 2282 C C . TRP A 1 296 ? -10.380 5.142 -7.269 1.00 55.97 296 TRP A C 1
ATOM 2284 O O . TRP A 1 296 ? -10.627 6.049 -6.484 1.00 55.97 296 TRP A O 1
ATOM 2294 N N . PRO A 1 297 ? -10.102 3.903 -6.823 1.00 56.66 297 PRO A N 1
ATOM 2295 C CA . PRO A 1 297 ? -10.498 2.641 -7.439 1.00 56.66 297 PRO A CA 1
ATOM 2296 C C . PRO A 1 297 ? -12.007 2.375 -7.245 1.00 56.66 297 PRO A C 1
ATOM 2298 O O . PRO A 1 297 ? -12.569 2.656 -6.190 1.00 56.66 297 PRO A O 1
ATOM 2301 N N . ASN A 1 298 ? -12.654 1.756 -8.239 1.00 55.53 298 ASN A N 1
ATOM 2302 C CA . ASN A 1 298 ? -14.065 1.304 -8.237 1.00 55.53 298 ASN A CA 1
ATOM 2303 C C . ASN A 1 298 ? -14.421 0.213 -7.197 1.00 55.53 298 ASN A C 1
ATOM 2305 O O . ASN A 1 298 ? -15.383 -0.533 -7.359 1.00 55.53 298 ASN A O 1
ATOM 2309 N N . ASP A 1 299 ? -13.632 0.086 -6.138 1.00 70.06 299 ASP A N 1
ATOM 2310 C CA . ASP A 1 299 ? -13.829 -0.871 -5.063 1.00 70.06 299 ASP A CA 1
ATOM 2311 C C . ASP A 1 299 ? -14.356 -0.118 -3.835 1.00 70.06 299 ASP A C 1
ATOM 2313 O O . ASP A 1 299 ? -13.647 0.673 -3.205 1.00 70.06 299 ASP A O 1
ATOM 2317 N N . TYR A 1 300 ? -15.635 -0.343 -3.519 1.00 76.25 300 TYR A N 1
ATOM 2318 C CA . TYR A 1 300 ? -16.334 0.351 -2.438 1.00 76.25 300 TYR A CA 1
ATOM 2319 C C . TYR A 1 300 ? -15.711 0.102 -1.057 1.00 76.25 300 TYR A C 1
ATOM 2321 O O . TYR A 1 300 ? -15.911 0.918 -0.162 1.00 76.25 300 TYR A O 1
ATOM 2329 N N . ARG A 1 301 ? -14.871 -0.930 -0.887 1.00 76.50 301 ARG A N 1
ATOM 2330 C CA . ARG A 1 301 ? -14.091 -1.140 0.345 1.00 76.50 301 ARG A CA 1
ATOM 2331 C C . ARG A 1 301 ? -13.110 0.007 0.585 1.00 76.50 301 ARG A C 1
ATOM 2333 O O . ARG A 1 301 ? -13.019 0.538 1.687 1.00 76.50 301 ARG A O 1
ATOM 2340 N N . TYR A 1 302 ? -12.436 0.462 -0.470 1.00 74.06 302 TYR A N 1
ATOM 2341 C CA . TYR A 1 302 ? -11.515 1.597 -0.387 1.00 74.06 302 TYR A CA 1
ATOM 2342 C C . TYR A 1 302 ? -12.245 2.929 -0.219 1.00 74.06 302 TYR A C 1
ATOM 2344 O O . TYR A 1 302 ? -11.747 3.799 0.490 1.00 74.06 302 TYR A O 1
ATOM 2352 N N . ARG A 1 303 ? -13.434 3.086 -0.817 1.00 75.62 303 ARG A N 1
ATOM 2353 C CA . ARG A 1 303 ? -14.300 4.256 -0.575 1.00 75.62 303 ARG A CA 1
ATOM 2354 C C . ARG A 1 303 ? -14.719 4.347 0.883 1.00 75.62 303 ARG A C 1
ATOM 2356 O O . ARG A 1 303 ? -14.643 5.423 1.471 1.00 75.62 303 ARG A O 1
ATOM 2363 N N . LEU A 1 304 ? -15.110 3.212 1.462 1.00 83.00 304 LEU A N 1
ATOM 2364 C CA . LEU A 1 304 ? -15.492 3.122 2.864 1.00 83.00 304 LEU A CA 1
ATOM 2365 C C . LEU A 1 304 ? -14.325 3.518 3.777 1.00 83.00 304 LEU A C 1
ATOM 2367 O O . LEU A 1 304 ? -14.491 4.330 4.685 1.00 83.00 304 LEU A O 1
ATOM 2371 N N . TYR A 1 305 ? -13.131 3.007 3.479 1.00 78.75 305 TYR A N 1
ATOM 2372 C CA . TYR A 1 305 ? -11.903 3.332 4.199 1.00 78.75 305 TYR A CA 1
ATOM 2373 C C . TYR A 1 305 ? -11.465 4.787 4.067 1.00 78.75 305 TYR A C 1
ATOM 2375 O O . TYR A 1 305 ? -11.152 5.427 5.071 1.00 78.75 305 TYR A O 1
ATOM 2383 N N . ALA A 1 306 ? -11.513 5.347 2.860 1.00 74.25 306 ALA A N 1
ATOM 2384 C CA . ALA A 1 306 ? -11.223 6.757 2.645 1.00 74.25 306 ALA A CA 1
ATOM 2385 C C . ALA A 1 306 ? -12.217 7.652 3.400 1.00 74.25 306 ALA A C 1
ATOM 2387 O O . ALA A 1 306 ? -11.803 8.583 4.086 1.00 74.25 306 ALA A O 1
ATOM 2388 N N . GLY A 1 307 ? -13.516 7.336 3.342 1.00 79.00 307 GLY A N 1
ATOM 2389 C CA . GLY A 1 307 ? -14.547 8.054 4.090 1.00 79.00 307 GLY A CA 1
ATOM 2390 C C . GLY A 1 307 ? -14.311 8.019 5.602 1.00 79.00 307 GLY A C 1
ATOM 2391 O O . GLY A 1 307 ? -14.415 9.052 6.260 1.00 79.00 307 GLY A O 1
ATOM 2392 N N . ALA A 1 308 ? -13.922 6.862 6.141 1.00 83.75 308 ALA A N 1
ATOM 2393 C CA . ALA A 1 308 ? -13.598 6.687 7.554 1.00 83.75 308 ALA A CA 1
ATOM 2394 C C . ALA A 1 308 ? -12.395 7.534 8.000 1.00 83.75 308 ALA A C 1
ATOM 2396 O O . ALA A 1 308 ? -12.477 8.225 9.013 1.00 83.75 308 ALA A O 1
ATOM 2397 N N . ILE A 1 309 ? -11.298 7.516 7.237 1.00 74.12 309 ILE A N 1
ATOM 2398 C CA . ILE A 1 309 ? -10.083 8.278 7.564 1.00 74.12 309 ILE A CA 1
ATOM 2399 C C . ILE A 1 309 ? -10.307 9.782 7.440 1.00 74.12 309 ILE A C 1
ATOM 2401 O O . ILE A 1 309 ? -9.857 10.542 8.293 1.00 74.12 309 ILE A O 1
ATOM 2405 N N . LEU A 1 310 ? -11.004 10.223 6.393 1.00 72.06 310 LEU A N 1
ATOM 2406 C CA . LEU A 1 310 ? -11.277 11.644 6.176 1.00 72.06 310 LEU A CA 1
ATOM 2407 C C . LEU A 1 310 ? -12.300 12.186 7.172 1.00 72.06 310 LEU A C 1
ATOM 2409 O O . LEU A 1 310 ? -12.319 13.386 7.443 1.00 72.06 310 LEU A O 1
ATOM 2413 N N . GLY A 1 311 ? -13.133 11.306 7.731 1.00 78.75 311 GLY A N 1
ATOM 2414 C CA . GLY A 1 311 ? -14.315 11.700 8.476 1.00 78.75 311 GLY A CA 1
ATOM 2415 C C . GLY A 1 311 ? -15.413 12.225 7.553 1.00 78.75 311 GLY A C 1
ATOM 2416 O O . GLY A 1 311 ? -16.139 13.128 7.938 1.00 78.75 311 GLY A O 1
ATOM 2417 N N . ASN A 1 312 ? -15.525 11.702 6.327 1.00 80.94 312 ASN A N 1
ATOM 2418 C CA . ASN A 1 312 ? -16.542 12.114 5.361 1.00 80.94 312 ASN A CA 1
ATOM 2419 C C . ASN A 1 312 ? -17.748 11.150 5.402 1.00 80.94 312 ASN A C 1
ATOM 2421 O O . ASN A 1 312 ? -17.665 10.037 4.867 1.00 80.94 312 ASN A O 1
ATOM 2425 N N . PRO A 1 313 ? -18.897 11.566 5.969 1.00 85.81 313 PRO A N 1
ATOM 2426 C CA . PRO A 1 313 ? -20.065 10.704 6.106 1.00 85.81 313 PRO A CA 1
ATOM 2427 C C . PRO A 1 313 ? -20.732 10.380 4.766 1.00 85.81 313 PRO A C 1
ATOM 2429 O O . PRO A 1 313 ? -21.336 9.319 4.638 1.00 85.81 313 PRO A O 1
ATOM 2432 N N . MET A 1 314 ? -20.618 11.245 3.751 1.00 81.25 314 MET A N 1
ATOM 2433 C CA . MET A 1 314 ? -21.201 10.981 2.432 1.00 81.25 314 MET A CA 1
ATOM 2434 C C . MET A 1 314 ? -20.503 9.809 1.745 1.00 81.25 314 MET A C 1
ATOM 2436 O O . MET A 1 314 ? -21.177 8.931 1.215 1.00 81.25 314 MET A O 1
ATOM 2440 N N . LEU A 1 315 ? -19.171 9.752 1.821 1.00 77.12 315 LEU A N 1
ATOM 2441 C CA . LEU A 1 315 ? -18.390 8.648 1.259 1.00 77.12 315 LEU A CA 1
ATOM 2442 C C . LEU A 1 315 ? -18.641 7.330 1.984 1.00 77.12 315 LEU A C 1
ATOM 2444 O O . LEU A 1 315 ? -18.803 6.293 1.341 1.00 77.12 315 LEU A O 1
ATOM 2448 N N . VAL A 1 316 ? -18.722 7.377 3.317 1.00 86.94 316 VAL A N 1
ATOM 2449 C CA . VAL A 1 316 ? -19.094 6.207 4.120 1.00 86.94 316 VAL A CA 1
ATOM 2450 C C . VAL A 1 316 ? -20.483 5.716 3.711 1.00 86.94 316 VAL A C 1
ATOM 2452 O O . VAL A 1 316 ? -20.647 4.543 3.387 1.00 86.94 316 VAL A O 1
ATOM 2455 N N . GLN A 1 317 ? -21.472 6.611 3.653 1.00 87.56 317 GLN A N 1
ATOM 2456 C CA . GLN A 1 317 ? -22.841 6.255 3.287 1.00 87.56 317 GLN A CA 1
ATOM 2457 C C . GLN A 1 317 ? -22.935 5.686 1.868 1.00 87.56 317 GLN A C 1
ATOM 2459 O O . GLN A 1 317 ? -23.616 4.685 1.655 1.00 87.56 317 GLN A O 1
ATOM 2464 N N . GLU A 1 318 ? -22.265 6.307 0.897 1.00 81.44 318 GLU A N 1
ATOM 2465 C CA . GLU A 1 318 ? -22.241 5.841 -0.487 1.00 81.44 318 GLU A CA 1
ATOM 2466 C C . GLU A 1 318 ? -21.648 4.431 -0.578 1.00 81.44 318 GLU A C 1
ATOM 2468 O O . GLU A 1 318 ? -22.240 3.556 -1.211 1.00 81.44 318 GLU A O 1
ATOM 2473 N N . ALA A 1 319 ? -20.512 4.186 0.077 1.00 85.38 319 ALA A N 1
ATOM 2474 C CA . ALA A 1 319 ? -19.853 2.888 0.052 1.00 85.38 319 ALA A CA 1
ATOM 2475 C C . ALA A 1 319 ? -20.702 1.784 0.695 1.00 85.38 319 ALA A C 1
ATOM 2477 O O . ALA A 1 319 ? -20.850 0.705 0.118 1.00 85.38 319 ALA A O 1
ATOM 2478 N N . LEU A 1 320 ? -21.324 2.076 1.840 1.00 89.88 320 LEU A N 1
ATOM 2479 C CA . LEU A 1 320 ? -22.255 1.163 2.505 1.00 89.88 320 LEU A CA 1
ATOM 2480 C C . LEU A 1 320 ? -23.483 0.862 1.631 1.00 89.88 320 LEU A C 1
ATOM 2482 O O . LEU A 1 320 ? -23.892 -0.293 1.526 1.00 89.88 320 LEU A O 1
ATOM 2486 N N . ASN A 1 321 ? -24.038 1.867 0.940 1.00 87.50 321 ASN A N 1
ATOM 2487 C CA . ASN A 1 321 ? -25.176 1.687 0.026 1.00 87.50 321 ASN A CA 1
ATOM 2488 C C . ASN A 1 321 ? -24.860 0.750 -1.149 1.00 87.50 321 ASN A C 1
ATOM 2490 O O . ASN A 1 321 ? -25.770 0.142 -1.711 1.00 87.50 321 ASN A O 1
ATOM 2494 N N . HIS A 1 322 ? -23.584 0.621 -1.508 1.00 84.19 322 HIS A N 1
ATOM 2495 C CA . HIS A 1 322 ? -23.109 -0.285 -2.550 1.00 84.19 322 HIS A CA 1
ATOM 2496 C C . HIS A 1 322 ? -22.574 -1.619 -2.001 1.00 84.19 322 HIS A C 1
ATOM 2498 O O . HIS A 1 322 ? -21.972 -2.394 -2.743 1.00 84.19 322 HIS A O 1
ATOM 2504 N N . GLY A 1 323 ? -22.824 -1.917 -0.721 1.00 86.81 323 GLY A N 1
ATOM 2505 C CA . GLY A 1 323 ? -22.541 -3.218 -0.116 1.00 86.81 323 GLY A CA 1
ATOM 2506 C C . GLY A 1 323 ? -21.115 -3.398 0.400 1.00 86.81 323 GLY A C 1
ATOM 2507 O O . GLY A 1 323 ? -20.702 -4.538 0.596 1.00 86.81 323 GLY A O 1
ATOM 2508 N N . ALA A 1 324 ? -20.357 -2.317 0.619 1.00 87.00 324 ALA A N 1
ATOM 2509 C CA . ALA A 1 324 ? -19.087 -2.420 1.332 1.00 87.00 324 ALA A CA 1
ATOM 2510 C C . ALA A 1 324 ? -19.321 -2.913 2.771 1.00 87.00 324 ALA A C 1
ATOM 2512 O O . ALA A 1 324 ? -20.147 -2.349 3.491 1.00 87.00 324 ALA A O 1
ATOM 2513 N N . ASP A 1 325 ? -18.592 -3.947 3.190 1.00 87.75 325 ASP A N 1
ATOM 2514 C CA . ASP A 1 325 ? -18.668 -4.476 4.552 1.00 87.75 325 ASP A CA 1
ATOM 2515 C C . ASP A 1 325 ? -17.737 -3.668 5.482 1.00 87.75 325 ASP A C 1
ATOM 2517 O O . ASP A 1 325 ? -16.524 -3.631 5.251 1.00 87.75 325 ASP A O 1
ATOM 2521 N N . PRO A 1 326 ? -18.262 -3.021 6.545 1.00 89.06 326 PRO A N 1
ATOM 2522 C CA . PRO A 1 326 ? -17.457 -2.248 7.492 1.00 89.06 326 PRO A CA 1
ATOM 2523 C C . PRO A 1 326 ? -16.524 -3.096 8.368 1.00 89.06 326 PRO A C 1
ATOM 2525 O O . PRO A 1 326 ? -15.753 -2.543 9.152 1.00 89.06 326 PRO A O 1
ATOM 2528 N N . ASN A 1 327 ? -16.591 -4.422 8.262 1.00 84.88 327 ASN A N 1
ATOM 2529 C CA . ASN A 1 327 ? -15.712 -5.352 8.963 1.00 84.88 327 ASN A CA 1
ATOM 2530 C C . ASN A 1 327 ? -14.727 -6.055 8.025 1.00 84.88 327 ASN A C 1
ATOM 2532 O O . ASN A 1 327 ? -13.930 -6.876 8.486 1.00 84.88 327 ASN A O 1
ATOM 2536 N N . GLU A 1 328 ? -14.771 -5.772 6.721 1.00 78.88 328 GLU A N 1
ATOM 2537 C CA . GLU A 1 328 ? -13.850 -6.389 5.779 1.00 78.88 328 GLU A CA 1
ATOM 2538 C C . GLU A 1 328 ? -12.434 -5.815 5.962 1.00 78.88 328 GLU A C 1
ATOM 2540 O O . GLU A 1 328 ? -12.248 -4.594 5.928 1.00 78.88 328 GLU A O 1
ATOM 2545 N N . PRO A 1 329 ? -11.412 -6.666 6.167 1.00 65.88 329 PRO A N 1
ATOM 2546 C CA . PRO A 1 329 ? -10.057 -6.198 6.407 1.00 65.88 329 PRO A CA 1
ATOM 2547 C C . PRO A 1 329 ? -9.455 -5.581 5.145 1.00 65.88 329 PRO A C 1
ATOM 2549 O O . PRO A 1 329 ? -9.494 -6.159 4.057 1.00 65.88 329 PRO A O 1
ATOM 2552 N N . ILE A 1 330 ? -8.803 -4.431 5.312 1.00 64.00 330 ILE A N 1
ATOM 2553 C CA . ILE A 1 330 ? -8.030 -3.773 4.257 1.00 64.00 330 ILE A CA 1
ATOM 2554 C C . ILE A 1 330 ? -6.575 -3.747 4.706 1.00 64.00 330 ILE A C 1
ATOM 2556 O O . ILE A 1 330 ? -6.234 -2.941 5.565 1.00 64.00 330 ILE A O 1
ATOM 2560 N N . ARG A 1 331 ? -5.729 -4.626 4.141 1.00 52.84 331 ARG A N 1
ATOM 2561 C CA . ARG A 1 331 ? -4.266 -4.670 4.379 1.00 52.84 331 ARG A CA 1
ATOM 2562 C C . ARG A 1 331 ? -3.892 -4.452 5.860 1.00 52.84 331 ARG A C 1
ATOM 2564 O O . ARG A 1 331 ? -3.186 -3.507 6.189 1.00 52.84 331 ARG A O 1
ATOM 2571 N N . ASP A 1 332 ? -4.452 -5.274 6.747 1.00 48.19 332 ASP A N 1
ATOM 2572 C CA . ASP A 1 332 ? -4.254 -5.241 8.210 1.00 48.19 332 ASP A CA 1
ATOM 2573 C C . ASP A 1 332 ? -4.728 -3.971 8.955 1.00 48.19 332 ASP A C 1
ATOM 2575 O O . ASP A 1 332 ? -4.583 -3.875 10.176 1.00 48.19 332 ASP A O 1
ATOM 2579 N N . SER A 1 333 ? -5.343 -3.005 8.266 1.00 55.75 333 SER A N 1
ATOM 2580 C CA . SER A 1 333 ? -5.900 -1.800 8.887 1.00 55.75 333 SER A CA 1
ATOM 2581 C C . SER A 1 333 ? -7.237 -2.078 9.585 1.00 55.75 333 SER A C 1
ATOM 2583 O O . SER A 1 333 ? -8.116 -2.773 9.066 1.00 55.75 333 SER A O 1
ATOM 2585 N N . ARG A 1 334 ? -7.415 -1.499 10.779 1.00 70.38 334 ARG A N 1
ATOM 2586 C CA . ARG A 1 334 ? -8.700 -1.490 11.489 1.00 70.38 334 ARG A CA 1
ATOM 2587 C C . ARG A 1 334 ? -9.505 -0.266 11.060 1.00 70.38 334 ARG A C 1
ATOM 2589 O O . ARG A 1 334 ? -9.318 0.816 11.610 1.00 70.38 334 ARG A O 1
ATOM 2596 N N . LEU A 1 335 ? -10.419 -0.450 10.108 1.00 77.69 335 LEU A N 1
ATOM 2597 C CA . LEU A 1 335 ? -11.295 0.606 9.583 1.00 77.69 335 LEU A CA 1
ATOM 2598 C C . LEU A 1 335 ? -11.979 1.422 10.693 1.00 77.69 335 LEU A C 1
ATOM 2600 O O . LEU A 1 335 ? -11.922 2.652 10.695 1.00 77.69 335 LEU A O 1
ATOM 2604 N N . LEU A 1 336 ? -12.599 0.724 11.650 1.00 81.31 336 LEU A N 1
ATOM 2605 C CA . LEU A 1 336 ? -13.300 1.352 12.766 1.00 81.31 336 LEU A CA 1
ATOM 2606 C C . LEU A 1 336 ? -12.349 2.175 13.642 1.00 81.31 336 LEU A C 1
ATOM 2608 O O . LEU A 1 336 ? -12.671 3.304 14.004 1.00 81.31 336 LEU A O 1
ATOM 2612 N N . LEU A 1 337 ? -11.152 1.654 13.926 1.00 77.81 337 LEU A N 1
ATOM 2613 C CA . LEU A 1 337 ? -10.147 2.380 14.696 1.00 77.81 337 LEU A CA 1
ATOM 2614 C C . LEU A 1 337 ? -9.716 3.666 13.981 1.00 77.81 337 LEU A C 1
ATOM 2616 O O . LEU A 1 337 ? -9.617 4.711 14.619 1.00 77.81 337 LEU A O 1
ATOM 2620 N N . SER A 1 338 ? -9.514 3.621 12.665 1.00 76.62 338 SER A N 1
ATOM 2621 C CA . SER A 1 338 ? -9.183 4.810 11.876 1.00 76.62 338 SER A CA 1
ATOM 2622 C C . SER A 1 338 ? -10.266 5.891 11.980 1.00 76.62 338 SER A C 1
ATOM 2624 O O . SER A 1 338 ? -9.946 7.055 12.225 1.00 76.62 338 SER A O 1
ATOM 2626 N N . ALA A 1 339 ? -11.545 5.509 11.877 1.00 82.38 339 ALA A N 1
ATOM 2627 C CA . ALA A 1 339 ? -12.670 6.435 12.047 1.00 82.38 339 ALA A CA 1
ATOM 2628 C C . ALA A 1 339 ? -12.724 7.037 13.458 1.00 82.38 339 ALA A C 1
ATOM 2630 O O . ALA A 1 339 ? -12.966 8.232 13.627 1.00 82.38 339 ALA A O 1
ATOM 2631 N N . ILE A 1 340 ? -12.464 6.217 14.477 1.00 83.25 340 ILE A N 1
ATOM 2632 C CA . ILE A 1 340 ? -12.435 6.661 15.869 1.00 83.25 340 ILE A CA 1
ATOM 2633 C C . ILE A 1 340 ? -11.305 7.670 16.105 1.00 83.25 340 ILE A C 1
ATOM 2635 O O . ILE A 1 340 ? -11.541 8.729 16.683 1.00 83.25 340 ILE A O 1
ATOM 2639 N N . ILE A 1 341 ? -10.089 7.380 15.629 1.00 79.38 341 ILE A N 1
ATOM 2640 C CA . ILE A 1 341 ? -8.941 8.291 15.742 1.00 79.38 341 ILE A CA 1
ATOM 2641 C C . ILE A 1 341 ? -9.271 9.634 15.085 1.00 79.38 341 ILE A C 1
ATOM 2643 O O . ILE A 1 341 ? -9.012 10.691 15.668 1.00 79.38 341 ILE A O 1
ATOM 2647 N N . ARG A 1 342 ? -9.883 9.604 13.896 1.00 82.38 342 ARG A N 1
ATOM 2648 C CA . ARG A 1 342 ? -10.304 10.815 13.192 1.00 82.38 342 ARG A CA 1
ATOM 2649 C C . ARG A 1 342 ? -11.337 11.611 13.993 1.00 82.38 342 ARG A C 1
ATOM 2651 O O . ARG A 1 342 ? -11.170 12.818 14.140 1.00 82.38 342 ARG A O 1
ATOM 2658 N N . ALA A 1 343 ? -12.345 10.953 14.566 1.00 83.19 343 ALA A N 1
ATOM 2659 C CA . ALA A 1 343 ? -13.366 11.601 15.394 1.00 83.19 343 ALA A CA 1
ATOM 2660 C C . ALA A 1 343 ? -12.806 12.178 16.714 1.00 83.19 343 ALA A C 1
ATOM 2662 O O . ALA A 1 343 ? -13.299 13.191 17.210 1.00 83.19 343 ALA A O 1
ATOM 2663 N N . CYS A 1 344 ? -11.751 11.571 17.268 1.00 79.56 344 CYS A N 1
ATOM 2664 C CA . CYS A 1 344 ? -11.051 12.043 18.467 1.00 79.56 344 CYS A CA 1
ATOM 2665 C C . CYS A 1 344 ? -9.981 13.120 18.194 1.00 79.56 344 CYS A C 1
ATOM 2667 O O . CYS A 1 344 ? -9.416 13.665 19.145 1.00 79.56 344 CYS A O 1
ATOM 2669 N N . SER A 1 345 ? -9.662 13.417 16.930 1.00 76.44 345 SER A N 1
ATOM 2670 C CA . SER A 1 345 ? -8.607 14.373 16.565 1.00 76.44 345 SER A CA 1
ATOM 2671 C C . SER A 1 345 ? -8.985 15.821 16.916 1.00 76.44 345 SER A C 1
ATOM 2673 O O . SER A 1 345 ? -10.165 16.176 16.942 1.00 76.44 345 SER A O 1
ATOM 2675 N N . TYR A 1 346 ? -7.982 16.669 17.193 1.00 61.69 346 TYR A N 1
ATOM 2676 C CA . TYR A 1 346 ? -8.196 18.118 17.309 1.00 61.69 346 TYR A CA 1
ATOM 2677 C C . TYR A 1 346 ? -8.363 18.728 15.924 1.00 61.69 346 TYR A C 1
ATOM 2679 O O . TYR A 1 346 ? -7.622 18.390 15.004 1.00 61.69 346 TYR A O 1
ATOM 2687 N N . PHE A 1 347 ? -9.291 19.669 15.838 1.00 60.41 347 PHE A N 1
ATOM 2688 C CA . PHE A 1 347 ? -9.455 20.565 14.706 1.00 60.41 347 PHE A CA 1
ATOM 2689 C C . PHE A 1 347 ? -9.258 21.979 15.251 1.00 60.41 347 PHE A C 1
ATOM 2691 O O . PHE A 1 347 ? -9.702 22.252 16.373 1.00 60.41 347 PHE A O 1
ATOM 2698 N N . GLU A 1 348 ? -8.536 22.832 14.530 1.00 49.22 348 GLU A N 1
ATOM 2699 C CA . GLU A 1 348 ? -8.292 24.211 14.968 1.00 49.22 348 GLU A CA 1
ATOM 2700 C C . GLU A 1 348 ? -9.602 25.030 14.950 1.00 49.22 348 GLU A C 1
ATOM 2702 O O . GLU A 1 348 ? -10.602 24.647 14.332 1.00 49.22 348 GLU A O 1
ATOM 2707 N N . ASP A 1 349 ? -9.626 26.149 15.683 1.00 42.44 349 ASP A N 1
ATOM 2708 C CA . ASP A 1 349 ? -10.802 27.018 15.793 1.00 42.44 349 ASP A CA 1
ATOM 2709 C C . ASP A 1 349 ? -11.264 27.498 14.400 1.00 42.44 349 ASP A C 1
ATOM 2711 O O . ASP A 1 349 ? -10.612 28.318 13.758 1.00 42.44 349 ASP A O 1
ATOM 2715 N N . GLY A 1 350 ? -12.411 26.984 13.935 1.00 48.41 350 GLY A N 1
ATOM 2716 C CA . GLY A 1 350 ? -12.984 27.276 12.610 1.00 48.41 350 GLY A CA 1
ATOM 2717 C C . GLY A 1 350 ? -13.604 26.063 11.902 1.00 48.41 350 GLY A C 1
ATOM 2718 O O . GLY A 1 350 ? -14.481 26.227 11.057 1.00 48.41 350 GLY A O 1
ATOM 2719 N N . GLU A 1 351 ? -13.241 24.845 12.308 1.00 57.66 351 GLU A N 1
ATOM 2720 C CA . GLU A 1 351 ? -13.565 23.591 11.600 1.00 57.66 351 GLU A CA 1
ATOM 2721 C C . GLU A 1 351 ? -14.633 22.725 12.298 1.00 57.66 351 GLU A C 1
ATOM 2723 O O . GLU A 1 351 ? -14.690 21.507 12.133 1.00 57.66 351 GLU A O 1
ATOM 2728 N N . ARG A 1 352 ? -15.546 23.335 13.069 1.00 66.19 352 ARG A N 1
ATOM 2729 C CA . ARG A 1 352 ? -16.638 22.612 13.763 1.00 66.19 352 ARG A CA 1
ATOM 2730 C C . ARG A 1 352 ? -17.443 21.694 12.827 1.00 66.19 352 ARG A C 1
ATOM 2732 O O . ARG A 1 352 ? -17.877 20.621 13.231 1.00 66.19 352 ARG A O 1
ATOM 2739 N N . SER A 1 353 ? -17.600 22.097 11.566 1.00 69.75 353 SER A N 1
ATOM 2740 C CA . SER A 1 353 ? -18.287 21.292 10.552 1.00 69.75 353 SER A CA 1
ATOM 2741 C C . SER A 1 353 ? -17.544 20.002 10.181 1.00 69.75 353 SER A C 1
ATOM 2743 O O . SER A 1 353 ? -18.190 19.019 9.827 1.00 69.75 353 SER A O 1
ATOM 2745 N N . GLU A 1 354 ? -16.214 19.960 10.273 1.00 71.25 354 GLU A N 1
ATOM 2746 C CA . GLU A 1 354 ? -15.4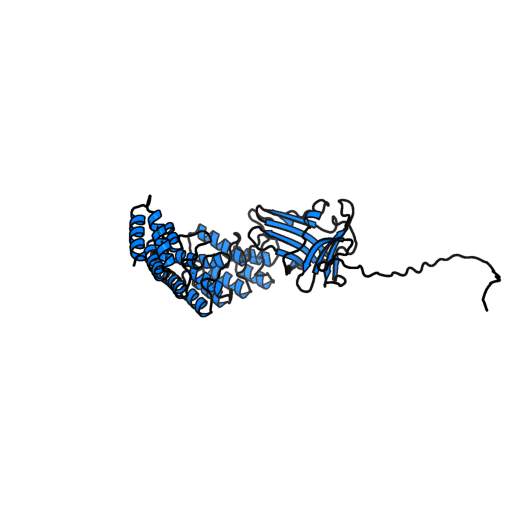43 18.748 9.988 1.00 71.25 354 GLU A CA 1
ATOM 2747 C C . GLU A 1 354 ? -15.492 17.754 11.149 1.00 71.25 354 GLU A C 1
ATOM 2749 O O . GLU A 1 354 ? -15.559 16.544 10.936 1.00 71.25 354 GLU A O 1
ATOM 2754 N N . GLN A 1 355 ? -15.533 18.260 12.384 1.00 76.12 355 GLN A N 1
ATOM 2755 C CA . GLN A 1 355 ? -15.766 17.443 13.577 1.00 76.12 355 GLN A CA 1
ATOM 2756 C C . GLN A 1 355 ? -17.115 16.729 13.506 1.00 76.12 355 GLN A C 1
ATOM 2758 O O . GLN A 1 355 ? -17.199 15.521 13.726 1.00 76.12 355 GLN A O 1
ATOM 2763 N N . GLU A 1 356 ? -18.170 17.473 13.170 1.00 83.38 356 GLU A N 1
ATOM 2764 C CA . GLU A 1 356 ? -19.523 16.932 13.019 1.00 83.38 356 GLU A CA 1
ATOM 2765 C C . GLU A 1 356 ? -19.579 15.879 11.900 1.00 83.38 356 GLU A C 1
ATOM 2767 O O . GLU A 1 356 ? -20.215 14.836 12.063 1.00 83.38 356 GLU A O 1
ATOM 2772 N N . GLN A 1 357 ? -18.849 16.095 10.802 1.00 84.38 357 GLN A N 1
ATOM 2773 C CA . GLN A 1 357 ? -18.713 15.119 9.720 1.00 84.38 357 GLN A CA 1
ATOM 2774 C C . GLN A 1 357 ? -17.977 13.849 10.169 1.00 84.38 357 GLN A C 1
ATOM 2776 O O . GLN A 1 357 ? -18.483 12.748 9.941 1.00 84.38 357 GLN A O 1
ATOM 2781 N N . ALA A 1 358 ? -16.841 13.973 10.862 1.00 84.81 358 ALA A N 1
ATOM 2782 C CA . ALA A 1 358 ? -16.083 12.822 11.351 1.00 84.81 358 ALA A CA 1
ATOM 2783 C C . ALA A 1 358 ? -16.894 11.982 12.345 1.00 84.81 358 ALA A C 1
ATOM 2785 O O . ALA A 1 358 ? -16.894 10.750 12.275 1.00 84.81 358 ALA A O 1
ATOM 2786 N N . PHE A 1 359 ? -17.644 12.646 13.225 1.00 89.50 359 PHE A N 1
ATOM 2787 C CA . PHE A 1 359 ? -18.556 11.982 14.148 1.00 89.50 359 PHE A CA 1
ATOM 2788 C C . PHE A 1 359 ? -19.693 11.260 13.411 1.00 89.50 359 PHE A C 1
ATOM 2790 O O . PHE A 1 359 ? -19.987 10.102 13.710 1.00 89.50 359 PHE A O 1
ATOM 2797 N N . ALA A 1 360 ? -20.293 11.902 12.403 1.00 90.44 360 ALA A N 1
ATOM 2798 C CA . ALA A 1 360 ? -21.326 11.289 11.574 1.00 90.44 360 ALA A CA 1
ATOM 2799 C C . ALA A 1 360 ? -20.796 10.079 10.786 1.00 90.44 360 ALA A C 1
ATOM 2801 O O . ALA A 1 360 ? -21.481 9.062 10.687 1.00 90.44 360 ALA A O 1
ATOM 2802 N N . ALA A 1 361 ? -19.569 10.149 10.264 1.00 90.31 361 ALA A N 1
ATOM 2803 C CA . ALA A 1 361 ? -18.924 9.044 9.561 1.00 90.31 361 ALA A CA 1
ATOM 2804 C C . ALA A 1 361 ? -18.722 7.830 10.484 1.00 90.31 361 ALA A C 1
ATOM 2806 O O . ALA A 1 361 ? -19.060 6.705 10.108 1.00 90.31 361 ALA A O 1
ATOM 2807 N N . LEU A 1 362 ? -18.246 8.059 11.714 1.00 93.00 362 LEU A N 1
ATOM 2808 C CA . LEU A 1 362 ? -18.134 7.016 12.734 1.00 93.00 362 LEU A CA 1
ATOM 2809 C C . LEU A 1 362 ? -19.502 6.409 13.077 1.00 93.00 362 LEU A C 1
ATOM 2811 O O . LEU A 1 362 ? -19.646 5.187 13.110 1.00 93.00 362 LEU A O 1
ATOM 2815 N N . GLU A 1 363 ? -20.524 7.239 13.301 1.00 94.62 363 GLU A N 1
ATOM 2816 C CA . GLU A 1 363 ? -21.868 6.749 13.613 1.00 94.62 363 GLU A CA 1
ATOM 2817 C C . GLU A 1 363 ? -22.448 5.889 12.480 1.00 94.62 363 GLU A C 1
ATOM 2819 O O . GLU A 1 363 ? -23.083 4.868 12.753 1.00 94.62 363 GLU A O 1
ATOM 2824 N N . LEU A 1 364 ? -22.212 6.254 11.218 1.00 95.12 364 LEU A N 1
ATOM 2825 C CA . LEU A 1 364 ? -22.647 5.466 10.063 1.00 95.12 364 LEU A CA 1
ATOM 2826 C C . LEU A 1 364 ? -22.011 4.073 10.031 1.00 95.12 364 LEU A C 1
ATOM 2828 O O . LEU A 1 364 ? -22.725 3.092 9.818 1.00 95.12 364 LEU A O 1
ATOM 2832 N N . LEU A 1 365 ? -20.705 3.968 10.294 1.00 92.94 365 LEU A N 1
ATOM 2833 C CA . LEU A 1 365 ? -20.014 2.676 10.374 1.00 92.94 365 LEU A CA 1
ATOM 2834 C C . LEU A 1 365 ? -20.604 1.794 11.480 1.00 92.94 365 LEU A C 1
ATOM 2836 O O . LEU A 1 365 ? -20.900 0.621 11.253 1.00 92.94 365 LEU A O 1
ATOM 2840 N N . LEU A 1 366 ? -20.836 2.367 12.662 1.00 92.81 366 LEU A N 1
ATOM 2841 C CA . LEU A 1 366 ? -21.426 1.651 13.795 1.00 92.81 366 LEU A CA 1
ATOM 2842 C C . LEU A 1 366 ? -22.859 1.186 13.501 1.00 92.81 366 LEU A C 1
ATOM 2844 O O . LEU A 1 366 ? -23.211 0.042 13.787 1.00 92.81 366 LEU A O 1
ATOM 2848 N N . ARG A 1 367 ? -23.677 2.031 12.861 1.00 93.81 367 ARG A N 1
ATOM 2849 C CA . ARG A 1 367 ? -25.033 1.669 12.406 1.00 93.81 367 ARG A CA 1
ATOM 2850 C C . ARG A 1 367 ? -25.027 0.551 11.372 1.00 93.81 367 ARG A C 1
ATOM 2852 O O . ARG A 1 367 ? -25.950 -0.259 11.363 1.00 93.81 367 ARG A O 1
ATOM 2859 N N . ALA A 1 368 ? -24.000 0.500 10.529 1.00 93.00 368 ALA A N 1
ATOM 2860 C CA . ALA A 1 368 ? -23.800 -0.565 9.556 1.00 93.00 368 ALA A CA 1
ATOM 2861 C C . ALA A 1 368 ? -23.250 -1.866 10.167 1.00 93.00 368 ALA A C 1
ATOM 2863 O O . ALA A 1 368 ? -23.075 -2.847 9.449 1.00 93.00 368 ALA A O 1
ATOM 2864 N N . GLY A 1 369 ? -23.007 -1.904 11.482 1.00 90.12 369 GLY A N 1
ATOM 2865 C CA . GLY A 1 369 ? -22.548 -3.100 12.182 1.00 90.12 369 GLY A CA 1
ATOM 2866 C C . GLY A 1 369 ? -21.029 -3.260 12.219 1.00 90.12 369 GLY A C 1
ATOM 2867 O O . GLY A 1 369 ? -20.552 -4.391 12.320 1.00 90.12 369 GLY A O 1
ATOM 2868 N N . ALA A 1 370 ? -20.266 -2.164 12.143 1.00 88.69 370 ALA A N 1
ATOM 2869 C CA . ALA A 1 370 ? -18.842 -2.187 12.473 1.00 88.69 370 ALA A CA 1
ATOM 2870 C C . ALA A 1 370 ? -18.641 -2.713 13.906 1.00 88.69 370 ALA A C 1
ATOM 2872 O O . ALA A 1 370 ? -19.236 -2.205 14.860 1.00 88.69 370 ALA A O 1
ATOM 2873 N N . LYS A 1 371 ? -17.813 -3.745 14.065 1.00 82.50 371 LYS A N 1
ATOM 2874 C CA . LYS A 1 371 ? -17.591 -4.414 15.349 1.00 82.50 371 LYS A CA 1
ATOM 2875 C C . LYS A 1 371 ? -16.574 -3.655 16.203 1.00 82.50 371 LYS A C 1
ATOM 2877 O O . LYS A 1 371 ? -15.425 -3.518 15.810 1.00 82.50 371 LYS A O 1
ATOM 2882 N N . ILE A 1 372 ? -16.994 -3.247 17.403 1.00 76.69 372 ILE A N 1
ATOM 2883 C CA . ILE A 1 372 ? -16.177 -2.527 18.408 1.00 76.69 372 ILE A CA 1
ATOM 2884 C C . ILE A 1 372 ? -15.322 -3.484 19.274 1.00 76.69 372 ILE A C 1
ATOM 2886 O O . ILE A 1 372 ? -14.335 -3.087 19.895 1.00 76.69 372 ILE A O 1
ATOM 2890 N N . ASP A 1 373 ? -15.711 -4.764 19.336 1.00 66.56 373 ASP A N 1
ATOM 2891 C CA . ASP A 1 373 ? -15.240 -5.716 20.356 1.00 66.56 373 ASP A CA 1
ATOM 2892 C C . ASP A 1 373 ? -14.278 -6.797 19.819 1.00 66.56 373 ASP A C 1
ATOM 2894 O O . ASP A 1 373 ? -13.833 -7.661 20.576 1.00 66.56 373 ASP A O 1
ATOM 2898 N N . GLU A 1 374 ? -13.931 -6.769 18.528 1.00 56.31 374 GLU A N 1
ATOM 2899 C CA . GLU A 1 374 ? -12.932 -7.673 17.936 1.00 56.31 374 GLU A CA 1
ATOM 2900 C C . GLU A 1 374 ? -11.536 -7.044 18.040 1.00 56.31 374 GLU A C 1
ATOM 2902 O O . GLU A 1 374 ? -10.923 -6.617 17.063 1.00 56.31 374 GLU A O 1
ATOM 2907 N N . GLY A 1 375 ? -11.025 -6.970 19.272 1.00 50.91 375 GLY A N 1
ATOM 2908 C CA . GLY A 1 375 ? -9.610 -6.694 19.502 1.00 50.91 375 GLY A CA 1
ATOM 2909 C C . GLY A 1 375 ? -8.724 -7.722 18.784 1.00 50.91 375 GLY A C 1
ATOM 2910 O O . GLY A 1 375 ? -9.126 -8.860 18.537 1.00 50.91 375 GLY A O 1
ATOM 2911 N N . SER A 1 376 ? -7.490 -7.329 18.456 1.00 46.34 376 SER A N 1
ATOM 2912 C CA . SER A 1 376 ? -6.457 -8.224 17.919 1.00 46.34 376 SER A CA 1
ATOM 2913 C C . SER A 1 376 ? -6.361 -9.483 18.784 1.00 46.34 376 SER A C 1
ATOM 2915 O O . SER A 1 376 ? -6.584 -9.394 19.994 1.00 46.34 376 SER A O 1
ATOM 2917 N N . PRO A 1 377 ? -5.966 -10.642 18.228 1.00 37.69 377 PRO A N 1
ATOM 2918 C CA . PRO A 1 377 ? -5.700 -11.834 19.025 1.00 37.69 377 PRO A CA 1
ATOM 2919 C C . PRO A 1 377 ? -4.769 -11.501 20.208 1.00 37.69 377 PRO A C 1
ATOM 2921 O O . PRO A 1 377 ? -3.587 -11.234 20.016 1.00 37.69 377 PRO A O 1
ATOM 2924 N N . GLY A 1 378 ? -5.320 -11.463 21.428 1.00 47.28 378 GLY A N 1
ATOM 2925 C CA . GLY A 1 378 ? -4.601 -11.091 22.657 1.00 47.28 378 GLY A CA 1
ATOM 2926 C C . GLY A 1 378 ? -5.091 -9.822 23.370 1.00 47.28 378 GLY A C 1
ATOM 2927 O O . GLY A 1 378 ? -4.786 -9.657 24.550 1.00 47.28 378 GLY A O 1
ATOM 2928 N N . ASP A 1 379 ? -5.888 -8.973 22.721 1.00 55.75 379 ASP A N 1
ATOM 2929 C CA . ASP A 1 379 ? -6.389 -7.727 23.303 1.00 55.75 379 ASP A CA 1
ATOM 2930 C C . ASP A 1 379 ? -7.784 -7.923 23.916 1.00 55.75 379 ASP A C 1
ATOM 2932 O O . ASP A 1 379 ? -8.800 -7.979 23.225 1.00 55.75 379 ASP A O 1
ATOM 2936 N N . ARG A 1 380 ? -7.835 -8.092 25.242 1.00 53.97 380 ARG A N 1
ATOM 2937 C CA . ARG A 1 380 ? -9.088 -8.335 25.985 1.00 53.97 380 ARG A CA 1
ATOM 2938 C C . ARG A 1 380 ? -9.864 -7.051 26.297 1.00 53.97 380 ARG A C 1
ATOM 2940 O O . ARG A 1 380 ? -10.962 -7.145 26.837 1.00 53.97 380 ARG A O 1
ATOM 2947 N N . ALA A 1 381 ? -9.284 -5.880 26.027 1.00 59.72 381 ALA A N 1
ATOM 2948 C CA . ALA A 1 381 ? -9.803 -4.599 26.499 1.00 59.72 381 ALA A CA 1
ATOM 2949 C C . ALA A 1 381 ? -10.825 -3.955 25.536 1.00 59.72 381 ALA A C 1
ATOM 2951 O O . ALA A 1 381 ? -11.708 -3.220 25.987 1.00 59.72 381 ALA A O 1
ATOM 2952 N N . GLY A 1 382 ? -10.743 -4.279 24.237 1.00 68.19 382 GLY A N 1
ATOM 2953 C CA . GLY A 1 382 ? -11.615 -3.744 23.182 1.00 68.19 382 GLY A CA 1
ATOM 2954 C C . GLY A 1 382 ? -11.301 -2.291 22.799 1.00 68.19 382 GLY A C 1
ATOM 2955 O O . GLY A 1 382 ? -10.498 -1.618 23.452 1.00 68.19 382 GLY A O 1
ATOM 2956 N N . ASP A 1 383 ? -11.947 -1.780 21.745 1.00 72.00 383 ASP A N 1
ATOM 2957 C CA . ASP A 1 383 ? -11.633 -0.450 21.202 1.00 72.00 383 ASP A CA 1
ATOM 2958 C C . ASP A 1 383 ? -11.982 0.695 22.183 1.00 72.00 383 ASP A C 1
ATOM 2960 O O . ASP A 1 383 ? -11.277 1.700 22.217 1.00 72.00 383 ASP A O 1
ATOM 2964 N N . ILE A 1 384 ? -12.981 0.538 23.069 1.00 78.38 384 ILE A N 1
ATOM 2965 C CA . ILE A 1 384 ? -13.319 1.537 24.114 1.00 78.38 384 ILE A CA 1
ATOM 2966 C C . ILE A 1 384 ? -12.129 1.824 25.038 1.00 78.38 384 ILE A C 1
ATOM 2968 O O . ILE A 1 384 ? -11.839 2.983 25.351 1.00 78.38 384 ILE A O 1
ATOM 2972 N N . ALA A 1 385 ? -11.433 0.778 25.486 1.00 74.25 385 ALA A N 1
ATOM 2973 C CA . ALA A 1 385 ? -10.283 0.930 26.370 1.00 74.25 385 ALA A CA 1
ATOM 2974 C C . ALA A 1 385 ? -9.117 1.616 25.650 1.00 74.25 385 ALA A C 1
ATOM 2976 O O . ALA A 1 385 ? -8.436 2.458 26.239 1.00 74.25 385 ALA A O 1
ATOM 2977 N N . LEU A 1 386 ? -8.926 1.310 24.363 1.00 73.69 386 LEU A N 1
ATOM 2978 C CA . LEU A 1 386 ? -7.910 1.950 23.538 1.00 73.69 386 LEU A CA 1
ATOM 2979 C C . LEU A 1 386 ? -8.189 3.451 23.380 1.00 73.69 386 LEU A C 1
ATOM 2981 O O . LEU A 1 386 ? -7.292 4.261 23.624 1.00 73.69 386 LEU A O 1
ATOM 2985 N N . VAL A 1 387 ? -9.437 3.827 23.094 1.00 77.06 387 VAL A N 1
ATOM 2986 C CA . VAL A 1 387 ? -9.862 5.232 22.986 1.00 77.06 387 VAL A CA 1
ATOM 2987 C C . VAL A 1 387 ? -9.627 5.991 24.279 1.00 77.06 387 VAL A C 1
ATOM 2989 O O . VAL A 1 387 ? -8.985 7.041 24.284 1.00 77.06 387 VAL A O 1
ATOM 2992 N N . PHE A 1 388 ? -10.097 5.432 25.393 1.00 79.38 388 PHE A N 1
ATOM 2993 C CA . PHE A 1 388 ? -9.882 6.026 26.702 1.00 79.38 388 PHE A CA 1
ATOM 2994 C C . PHE A 1 388 ? -8.385 6.148 27.029 1.00 79.38 388 PHE A C 1
ATOM 2996 O O . PHE A 1 388 ? -7.941 7.166 27.547 1.00 79.38 388 PHE A O 1
ATOM 3003 N N . SER A 1 389 ? -7.572 5.141 26.704 1.00 75.94 389 SER A N 1
ATOM 3004 C CA . SER A 1 389 ? -6.142 5.164 27.023 1.00 75.94 389 SER A CA 1
ATOM 3005 C C . SER A 1 389 ? -5.341 6.188 26.212 1.00 75.94 389 SER A C 1
ATOM 3007 O O . SER A 1 389 ? -4.414 6.784 26.762 1.00 75.94 389 SER A O 1
ATOM 3009 N N . GLY A 1 390 ? -5.692 6.387 24.937 1.00 76.62 390 GLY A N 1
ATOM 3010 C CA . GLY A 1 390 ? -4.915 7.189 23.990 1.00 76.62 390 GLY A CA 1
ATOM 3011 C C . GLY A 1 390 ? -5.412 8.618 23.784 1.00 76.62 390 GLY A C 1
ATOM 3012 O O . GLY A 1 390 ? -4.643 9.454 23.313 1.00 76.62 390 GLY A O 1
ATOM 3013 N N . PHE A 1 391 ? -6.674 8.905 24.119 1.00 80.06 391 PHE A N 1
ATOM 3014 C CA . PHE A 1 391 ? -7.320 10.166 23.747 1.00 80.06 391 PHE A CA 1
ATOM 3015 C C . PHE A 1 391 ? -8.093 10.835 24.892 1.00 80.06 391 PHE A C 1
ATOM 3017 O O . PHE A 1 391 ? -8.835 11.774 24.627 1.00 80.06 391 PHE A O 1
ATOM 3024 N N . TYR A 1 392 ? -7.975 10.398 26.153 1.00 79.81 392 TYR A N 1
ATOM 3025 C CA . TYR A 1 392 ? -8.781 10.953 27.261 1.00 79.81 392 TYR A CA 1
ATOM 3026 C C . TYR A 1 392 ? -8.709 12.484 27.398 1.00 79.81 392 TYR A C 1
ATOM 3028 O O . TYR A 1 392 ? -9.679 13.095 27.820 1.00 79.81 392 TYR A O 1
ATOM 3036 N N . ASP A 1 393 ? -7.590 13.098 27.032 1.00 80.06 393 ASP A N 1
ATOM 3037 C CA . ASP A 1 393 ? -7.344 14.540 27.121 1.00 80.06 393 ASP A CA 1
ATOM 3038 C C . ASP A 1 393 ? -7.953 15.345 25.957 1.00 80.06 393 ASP A C 1
ATOM 3040 O O . ASP A 1 393 ? -7.931 16.576 25.961 1.00 80.06 393 ASP A O 1
ATOM 3044 N N . ARG A 1 394 ? -8.507 14.671 24.940 1.00 81.19 394 ARG A N 1
ATOM 3045 C CA . ARG A 1 394 ? -9.117 15.327 23.779 1.00 81.19 394 ARG A CA 1
ATOM 3046 C C . ARG A 1 394 ? -10.570 15.725 24.089 1.00 81.19 394 ARG A C 1
ATOM 3048 O O . ARG A 1 394 ? -11.334 14.911 24.618 1.00 81.19 394 ARG A O 1
ATOM 3055 N N . PRO A 1 395 ? -11.025 16.921 23.670 1.00 77.31 395 PRO A N 1
ATOM 3056 C CA . PRO A 1 395 ? -12.373 17.422 23.968 1.00 77.31 395 PRO A CA 1
ATOM 3057 C C . PRO A 1 395 ? -13.496 16.536 23.401 1.00 77.31 395 PRO A C 1
ATOM 3059 O O . PRO A 1 395 ? -14.568 16.436 23.997 1.00 77.31 395 PRO A O 1
ATOM 3062 N N . ASN A 1 396 ? -13.239 15.841 22.288 1.00 79.62 396 ASN A N 1
ATOM 3063 C CA . ASN A 1 396 ? -14.226 15.004 21.597 1.00 79.62 396 ASN A CA 1
ATOM 3064 C C . ASN A 1 396 ? -14.289 13.561 22.112 1.00 79.62 396 ASN A C 1
ATOM 3066 O O . ASN A 1 396 ? -15.133 12.778 21.675 1.00 79.62 396 ASN A O 1
ATOM 3070 N N . THR A 1 397 ? -13.453 13.202 23.083 1.00 84.94 397 THR A N 1
ATOM 3071 C CA . THR A 1 397 ? -13.380 11.823 23.566 1.00 84.94 397 THR A CA 1
ATOM 3072 C C . THR A 1 397 ? -14.632 11.392 24.310 1.00 84.94 397 THR A C 1
ATOM 3074 O O . THR A 1 397 ? -15.098 10.279 24.095 1.00 84.94 397 THR A O 1
ATOM 3077 N N . LYS A 1 398 ? -15.247 12.262 25.123 1.00 87.50 398 LYS A N 1
ATOM 3078 C CA . LYS A 1 398 ? -16.517 11.927 25.794 1.00 87.50 398 LYS A CA 1
ATOM 3079 C C . LYS A 1 398 ? -17.654 11.644 24.794 1.00 87.50 398 LYS A C 1
ATOM 3081 O O . LYS A 1 398 ? -18.256 10.580 24.917 1.00 87.50 398 LYS A O 1
ATOM 3086 N N . PRO A 1 399 ? -17.935 12.508 23.795 1.00 89.25 399 PRO A N 1
ATOM 3087 C CA . PRO A 1 399 ? -18.910 12.200 22.745 1.00 89.25 399 PRO A CA 1
ATOM 3088 C C . PRO A 1 399 ? -18.641 10.879 22.017 1.00 89.25 399 PRO A C 1
ATOM 3090 O O . PRO A 1 399 ? -19.562 10.087 21.826 1.00 89.25 399 PRO A O 1
ATOM 3093 N N . VAL A 1 400 ? -17.386 10.620 21.629 1.00 90.19 400 VAL A N 1
ATOM 3094 C CA . VAL A 1 400 ? -17.015 9.384 20.921 1.00 90.19 400 VAL A CA 1
ATOM 3095 C C . VAL A 1 400 ? -17.216 8.160 21.814 1.00 90.19 400 VAL A C 1
ATOM 3097 O O . VAL A 1 400 ? -17.799 7.174 21.374 1.00 90.19 400 VAL A O 1
ATOM 3100 N N . LEU A 1 401 ? -16.810 8.226 23.084 1.00 90.44 401 LEU A N 1
ATOM 3101 C CA . LEU A 1 401 ? -17.032 7.148 24.047 1.00 90.44 401 LEU A CA 1
ATOM 3102 C C . LEU A 1 401 ? -18.525 6.877 24.270 1.00 90.44 401 LEU A C 1
ATOM 3104 O O . LEU A 1 401 ? -18.922 5.716 24.262 1.00 90.44 401 LEU A O 1
ATOM 3108 N N . ASP A 1 402 ? -19.358 7.911 24.421 1.00 91.62 402 ASP A N 1
ATOM 3109 C CA . ASP A 1 402 ? -20.810 7.737 24.593 1.00 91.62 402 ASP A CA 1
ATOM 3110 C C . ASP A 1 402 ? -21.441 7.044 23.373 1.00 91.62 402 ASP A C 1
ATOM 3112 O O . ASP A 1 402 ? -22.266 6.137 23.516 1.00 91.62 402 ASP A O 1
ATOM 3116 N N . LEU A 1 403 ? -20.981 7.400 22.167 1.00 92.00 403 LEU A N 1
ATOM 3117 C CA . LEU A 1 403 ? -21.385 6.731 20.935 1.00 92.00 403 LEU A CA 1
ATOM 3118 C C . LEU A 1 403 ? -20.951 5.259 20.916 1.00 92.00 403 LEU A C 1
ATOM 3120 O O . LEU A 1 403 ? -21.769 4.397 20.608 1.00 92.00 403 LEU A O 1
ATOM 3124 N N . LEU A 1 404 ? -19.703 4.946 21.274 1.00 90.50 404 LEU A N 1
ATOM 3125 C CA . LEU A 1 404 ? -19.213 3.564 21.303 1.00 90.50 404 LEU A CA 1
ATOM 3126 C C . LEU A 1 404 ? -20.000 2.709 22.306 1.00 90.50 404 LEU A C 1
ATOM 3128 O O . LEU A 1 404 ? -20.476 1.638 21.938 1.00 90.50 404 LEU A O 1
ATOM 3132 N N . VAL A 1 405 ? -20.252 3.209 23.524 1.00 90.62 405 VAL A N 1
ATOM 3133 C CA . VAL A 1 405 ? -21.043 2.488 24.542 1.00 90.62 405 VAL A CA 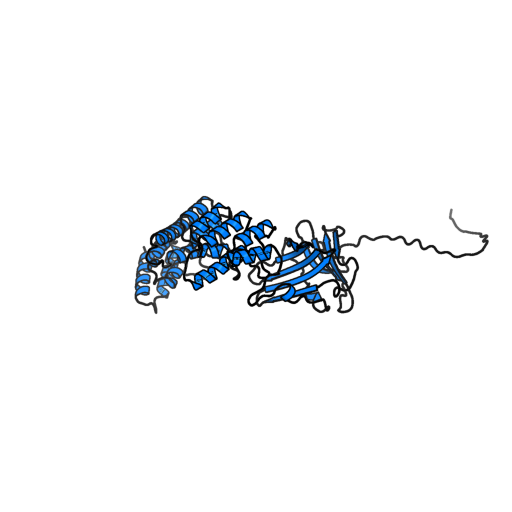1
ATOM 3134 C C . VAL A 1 405 ? -22.427 2.084 24.018 1.00 90.62 405 VAL A C 1
ATOM 3136 O O . VAL A 1 405 ? -22.918 0.993 24.333 1.00 90.62 405 VAL A O 1
ATOM 3139 N N . LYS A 1 406 ? -23.059 2.927 23.192 1.00 91.12 406 LYS A N 1
ATOM 3140 C CA . LYS A 1 406 ? -24.370 2.645 22.590 1.00 91.12 406 LYS A CA 1
ATOM 3141 C C . LYS A 1 406 ? -24.360 1.417 21.672 1.00 91.12 406 LYS A C 1
ATOM 3143 O O . LYS A 1 406 ? -25.359 0.703 21.643 1.00 91.12 406 LYS A O 1
ATOM 3148 N N . TYR A 1 407 ? -23.272 1.180 20.941 1.00 90.19 407 TYR A N 1
ATOM 3149 C CA . TYR A 1 407 ? -23.164 0.090 19.959 1.00 90.19 407 TYR A CA 1
ATOM 3150 C C . TYR A 1 407 ? -22.344 -1.113 20.458 1.00 90.19 407 TYR A C 1
ATOM 3152 O O . TYR A 1 407 ? -22.364 -2.168 19.827 1.00 90.19 407 TYR A O 1
ATOM 3160 N N . THR A 1 408 ? -21.657 -0.993 21.595 1.00 87.38 408 THR A N 1
ATOM 3161 C CA . THR A 1 408 ? -20.906 -2.091 22.215 1.00 87.38 408 THR A CA 1
ATOM 3162 C C . THR A 1 408 ? -21.821 -3.196 22.741 1.00 87.38 408 THR A C 1
ATOM 3164 O O . THR A 1 408 ? -22.860 -2.939 23.358 1.00 87.38 408 THR A O 1
ATOM 3167 N N . SER A 1 409 ? -21.401 -4.450 22.549 1.00 85.06 409 SER A N 1
ATOM 3168 C CA . SER A 1 409 ? -22.139 -5.622 23.024 1.00 85.06 409 SER A CA 1
ATOM 3169 C C . SER A 1 409 ? -22.141 -5.723 24.560 1.00 85.06 409 SER A C 1
ATOM 3171 O O . SER A 1 409 ? -21.234 -5.211 25.218 1.00 85.06 409 SER A O 1
ATOM 3173 N N . PRO A 1 410 ? -23.089 -6.451 25.184 1.00 86.56 410 PRO A N 1
ATOM 3174 C CA . PRO A 1 410 ? -23.062 -6.681 26.633 1.00 86.56 410 PRO A CA 1
ATOM 3175 C C . PRO A 1 410 ? -21.737 -7.281 27.135 1.00 86.56 410 PRO A C 1
ATOM 3177 O O . PRO A 1 410 ? -21.254 -6.927 28.211 1.00 86.56 410 PRO A O 1
ATOM 3180 N N . THR A 1 411 ? -21.119 -8.159 26.339 1.00 83.56 411 THR A N 1
ATOM 3181 C CA . THR A 1 411 ? -19.808 -8.747 26.642 1.00 83.56 411 THR A CA 1
ATOM 3182 C C . THR A 1 411 ? -18.692 -7.710 26.548 1.00 83.56 411 THR A C 1
ATOM 3184 O O . THR A 1 411 ? -17.866 -7.639 27.456 1.00 83.56 411 THR A O 1
ATOM 3187 N N . GLY A 1 412 ? -18.694 -6.874 25.506 1.00 81.75 412 GLY A N 1
ATOM 3188 C CA . GLY A 1 412 ? -17.754 -5.763 25.359 1.00 81.75 412 GLY A CA 1
ATOM 3189 C C . GLY A 1 412 ? -17.840 -4.781 26.525 1.00 81.75 412 GLY A C 1
ATOM 3190 O O . GLY A 1 412 ? -16.823 -4.471 27.141 1.00 81.75 412 GLY A O 1
ATOM 3191 N N . ARG A 1 413 ? -19.060 -4.397 26.935 1.00 86.25 413 ARG A N 1
ATOM 3192 C CA . ARG A 1 413 ? -19.275 -3.504 28.087 1.00 86.25 413 ARG A CA 1
ATOM 3193 C C . ARG A 1 413 ? -18.679 -4.071 29.367 1.00 86.25 413 ARG A C 1
ATOM 3195 O O . ARG A 1 413 ? -17.985 -3.359 30.091 1.00 86.25 413 ARG A O 1
ATOM 3202 N N . LYS A 1 414 ? -18.918 -5.360 29.630 1.00 85.12 414 LYS A N 1
ATOM 3203 C CA . LYS A 1 414 ? -18.344 -6.056 30.785 1.00 85.12 414 LYS A CA 1
ATOM 3204 C C . LYS A 1 414 ? -16.814 -6.039 30.738 1.00 85.12 414 LYS A C 1
ATOM 3206 O O . LYS A 1 414 ? -16.192 -5.688 31.735 1.00 85.12 414 LYS A O 1
ATOM 3211 N N . ASN A 1 415 ? -16.220 -6.369 29.592 1.00 83.44 415 ASN A N 1
ATOM 3212 C CA . ASN A 1 415 ? -14.766 -6.396 29.429 1.00 83.44 415 ASN A CA 1
ATOM 3213 C C . ASN A 1 415 ? -14.140 -5.008 29.635 1.00 83.44 415 ASN A C 1
ATOM 3215 O O . ASN A 1 415 ? -13.153 -4.886 30.359 1.00 83.44 415 ASN A O 1
ATOM 3219 N N . SER A 1 416 ? -14.734 -3.956 29.063 1.00 84.50 416 SER A N 1
ATOM 3220 C CA . SER A 1 416 ? -14.268 -2.578 29.252 1.00 84.50 416 SER A CA 1
ATOM 3221 C C . SER A 1 416 ? -14.402 -2.123 30.707 1.00 84.50 416 SER A C 1
ATOM 3223 O O . SER A 1 416 ? -13.489 -1.493 31.240 1.00 84.50 416 SER A O 1
ATOM 3225 N N . LEU A 1 417 ? -15.495 -2.486 31.385 1.00 86.38 417 LEU A N 1
ATOM 3226 C CA . LEU A 1 417 ? -15.691 -2.187 32.804 1.00 86.38 417 LEU A CA 1
ATOM 3227 C C . LEU A 1 417 ? -14.658 -2.905 33.688 1.00 86.38 417 LEU A C 1
ATOM 3229 O O . LEU A 1 417 ? -14.106 -2.302 34.608 1.00 86.38 417 LEU A O 1
ATOM 3233 N N . ASP A 1 418 ? -14.387 -4.181 33.415 1.00 84.62 418 ASP A N 1
ATOM 3234 C CA . ASP A 1 418 ? -13.387 -4.963 34.144 1.00 84.62 418 ASP A CA 1
ATOM 3235 C C . ASP A 1 418 ? -11.972 -4.405 33.916 1.00 84.62 418 ASP A C 1
ATOM 3237 O O . ASP A 1 418 ? -11.195 -4.305 34.864 1.00 84.62 418 ASP A O 1
ATOM 3241 N N . TRP A 1 419 ? -11.658 -3.950 32.699 1.00 84.06 419 TRP A N 1
ATOM 3242 C CA . TRP A 1 419 ? -10.390 -3.285 32.389 1.00 84.06 419 TRP A CA 1
ATOM 3243 C C . TRP A 1 419 ? -10.220 -1.958 33.148 1.00 84.06 419 TRP A C 1
ATOM 3245 O O . TRP A 1 419 ? -9.178 -1.739 33.770 1.00 84.06 419 TRP A O 1
ATOM 3255 N N . LEU A 1 420 ? -11.250 -1.102 33.175 1.00 83.69 420 LEU A N 1
ATOM 3256 C CA . LEU A 1 420 ? -11.207 0.191 33.878 1.00 83.69 420 LEU A CA 1
ATOM 3257 C C . LEU A 1 420 ? -10.972 0.029 35.388 1.00 83.69 420 LEU A C 1
ATOM 3259 O O . LEU A 1 420 ? -10.255 0.829 35.990 1.00 83.69 420 LEU A O 1
ATOM 3263 N N . LYS A 1 421 ? -11.507 -1.038 35.996 1.00 82.56 421 LYS A N 1
ATOM 3264 C CA . LYS A 1 421 ? -11.301 -1.355 37.421 1.00 82.56 421 LYS A CA 1
ATOM 3265 C C . LYS A 1 421 ? -9.862 -1.751 37.759 1.00 82.56 421 LYS A C 1
ATOM 3267 O O . LYS A 1 421 ? -9.442 -1.563 38.897 1.00 82.56 421 LYS A O 1
ATOM 3272 N N . ILE A 1 422 ? -9.117 -2.308 36.802 1.00 76.88 422 ILE A N 1
ATOM 3273 C CA . ILE A 1 422 ? -7.723 -2.739 36.998 1.00 76.88 422 ILE A CA 1
ATOM 3274 C C . ILE A 1 422 ? -6.757 -1.543 36.892 1.00 76.88 422 ILE A C 1
ATOM 3276 O O . ILE A 1 422 ? -5.695 -1.551 37.511 1.00 76.88 422 ILE A O 1
ATOM 3280 N N . GLY A 1 423 ? -7.109 -0.515 36.112 1.00 65.94 423 GLY A N 1
ATOM 3281 C CA . GLY A 1 423 ? -6.165 0.487 35.604 1.00 65.94 423 GLY A CA 1
ATOM 3282 C C . GLY A 1 423 ? -6.088 1.848 36.306 1.00 65.94 423 GLY A C 1
ATOM 3283 O O . GLY A 1 423 ? -5.407 2.717 35.777 1.00 65.94 423 GLY A O 1
ATOM 3284 N N . SER A 1 424 ? -6.740 2.093 37.446 1.00 62.00 424 SER A N 1
ATOM 3285 C CA . SER A 1 424 ? -6.876 3.463 37.994 1.00 62.00 424 SER A CA 1
ATOM 3286 C C . SER A 1 424 ? -5.650 4.019 38.741 1.00 62.00 424 SER A C 1
ATOM 3288 O O . SER A 1 424 ? -5.562 5.228 38.974 1.00 62.00 424 SER A O 1
ATOM 3290 N N . ALA A 1 425 ? -4.683 3.176 39.113 1.00 60.91 425 ALA A N 1
ATOM 3291 C CA . ALA A 1 425 ? -3.500 3.608 39.854 1.00 60.91 425 ALA A CA 1
ATOM 3292 C C . ALA A 1 425 ? -2.527 4.391 38.949 1.00 60.91 425 ALA A C 1
ATOM 3294 O O . ALA A 1 425 ? -1.924 3.830 38.037 1.00 60.91 425 ALA A O 1
ATOM 3295 N N . GLY A 1 426 ? -2.353 5.690 39.220 1.00 70.38 426 GLY A N 1
ATOM 3296 C CA . GLY A 1 426 ? -1.425 6.570 38.492 1.00 70.38 426 GLY A CA 1
ATOM 3297 C C . GLY A 1 426 ? -2.072 7.498 37.457 1.00 70.38 426 GLY A C 1
ATOM 3298 O O . GLY A 1 426 ? -1.358 8.203 36.747 1.00 70.38 426 GLY A O 1
ATOM 3299 N N . TYR A 1 427 ? -3.403 7.535 37.364 1.00 82.25 427 TYR A N 1
ATOM 3300 C CA . TYR A 1 427 ? -4.107 8.507 36.523 1.00 82.25 427 TYR A CA 1
ATOM 3301 C C . TYR A 1 427 ? -4.071 9.909 37.135 1.00 82.25 427 TYR A C 1
ATOM 3303 O O . TYR A 1 427 ? -4.206 10.062 38.350 1.00 82.25 427 TYR A O 1
ATOM 3311 N N . ASN A 1 428 ? -3.927 10.932 36.288 1.00 84.94 428 ASN A N 1
ATOM 3312 C CA . ASN A 1 428 ? -4.178 12.316 36.688 1.00 84.94 428 ASN A CA 1
ATOM 3313 C C . ASN A 1 428 ? -5.688 12.538 36.925 1.00 84.94 428 ASN A C 1
ATOM 3315 O O . ASN A 1 428 ? -6.505 11.709 36.523 1.00 84.94 428 ASN A O 1
ATOM 3319 N N . GLN A 1 429 ? -6.059 13.646 37.576 1.00 85.06 429 GLN A N 1
ATOM 3320 C CA . GLN A 1 429 ? -7.452 13.904 37.966 1.00 85.06 429 GLN A CA 1
ATOM 3321 C C . GLN A 1 429 ? -8.418 13.860 36.772 1.00 85.06 429 GLN A C 1
ATOM 3323 O O . GLN A 1 429 ? -9.436 13.186 36.827 1.00 85.06 429 GLN A O 1
ATOM 3328 N N . GLU A 1 430 ? -8.059 14.493 35.657 1.00 82.88 430 GLU A N 1
ATOM 3329 C CA . GLU A 1 430 ? -8.890 14.526 34.448 1.00 82.88 430 GLU A CA 1
ATOM 3330 C C . GLU A 1 430 ? -9.177 13.124 33.890 1.00 82.88 430 GLU A C 1
ATOM 3332 O O . GLU A 1 430 ? -10.313 12.787 33.549 1.00 82.88 430 GLU A O 1
ATOM 3337 N N . ARG A 1 431 ? -8.160 12.258 33.851 1.00 84.94 431 ARG A N 1
ATOM 3338 C CA . ARG A 1 431 ? -8.319 10.869 33.418 1.00 84.94 431 ARG A CA 1
ATOM 3339 C C . ARG A 1 431 ? -9.138 10.043 34.411 1.00 84.94 431 ARG A C 1
ATOM 3341 O O . ARG A 1 431 ? -9.873 9.155 33.979 1.00 84.94 431 ARG A O 1
ATOM 3348 N N . GLN A 1 432 ? -9.036 10.321 35.713 1.00 86.38 432 GLN A N 1
ATOM 3349 C CA . GLN A 1 432 ? -9.891 9.700 36.730 1.00 86.38 432 GLN A CA 1
ATOM 3350 C C . GLN A 1 432 ? -11.357 10.098 36.531 1.00 86.38 432 GLN A C 1
ATOM 3352 O O . GLN A 1 432 ? -12.205 9.215 36.444 1.00 86.38 432 GLN A O 1
ATOM 3357 N N . ASP A 1 433 ? -11.639 11.386 36.332 1.00 87.50 433 ASP A N 1
ATOM 3358 C CA . ASP A 1 433 ? -12.999 11.898 36.132 1.00 87.50 433 ASP A CA 1
ATOM 3359 C C . ASP A 1 433 ? -13.673 11.262 34.901 1.00 87.50 433 ASP A C 1
ATOM 3361 O O . ASP A 1 433 ? -14.850 10.891 34.930 1.00 87.50 433 ASP A O 1
ATOM 3365 N N . ILE A 1 434 ? -12.926 11.097 33.801 1.00 86.19 434 ILE A N 1
ATOM 3366 C CA . ILE A 1 434 ? -13.427 10.427 32.591 1.00 86.19 434 ILE A CA 1
ATOM 3367 C C . ILE A 1 434 ? -13.617 8.927 32.830 1.00 86.19 434 ILE A C 1
ATOM 3369 O O . ILE A 1 434 ? -14.603 8.366 32.354 1.00 86.19 434 ILE A O 1
ATOM 3373 N N . SER A 1 435 ? -12.713 8.283 33.573 1.00 88.19 435 SER A N 1
ATOM 3374 C CA . SER A 1 435 ? -12.828 6.864 33.930 1.00 88.19 435 SER A CA 1
ATOM 3375 C C . SER A 1 435 ? -14.103 6.597 34.728 1.00 88.19 435 SER A C 1
ATOM 3377 O O . SER A 1 435 ? -14.886 5.717 34.377 1.00 88.19 435 SER A O 1
ATOM 3379 N N . GLU A 1 436 ? -14.354 7.390 35.772 1.00 89.69 436 GLU A N 1
ATOM 3380 C CA . GLU A 1 436 ? -15.544 7.271 36.617 1.00 89.69 436 GLU A CA 1
ATOM 3381 C C . GLU A 1 436 ? -16.832 7.506 35.828 1.00 89.69 436 GLU A C 1
ATOM 3383 O O . GLU A 1 436 ? -17.783 6.723 35.929 1.00 89.69 436 GLU A O 1
ATOM 3388 N N . TRP A 1 437 ? -16.842 8.541 34.983 1.00 92.38 437 TRP A N 1
ATOM 3389 C CA . TRP A 1 437 ? -17.948 8.810 34.070 1.00 92.38 437 TRP A CA 1
ATOM 3390 C C . TRP A 1 437 ? -18.216 7.625 33.127 1.00 92.38 437 TRP A C 1
ATOM 3392 O O . TRP A 1 437 ? -19.363 7.187 33.002 1.00 92.38 437 TRP A O 1
ATOM 3402 N N . LEU A 1 438 ? -17.172 7.066 32.508 1.00 90.19 438 LEU A N 1
ATOM 3403 C CA . LEU A 1 438 ? -17.290 5.953 31.565 1.00 90.19 438 LEU A CA 1
ATOM 3404 C C . LEU A 1 438 ? -17.754 4.666 32.259 1.00 90.19 438 LEU A C 1
ATOM 3406 O O . LEU A 1 438 ? -18.612 3.963 31.729 1.00 90.19 438 LEU A O 1
ATOM 3410 N N . MET A 1 439 ? -17.248 4.375 33.461 1.00 90.00 439 MET A N 1
ATOM 3411 C CA . MET A 1 439 ? -17.692 3.227 34.259 1.00 90.00 439 MET A CA 1
ATOM 3412 C C . MET A 1 439 ? -19.184 3.302 34.581 1.00 90.00 439 MET A C 1
ATOM 3414 O O . MET A 1 439 ? -19.882 2.296 34.455 1.00 90.00 439 MET A O 1
ATOM 3418 N N . LYS A 1 440 ? -19.687 4.486 34.960 1.00 91.56 440 LYS A N 1
ATOM 3419 C CA . LYS A 1 440 ? -21.123 4.689 35.183 1.00 91.56 440 LYS A CA 1
ATOM 3420 C C . LYS A 1 440 ? -21.911 4.424 33.902 1.00 91.56 440 LYS A C 1
ATOM 3422 O O . LYS A 1 440 ? -22.910 3.716 33.939 1.00 91.56 440 LYS A O 1
ATOM 3427 N N . ARG A 1 441 ? -21.432 4.945 32.772 1.00 91.94 441 ARG A N 1
ATOM 3428 C CA . ARG A 1 441 ? -22.126 4.829 31.489 1.00 91.94 441 ARG A CA 1
ATOM 3429 C C . ARG A 1 441 ? -22.162 3.405 30.936 1.00 91.94 441 ARG A C 1
ATOM 3431 O O . ARG A 1 441 ? -23.154 3.015 30.343 1.00 91.94 441 ARG A O 1
ATOM 3438 N N . LEU A 1 442 ? -21.103 2.625 31.150 1.00 88.75 442 LEU A N 1
ATOM 3439 C CA . LEU A 1 442 ? -21.036 1.208 30.773 1.00 88.75 442 LEU A CA 1
ATOM 3440 C C . LEU A 1 442 ? -21.942 0.310 31.631 1.00 88.75 442 LEU A C 1
ATOM 3442 O O . LEU A 1 442 ? -22.286 -0.790 31.197 1.00 88.75 442 LEU A O 1
ATOM 3446 N N . ALA A 1 443 ? -22.272 0.750 32.849 1.00 87.19 443 ALA A N 1
ATOM 3447 C CA . ALA A 1 443 ? -23.133 0.028 33.782 1.00 87.19 443 ALA A CA 1
ATOM 3448 C C . ALA A 1 443 ? -24.637 0.284 33.557 1.00 87.19 443 ALA A C 1
ATOM 3450 O O . ALA A 1 443 ? -25.451 -0.506 34.037 1.00 87.19 443 ALA A O 1
ATOM 3451 N N . GLU A 1 444 ? -24.984 1.369 32.857 1.00 85.69 444 GLU A N 1
ATOM 3452 C CA . GLU A 1 444 ? -26.336 1.691 32.365 1.00 85.69 444 GLU A CA 1
ATOM 3453 C C . GLU A 1 444 ? -26.671 0.893 31.093 1.00 85.69 444 GLU A C 1
ATOM 3455 O O . GLU A 1 444 ? -27.819 0.406 30.996 1.00 85.69 444 GLU A O 1
#

Foldseek 3Di:
DDDDDDDDDDDDDDDDDDDDPPPPPPPPDDQDCDDQFARHGPQWDWQFWFDLDQKIWTWTWGPDADLVDTAIWIFMPGTPDDTPDIPPPDRDHCQVAWEWEWDDDPFKIKIWIWGDDPQKIKIFIWIDGNQDDTWTFIWIAHNVGDIDTRTGPDDTDHHHPVVCVPNNHHYDPCVNQDDDDDPDDDPPDALQSLLLVCLLVLPPVSNVVSVVVPHDLQDAHSLQAGSLLNNLVSVVVVCVVPVPQEDDPSSLVSVVVSVVSPHAQQGAHSVRHTSLVSCLQGYDPVSVVVCVVSCHDVQLLSLCLSCLQQLAQVSVVVSVVVPHQQQDDDSNDNSLLNLLCLLLDDDPPPPVVSNVSSLNSNLSSLVSPRAQCPDDVPDLQTNLQVLLVPRLVGPRSLVSSLSCLVSHDLSNLVSNLVVLVVPPPPDDPSSVVVSVVSNVSSVD

Secondary structure (DSSP, 8-state):
--------------------------------B-STT-S-BTTEEEEEEEE-SS-EEEEEEESS-BTTB--EEEEEE-TTS--SEEESSS---GGGT-EEEEEEETTEEEEEEEEEETTEEEEEEEEEESSS--EEEEEEE-TTS-EEEEE-SS--S-B-GGGGGGG--EE--GGGT---SSS----SS-HHHHHHHHHHTT-HHHHHHHHHTT--TT-B-TT--BHHHHHHHHHHHHHHHHT--S--HHHHHHHHHHHHTT--TTPBPTTS-BHHHHHHHHS-HHHHHHHHHTTTT--HHHHHHHHHHHT-HHHHHHHHHTT--TTS-BTTB-HHHHHHHHHHS---TT-HHHHHHHHHHHHHHHHTT--SS---TT--SHHHHHHHHHHTTSTTHHHHHHHHHHHS-HHHHHHHHHHHHH--TT--HHHHHHHHHHHHHHH-

pLDDT: mean 72.54, std 18.01, range [25.19, 97.56]

Radius of gyration: 33.01 Å; chains: 1; bounding box: 67×112×100 Å

Sequence (444 aa):
MVSLNLPKTVIMNTNKLISLAFVLIFLSAPAAWGDSNSLCSKEERVLFACSTGKKIVSVCASKKLTTASGYVQYRFGAKDRTPELVYPAEKVHPASRFSLGFTDGAKWTFCNLHFTVSGYSYTVYQYAAAFDEEDSGIRVKTPTGKSSYLRCKKNPPYFRLDALDHLGLRWLPEEALASSDSDGAWPADSPNTDLLQGVKTHDFKLVNKALDNGADVNFHSPSDVGVLGVLVDERWKAVRAKRVIEFDTETDRLLELLISHGASPKLSTTNGGSVIDTLANRAPTHTVQKLLDIGWPNDYRYRLYAGAILGNPMLVQEALNHGADPNEPIRDSRLLLSAIIRACSYFEDGERSEQEQAFAALELLLRAGAKIDEGSPGDRAGDIALVFSGFYDRPNTKPVLDLLVKYTSPTGRKNSLDWLKIGSAGYNQERQDISEWLMKRLAE